Protein AF-0000000078526487 (afdb_homodimer)

Structure (mmCIF, N/CA/C/O backbone):
data_AF-0000000078526487-model_v1
#
loop_
_entity.id
_entity.type
_entity.pdbx_description
1 polymer 'Uncharacterized protein'
#
loop_
_atom_site.group_PDB
_atom_site.id
_atom_site.type_symbol
_atom_site.label_atom_id
_atom_site.label_alt_id
_atom_site.label_comp_id
_atom_site.label_asym_id
_atom_site.label_entity_id
_atom_site.label_seq_id
_atom_site.pdbx_PDB_ins_code
_atom_site.Cartn_x
_atom_site.Cartn_y
_atom_site.Cartn_z
_atom_site.occupancy
_atom_site.B_iso_or_equiv
_atom_site.auth_seq_id
_atom_site.auth_comp_id
_atom_site.auth_asym_id
_atom_site.auth_atom_id
_atom_site.pdbx_PDB_model_num
ATOM 1 N N . MET A 1 1 ? -23.828 5.969 -25.641 1 30.08 1 MET A N 1
ATOM 2 C CA . MET A 1 1 ? -24.188 6.035 -24.219 1 30.08 1 MET A CA 1
ATOM 3 C C . MET A 1 1 ? -24.375 4.641 -23.641 1 30.08 1 MET A C 1
ATOM 5 O O . MET A 1 1 ? -25.203 3.861 -24.125 1 30.08 1 MET A O 1
ATOM 9 N N . ILE A 1 2 ? -23.438 3.973 -23.203 1 44.22 2 ILE A N 1
ATOM 10 C CA . ILE A 1 2 ? -23.672 2.604 -22.766 1 44.22 2 ILE A CA 1
ATOM 11 C C . ILE A 1 2 ? -24.984 2.541 -21.984 1 44.22 2 ILE A C 1
ATOM 13 O O . ILE A 1 2 ? -25.125 3.184 -20.938 1 44.22 2 ILE A O 1
ATOM 17 N N . LYS A 1 3 ? -25.938 2.539 -22.484 1 43.59 3 LYS A N 1
ATOM 18 C CA . LYS A 1 3 ? -27.328 2.484 -22.016 1 43.59 3 LYS A CA 1
ATOM 19 C C . LYS A 1 3 ? -27.469 1.542 -20.828 1 43.59 3 LYS A C 1
ATOM 21 O O . LYS A 1 3 ? -28.531 1.495 -20.188 1 43.59 3 LYS A O 1
ATOM 26 N N . HIS A 1 4 ? -26.797 0.414 -20.578 1 53.69 4 HIS A N 1
ATOM 27 C CA . HIS A 1 4 ? -27.188 -0.684 -19.703 1 53.69 4 HIS A CA 1
ATOM 28 C C . HIS A 1 4 ? -26.484 -0.582 -18.359 1 53.69 4 HIS A C 1
ATOM 30 O O . HIS A 1 4 ? -25.266 -0.506 -18.281 1 53.69 4 HIS A O 1
ATOM 36 N N . SER A 1 5 ? -27.078 -0.078 -17.484 1 63.66 5 SER A N 1
ATOM 37 C CA . SER A 1 5 ? -26.672 -0.247 -16.094 1 63.66 5 SER A CA 1
ATOM 38 C C . SER A 1 5 ? -26.125 -1.646 -15.852 1 63.66 5 SER A C 1
ATOM 40 O O . SER A 1 5 ? -26.672 -2.633 -16.344 1 63.66 5 SER A O 1
ATOM 42 N N . ILE A 1 6 ? -24.844 -1.758 -15.477 1 73.88 6 ILE A N 1
ATOM 43 C CA . ILE A 1 6 ? -24.25 -3.049 -15.133 1 73.88 6 ILE A CA 1
ATOM 44 C C . ILE A 1 6 ? -24.969 -3.623 -13.906 1 73.88 6 ILE A C 1
ATOM 46 O O . ILE A 1 6 ? -24.734 -4.781 -13.539 1 73.88 6 ILE A O 1
ATOM 50 N N . PHE A 1 7 ? -25.922 -2.787 -13.438 1 82.44 7 PHE A N 1
ATOM 51 C CA . PHE A 1 7 ? -26.594 -3.197 -12.211 1 82.44 7 PHE A CA 1
ATOM 52 C C . PHE A 1 7 ? -27.984 -3.771 -12.516 1 82.44 7 PHE A C 1
ATOM 54 O O . PHE A 1 7 ? -28.625 -3.369 -13.484 1 82.44 7 PHE A O 1
ATOM 61 N N . ASN A 1 8 ? -28.375 -4.711 -11.703 1 84.44 8 ASN A N 1
ATOM 62 C CA . ASN A 1 8 ? -29.766 -5.172 -11.789 1 84.44 8 ASN A CA 1
ATOM 63 C C . ASN A 1 8 ? -30.734 -4.098 -11.328 1 84.44 8 ASN A C 1
ATOM 65 O O . ASN A 1 8 ? -30.328 -3.043 -10.844 1 84.44 8 ASN A O 1
ATOM 69 N N . GLU A 1 9 ? -32 -4.328 -11.5 1 85.19 9 GLU A N 1
ATOM 70 C CA . GLU A 1 9 ? -33.031 -3.318 -11.281 1 85.19 9 GLU A CA 1
ATOM 71 C C . GLU A 1 9 ? -33.062 -2.869 -9.82 1 85.19 9 GLU A C 1
ATOM 73 O O . GLU A 1 9 ? -33.188 -1.676 -9.531 1 85.19 9 GLU A O 1
ATOM 78 N N . ASP A 1 10 ? -33 -3.795 -8.914 1 85.62 10 ASP A N 1
ATOM 79 C CA . ASP A 1 10 ? -33.031 -3.479 -7.484 1 85.62 10 ASP A CA 1
ATOM 80 C C . ASP A 1 10 ? -31.828 -2.607 -7.09 1 85.62 10 ASP A C 1
ATOM 82 O O . ASP A 1 10 ? -31.984 -1.64 -6.34 1 85.62 10 ASP A O 1
ATOM 86 N N . THR A 1 11 ? -30.719 -2.943 -7.605 1 88.81 11 THR A N 1
ATOM 87 C CA . THR A 1 11 ? -29.516 -2.168 -7.34 1 88.81 11 THR A CA 1
ATOM 88 C C . THR A 1 11 ? -29.625 -0.771 -7.941 1 88.81 11 THR A C 1
ATOM 90 O O . THR A 1 11 ? -29.234 0.213 -7.316 1 88.81 11 THR A O 1
ATOM 93 N N . GLN A 1 12 ? -30.234 -0.689 -9.062 1 90.12 12 GLN A N 1
ATOM 94 C CA . GLN A 1 12 ? -30.391 0.596 -9.734 1 90.12 12 GLN A CA 1
ATOM 95 C C . GLN A 1 12 ? -31.266 1.544 -8.914 1 90.12 12 GLN A C 1
ATOM 97 O O . GLN A 1 12 ? -30.938 2.727 -8.773 1 90.12 12 GLN A O 1
ATOM 102 N N . LYS A 1 13 ? -32.312 1.028 -8.375 1 90.69 13 LYS A N 1
ATOM 103 C CA . LYS A 1 13 ? -33.219 1.846 -7.574 1 90.69 13 LYS A CA 1
ATOM 104 C C . LYS A 1 13 ? -32.531 2.352 -6.312 1 90.69 13 LYS A C 1
ATOM 106 O O . LYS A 1 13 ? -32.625 3.525 -5.961 1 90.69 13 LYS A O 1
ATOM 111 N N . ALA A 1 14 ? -31.859 1.464 -5.699 1 90.75 14 ALA A N 1
ATOM 112 C CA . ALA A 1 14 ? -31.141 1.829 -4.48 1 90.75 14 ALA A CA 1
ATOM 113 C C . ALA A 1 14 ? -30.078 2.889 -4.766 1 90.75 14 ALA A C 1
ATOM 115 O O . AL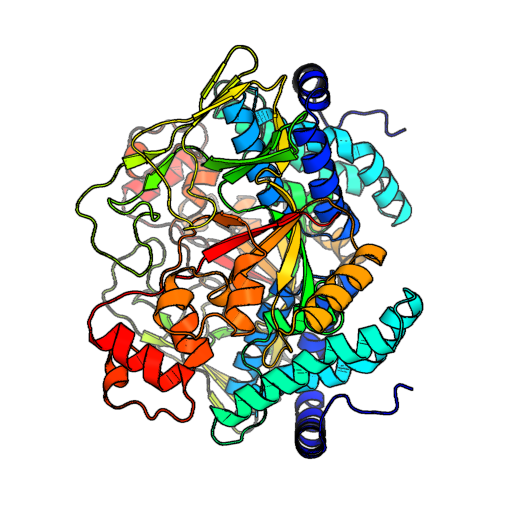A A 1 14 ? -29.922 3.846 -4 1 90.75 14 ALA A O 1
ATOM 116 N N . VAL A 1 15 ? -29.422 2.75 -5.84 1 92.94 15 VAL A N 1
ATOM 117 C CA . VAL A 1 15 ? -28.344 3.658 -6.219 1 92.94 15 VAL A CA 1
ATOM 118 C C . VAL A 1 15 ? -28.906 5.031 -6.559 1 92.94 15 VAL A C 1
ATOM 120 O O . VAL A 1 15 ? -28.359 6.059 -6.168 1 92.94 15 VAL A O 1
ATOM 123 N N . ALA A 1 16 ? -30 5.055 -7.258 1 92.44 16 ALA A N 1
ATOM 124 C CA . ALA A 1 16 ? -30.609 6.32 -7.648 1 92.44 16 ALA A CA 1
ATOM 125 C C . ALA A 1 16 ? -31 7.145 -6.422 1 92.44 16 ALA A C 1
ATOM 127 O O . ALA A 1 16 ? -30.703 8.344 -6.352 1 92.44 16 ALA A O 1
ATOM 128 N N . SER A 1 17 ? -31.609 6.531 -5.492 1 92.75 17 SER A N 1
ATOM 129 C CA . SER A 1 17 ? -32.031 7.215 -4.273 1 92.75 17 SER A CA 1
ATOM 130 C C . SER A 1 17 ? -30.828 7.691 -3.463 1 92.75 17 SER A C 1
ATOM 132 O O . SER A 1 17 ? -30.781 8.836 -3.018 1 92.75 17 SER A O 1
ATOM 134 N N . ALA A 1 18 ? -29.891 6.836 -3.32 1 94.81 18 ALA A N 1
ATOM 135 C CA . ALA A 1 18 ? -28.719 7.172 -2.531 1 94.81 18 ALA A CA 1
ATOM 136 C C . ALA A 1 18 ? -27.875 8.242 -3.225 1 94.81 18 ALA A C 1
ATOM 138 O O . ALA A 1 18 ? -27.281 9.102 -2.562 1 94.81 18 ALA A O 1
ATOM 139 N N . SER A 1 19 ? -27.828 8.164 -4.516 1 96.19 19 SER A N 1
ATOM 140 C CA . SER A 1 19 ? -27.047 9.117 -5.309 1 96.19 19 SER A CA 1
ATOM 141 C C . SER A 1 19 ? -27.516 10.547 -5.047 1 96.19 19 SER A C 1
ATOM 143 O O . SER A 1 19 ? -26.688 11.445 -4.863 1 96.19 19 SER A O 1
ATOM 145 N N . ALA A 1 20 ? -28.781 10.734 -5.039 1 95.69 20 ALA A N 1
ATOM 146 C CA . ALA A 1 20 ? -29.328 12.062 -4.797 1 95.69 20 ALA A CA 1
ATOM 147 C C . ALA A 1 20 ? -28.922 12.586 -3.424 1 95.69 20 ALA A C 1
ATOM 149 O O . ALA A 1 20 ? -28.578 13.758 -3.277 1 95.69 20 ALA A O 1
ATOM 150 N N . VAL A 1 21 ? -28.938 11.734 -2.498 1 96.25 21 VAL A N 1
ATOM 151 C CA . VAL A 1 21 ? -28.562 12.102 -1.136 1 96.25 21 VAL A CA 1
ATOM 152 C C . VAL A 1 21 ? -27.094 12.477 -1.083 1 96.25 21 VAL A C 1
ATOM 154 O O . VAL A 1 21 ? -26.734 13.555 -0.599 1 96.25 21 VAL A O 1
ATOM 157 N N . PHE A 1 22 ? -26.188 11.656 -1.603 1 96.88 22 PHE A N 1
ATOM 158 C CA . PHE A 1 22 ? -24.75 11.898 -1.536 1 96.88 22 PHE A CA 1
ATOM 159 C C . PHE A 1 22 ? -24.375 13.148 -2.318 1 96.88 22 PHE A C 1
ATOM 161 O O . PHE A 1 22 ? -23.484 13.898 -1.916 1 96.88 22 PHE A O 1
ATOM 168 N N . ARG A 1 23 ? -25.078 13.469 -3.383 1 96.38 23 ARG A N 1
ATOM 169 C CA . ARG A 1 23 ? -24.781 14.641 -4.195 1 96.38 23 ARG A CA 1
ATOM 170 C C . ARG A 1 23 ? -25.094 15.93 -3.436 1 96.38 23 ARG A C 1
ATOM 172 O O . ARG A 1 23 ? -24.562 16.984 -3.758 1 96.38 23 ARG A O 1
ATOM 179 N N . SER A 1 24 ? -25.938 15.797 -2.465 1 94.94 24 SER A N 1
ATOM 180 C CA . SER A 1 24 ? -26.344 16.984 -1.724 1 94.94 24 SER A CA 1
ATOM 181 C C . SER A 1 24 ? -25.297 17.391 -0.694 1 94.94 24 SER A C 1
ATOM 183 O O . SER A 1 24 ? -25.375 18.469 -0.113 1 94.94 24 SER A O 1
ATOM 185 N N . TYR A 1 25 ? -24.359 16.531 -0.41 1 93.94 25 TYR A N 1
ATOM 186 C CA . TYR A 1 25 ? -23.281 16.828 0.526 1 93.94 25 TYR A CA 1
ATOM 187 C C . TYR A 1 25 ? -22 17.156 -0.216 1 93.94 25 TYR A C 1
ATOM 189 O O . TYR A 1 25 ? -21.453 16.297 -0.924 1 93.94 25 TYR A O 1
ATOM 197 N N . PRO A 1 26 ? -21.438 18.328 -0.017 1 93.94 26 PRO A N 1
ATOM 198 C CA . PRO A 1 26 ? -20.188 18.703 -0.703 1 93.94 26 PRO A CA 1
ATOM 199 C C . PRO A 1 26 ? -19.047 17.734 -0.418 1 93.94 26 PRO A C 1
ATOM 201 O O . PRO A 1 26 ? -18.234 17.469 -1.301 1 93.94 26 PRO A O 1
ATOM 204 N N . PHE A 1 27 ? -19.016 17.203 0.751 1 95.38 27 PHE A N 1
ATOM 205 C CA . PHE A 1 27 ? -17.953 16.281 1.114 1 95.38 27 PHE A CA 1
ATOM 206 C C . PHE A 1 27 ? -17.891 15.125 0.128 1 95.38 27 PHE A C 1
ATOM 208 O O . PHE A 1 27 ? -16.812 14.781 -0.364 1 95.38 27 PHE A O 1
ATOM 215 N N . PHE A 1 28 ? -18.984 14.469 -0.122 1 97.69 28 PHE A N 1
ATOM 216 C CA . PHE A 1 28 ? -18.984 13.25 -0.922 1 97.69 28 PHE A CA 1
ATOM 217 C C . PHE A 1 28 ? -18.656 13.555 -2.377 1 97.69 28 PHE A C 1
ATOM 219 O O . PHE A 1 28 ? -18.062 12.727 -3.072 1 97.69 28 PHE A O 1
ATOM 226 N N . MET A 1 29 ? -18.953 14.766 -2.842 1 97 29 MET A N 1
ATOM 227 C CA . MET A 1 29 ? -18.531 15.164 -4.18 1 97 29 MET A CA 1
ATOM 228 C C . MET A 1 29 ? -17.016 15.297 -4.25 1 97 29 MET A C 1
ATOM 230 O O . MET A 1 29 ? -16.391 14.82 -5.199 1 97 29 MET A O 1
ATOM 234 N N . ASN A 1 30 ? -16.453 15.891 -3.238 1 96.06 30 ASN A N 1
ATOM 235 C CA . ASN A 1 30 ? -15 16.031 -3.186 1 96.06 30 ASN A CA 1
ATOM 236 C C . ASN A 1 30 ? -14.312 14.672 -3.049 1 96.06 30 ASN A C 1
ATOM 238 O O . ASN A 1 30 ? -13.305 14.414 -3.703 1 96.06 30 ASN A O 1
ATOM 242 N N . ASN A 1 31 ? -14.859 13.859 -2.182 1 97.88 31 ASN A N 1
ATOM 243 C CA . ASN A 1 31 ? -14.336 12.508 -2 1 97.88 31 ASN A CA 1
ATOM 244 C C . ASN A 1 31 ? -14.406 11.703 -3.295 1 97.88 31 ASN A C 1
ATOM 246 O O . ASN A 1 31 ? -13.461 11 -3.646 1 97.88 31 ASN A O 1
ATOM 250 N N . TYR A 1 32 ? -15.523 11.859 -4.016 1 98.06 32 TYR A N 1
ATOM 251 C CA . TYR A 1 32 ? -15.68 11.18 -5.293 1 98.06 32 TYR A CA 1
ATOM 252 C C . TYR A 1 32 ? -14.648 11.656 -6.301 1 98.06 32 TYR A C 1
ATOM 254 O O . TYR A 1 32 ? -14.008 10.844 -6.973 1 98.06 32 TYR A O 1
ATOM 262 N N . ILE A 1 33 ? -14.484 12.922 -6.402 1 97 33 ILE A N 1
ATOM 263 C CA . ILE A 1 33 ? -13.539 13.492 -7.355 1 97 33 ILE A CA 1
ATOM 264 C C . ILE A 1 33 ? -12.141 12.953 -7.086 1 97 33 ILE A C 1
ATOM 266 O O . ILE A 1 33 ? -11.406 12.602 -8.016 1 97 33 ILE A O 1
ATOM 270 N N . TRP A 1 34 ? -11.797 12.844 -5.875 1 96.56 34 TRP A N 1
ATOM 271 C CA . TRP A 1 34 ? -10.484 12.328 -5.496 1 96.56 34 TRP A CA 1
ATOM 272 C C . TRP A 1 34 ? -10.367 10.844 -5.82 1 96.56 34 TRP A C 1
ATOM 274 O O . TRP A 1 34 ? -9.367 10.406 -6.391 1 96.56 34 TRP A O 1
ATOM 284 N N . CYS A 1 35 ? -11.375 10.078 -5.496 1 97.25 35 CYS A N 1
ATOM 285 C CA . CYS A 1 35 ? -11.375 8.648 -5.805 1 97.25 35 CYS A CA 1
ATOM 286 C C . CYS A 1 35 ? -11.25 8.414 -7.305 1 97.25 35 CYS A C 1
ATOM 288 O O . CYS A 1 35 ? -10.516 7.527 -7.738 1 97.25 35 CYS A O 1
ATOM 290 N N . ARG A 1 36 ? -12.016 9.25 -8.016 1 96.69 36 ARG A N 1
ATOM 291 C CA . ARG A 1 36 ? -11.961 9.18 -9.477 1 96.69 36 ARG A CA 1
ATOM 292 C C . ARG A 1 36 ? -10.555 9.453 -9.984 1 96.69 36 ARG A C 1
ATOM 294 O O . ARG A 1 36 ? -10.047 8.742 -10.859 1 96.69 36 ARG A O 1
ATOM 301 N N . GLU A 1 37 ? -9.938 10.461 -9.469 1 94.12 37 GLU A N 1
ATOM 302 C CA . GLU A 1 37 ? -8.555 10.781 -9.828 1 94.12 37 GLU A CA 1
ATOM 303 C C . GLU A 1 37 ? -7.621 9.617 -9.531 1 94.12 37 GLU A C 1
ATOM 305 O O . GLU A 1 37 ? -6.809 9.227 -10.375 1 94.12 37 GLU A O 1
ATOM 310 N N . LEU A 1 38 ? -7.723 9.039 -8.398 1 94.25 38 LEU A N 1
ATOM 311 C CA . LEU A 1 38 ? -6.875 7.934 -7.965 1 94.25 38 LEU A CA 1
ATOM 312 C C . LEU A 1 38 ? -7.082 6.711 -8.852 1 94.25 38 LEU A C 1
ATOM 314 O O . LEU A 1 38 ? -6.113 6.043 -9.227 1 94.25 38 LEU A O 1
ATOM 318 N N . LEU A 1 39 ? -8.305 6.445 -9.211 1 93.75 39 LEU A N 1
ATOM 319 C CA . LEU A 1 39 ? -8.625 5.211 -9.914 1 93.75 39 LEU A CA 1
ATOM 320 C C . LEU A 1 39 ? -8.383 5.359 -11.414 1 93.75 39 LEU A C 1
ATOM 322 O O . LEU A 1 39 ? -7.758 4.496 -12.031 1 93.75 39 LEU A O 1
ATOM 326 N N . LEU A 1 40 ? -8.852 6.441 -12.031 1 92.56 40 LEU A N 1
ATOM 327 C CA . LEU A 1 40 ? -8.898 6.535 -13.484 1 92.56 40 LEU A CA 1
ATOM 328 C C . LEU A 1 40 ? -7.652 7.223 -14.023 1 92.56 40 LEU A C 1
ATOM 330 O O . LEU A 1 40 ? -7.246 6.977 -15.164 1 92.56 40 LEU A O 1
ATOM 334 N N . LYS A 1 41 ? -7.02 8.031 -13.227 1 89.12 41 LYS A N 1
ATOM 335 C CA . LYS A 1 41 ? -5.832 8.742 -13.703 1 89.12 41 LYS A CA 1
ATOM 336 C C . LYS A 1 41 ? -4.562 8.141 -13.109 1 89.12 41 LYS A C 1
ATOM 338 O O . LYS A 1 41 ? -3.623 7.816 -13.836 1 89.12 41 LYS A O 1
ATOM 343 N N . ARG A 1 42 ? -4.594 7.883 -11.875 1 88.5 42 ARG A N 1
ATOM 344 C CA . ARG A 1 42 ? -3.385 7.406 -11.211 1 88.5 42 ARG A CA 1
ATOM 345 C C . ARG A 1 42 ? -3.348 5.883 -11.164 1 88.5 42 ARG A C 1
ATOM 347 O O . ARG A 1 42 ? -2.324 5.289 -10.812 1 88.5 42 ARG A O 1
ATOM 354 N N . LYS A 1 43 ? -4.492 5.242 -11.469 1 90 43 LYS A N 1
ATOM 355 C CA . LYS A 1 43 ? -4.598 3.787 -11.516 1 90 43 LYS A CA 1
ATOM 356 C C . LYS A 1 43 ? -4.129 3.164 -10.203 1 90 43 LYS A C 1
ATOM 358 O O . LYS A 1 43 ? -3.326 2.227 -10.203 1 90 43 LYS A O 1
ATOM 363 N N . ASP A 1 44 ? -4.59 3.727 -9.172 1 92.44 44 ASP A N 1
ATOM 364 C CA . ASP A 1 44 ? -4.242 3.277 -7.824 1 92.44 44 ASP A CA 1
ATOM 365 C C . ASP A 1 44 ? -5.477 2.814 -7.062 1 92.44 44 ASP A C 1
ATOM 367 O O . ASP A 1 44 ? -5.984 3.533 -6.195 1 92.44 44 ASP A O 1
ATOM 371 N N . PRO A 1 45 ? -5.832 1.564 -7.297 1 95.31 45 PRO A N 1
ATOM 372 C CA . PRO A 1 45 ? -7.043 1.07 -6.637 1 95.31 45 PRO A CA 1
ATOM 373 C C . PRO A 1 45 ? -6.898 0.986 -5.121 1 95.31 45 PRO A C 1
ATOM 375 O O . PRO A 1 45 ? -7.883 1.14 -4.391 1 95.31 45 PRO A O 1
ATOM 378 N N . GLU A 1 46 ? -5.73 0.749 -4.652 1 94.06 46 GLU A N 1
ATOM 379 C CA . GLU A 1 46 ? -5.52 0.636 -3.213 1 94.06 46 GLU A CA 1
ATOM 380 C C . GLU A 1 46 ? -5.797 1.961 -2.508 1 94.06 46 GLU A C 1
ATOM 382 O O . GLU A 1 46 ? -6.57 2.01 -1.551 1 94.06 46 GLU A O 1
ATOM 387 N N . GLU A 1 47 ? -5.191 3.021 -2.98 1 94.5 47 GLU A N 1
ATOM 388 C CA . GLU A 1 47 ? -5.406 4.336 -2.379 1 94.5 47 GLU A CA 1
ATOM 389 C C . GLU A 1 47 ? -6.852 4.793 -2.555 1 94.5 47 GLU A C 1
ATOM 391 O O . GLU A 1 47 ? -7.406 5.457 -1.68 1 94.5 47 GLU A O 1
ATOM 396 N N . ALA A 1 48 ? -7.43 4.477 -3.695 1 96.94 48 ALA A N 1
ATOM 397 C CA . ALA A 1 48 ? -8.828 4.828 -3.922 1 96.94 48 ALA A CA 1
ATOM 398 C C . ALA A 1 48 ? -9.742 4.137 -2.91 1 96.94 48 ALA A C 1
ATOM 400 O O . ALA A 1 48 ? -10.672 4.75 -2.383 1 96.94 48 ALA A O 1
ATOM 401 N N . ALA A 1 49 ? -9.438 2.885 -2.701 1 97.69 49 ALA A N 1
ATOM 402 C CA . ALA A 1 49 ? -10.234 2.135 -1.73 1 97.69 49 ALA A CA 1
ATOM 403 C C . ALA A 1 49 ? -10.117 2.746 -0.337 1 97.69 49 ALA A C 1
ATOM 405 O O . ALA A 1 49 ? -11.102 2.801 0.407 1 97.69 49 ALA A O 1
ATOM 406 N N . GLU A 1 50 ? -8.953 3.193 -0.014 1 96.75 50 GLU A N 1
ATOM 407 C CA . GLU A 1 50 ? -8.758 3.848 1.275 1 96.75 50 GLU A CA 1
ATOM 408 C C . GLU A 1 50 ? -9.57 5.137 1.37 1 96.75 50 GLU A C 1
ATOM 410 O O . GLU A 1 50 ? -10.203 5.406 2.395 1 96.75 50 GLU A O 1
ATOM 415 N N . ALA A 1 51 ? -9.523 5.898 0.339 1 97.62 51 ALA A N 1
ATOM 416 C CA . ALA A 1 51 ? -10.289 7.141 0.312 1 97.62 51 ALA A CA 1
ATOM 417 C C . ALA A 1 51 ? -11.781 6.871 0.472 1 97.62 51 ALA A C 1
ATOM 419 O O . ALA A 1 51 ? -12.469 7.562 1.229 1 97.62 51 ALA A O 1
ATOM 420 N N . VAL A 1 52 ? -12.281 5.836 -0.184 1 97.94 52 VAL A N 1
ATOM 421 C CA . VAL A 1 52 ? -13.695 5.488 -0.111 1 97.94 52 VAL A CA 1
ATOM 422 C C . VAL A 1 52 ? -14.031 4.977 1.289 1 97.94 52 VAL A C 1
ATOM 424 O O . VAL A 1 52 ? -15.117 5.25 1.812 1 97.94 52 VAL A O 1
ATOM 427 N N . ALA A 1 53 ? -13.102 4.195 1.852 1 97.75 53 ALA A N 1
ATOM 428 C CA . ALA A 1 53 ? -13.328 3.713 3.213 1 97.75 53 ALA A CA 1
ATOM 429 C C . ALA A 1 53 ? -13.523 4.875 4.18 1 97.75 53 ALA A C 1
ATOM 431 O O . ALA A 1 53 ? -14.383 4.824 5.059 1 97.75 53 ALA A O 1
ATOM 432 N N . LEU A 1 54 ? -12.734 5.875 3.98 1 97.06 54 LEU A N 1
ATOM 433 C CA . LEU A 1 54 ? -12.883 7.07 4.805 1 97.06 54 LEU A CA 1
ATOM 434 C C . LEU A 1 54 ? -14.188 7.793 4.492 1 97.06 54 LEU A C 1
ATOM 436 O O . LEU A 1 54 ? -14.812 8.359 5.387 1 97.06 54 LEU A O 1
ATOM 440 N N . GLY A 1 55 ? -14.578 7.762 3.26 1 97.81 55 GLY A N 1
ATOM 441 C CA . GLY A 1 55 ? -15.883 8.273 2.891 1 97.81 55 GLY A CA 1
ATOM 442 C C . GLY A 1 55 ? -17.031 7.527 3.557 1 97.81 55 GLY A C 1
ATOM 443 O O . GLY A 1 55 ? -18.016 8.133 3.963 1 97.81 55 GLY A O 1
ATOM 444 N N . ILE A 1 56 ? -16.891 6.238 3.613 1 97.69 56 ILE A N 1
ATOM 445 C CA . ILE A 1 56 ? -17.891 5.402 4.266 1 97.69 56 ILE A CA 1
ATOM 446 C C . ILE A 1 56 ? -18.016 5.801 5.738 1 97.69 56 ILE A C 1
ATOM 448 O O . ILE A 1 56 ? -19.125 5.934 6.262 1 97.69 56 ILE A O 1
ATOM 452 N N . GLN A 1 57 ? -16.922 6.023 6.387 1 96 57 GLN A N 1
ATOM 453 C CA . GLN A 1 57 ? -16.938 6.457 7.781 1 96 57 GLN A CA 1
ATOM 454 C C . GLN A 1 57 ? -17.641 7.801 7.934 1 96 57 GLN A C 1
ATOM 456 O O . GLN A 1 57 ? -18.391 8 8.891 1 96 57 GLN A O 1
ATOM 461 N N . HIS A 1 58 ? -17.359 8.695 7.008 1 96.69 58 HIS A N 1
ATOM 462 C CA . HIS A 1 58 ? -18.031 9.992 7.031 1 96.69 58 HIS A CA 1
ATOM 463 C C . HIS A 1 58 ? -19.531 9.844 6.852 1 96.69 58 HIS A C 1
ATOM 465 O O . HIS A 1 58 ? -20.312 10.523 7.523 1 96.69 58 HIS A O 1
ATOM 471 N N . ALA A 1 59 ? -19.938 8.977 5.988 1 97.12 59 ALA A N 1
ATOM 472 C CA . ALA A 1 59 ? -21.359 8.711 5.754 1 97.12 59 ALA A CA 1
ATOM 473 C C . ALA A 1 59 ? -22.016 8.156 7.008 1 97.12 59 ALA A C 1
ATOM 475 O O . ALA A 1 59 ? -23.156 8.508 7.324 1 97.12 59 ALA A O 1
ATOM 476 N N . LYS A 1 60 ? -21.359 7.289 7.684 1 95.31 60 LYS A N 1
ATOM 477 C CA . LYS A 1 60 ? -21.875 6.746 8.938 1 95.31 60 LYS A CA 1
ATOM 478 C C . LYS A 1 60 ? -22.094 7.852 9.961 1 95.31 60 LYS A C 1
ATOM 480 O O . LYS A 1 60 ? -23.094 7.852 10.688 1 95.31 60 LYS A O 1
ATOM 485 N N . LEU A 1 61 ? -21.172 8.75 9.992 1 92.81 61 LEU A N 1
ATOM 486 C CA . LEU A 1 61 ? -21.266 9.883 10.906 1 92.81 61 LEU A CA 1
ATOM 487 C C . LEU A 1 61 ? -22.547 10.68 10.648 1 92.81 61 LEU A C 1
ATOM 489 O O . LEU A 1 61 ? -23.156 11.195 11.578 1 92.81 61 LEU A O 1
ATOM 493 N N . LEU A 1 62 ? -22.938 10.781 9.406 1 93.44 62 LEU A N 1
ATOM 494 C CA . LEU A 1 62 ? -24.109 11.57 9.008 1 93.44 62 LEU A CA 1
ATOM 495 C C . LEU A 1 62 ? -25.359 10.711 9.008 1 93.44 62 LEU A C 1
ATOM 497 O O . LEU A 1 62 ? -26.422 11.156 8.562 1 93.44 62 LEU A O 1
ATOM 501 N N . ASN A 1 63 ? -25.281 9.422 9.445 1 92.75 63 ASN A N 1
ATOM 502 C CA . ASN A 1 63 ? -26.375 8.469 9.5 1 92.75 63 ASN A CA 1
ATOM 503 C C . ASN A 1 63 ? -27 8.25 8.117 1 92.75 63 ASN A C 1
ATOM 505 O O . ASN A 1 63 ? -28.219 8.234 7.977 1 92.75 63 ASN A O 1
ATOM 509 N N . LEU A 1 64 ? -26.109 8.219 7.109 1 95.06 64 LEU A N 1
ATOM 510 C CA . LEU A 1 64 ? -26.531 7.902 5.75 1 95.06 64 LEU A CA 1
ATOM 511 C C . LEU A 1 64 ? -26.344 6.418 5.457 1 95.06 64 LEU A C 1
ATOM 513 O O . LEU A 1 64 ? -25.812 5.68 6.293 1 95.06 64 LEU A O 1
ATOM 517 N N . ASP A 1 65 ? -26.859 5.953 4.297 1 94.12 65 ASP A N 1
ATOM 518 C CA . ASP A 1 65 ? -26.641 4.582 3.859 1 94.12 65 ASP A CA 1
ATOM 519 C C . ASP A 1 65 ? -25.203 4.391 3.367 1 94.12 65 ASP A C 1
ATOM 521 O O . ASP A 1 65 ? -24.969 4.27 2.164 1 94.12 65 ASP A O 1
ATOM 525 N N . ALA A 1 66 ? -24.328 4.25 4.359 1 95.75 66 ALA A N 1
ATOM 526 C CA . ALA A 1 66 ? -22.875 4.316 4.133 1 95.75 66 ALA A CA 1
ATOM 527 C C . ALA A 1 66 ? -22.422 3.186 3.219 1 95.75 66 ALA A C 1
ATOM 529 O O . ALA A 1 66 ? -21.5 3.365 2.42 1 95.75 66 ALA A O 1
ATOM 530 N N . GLU A 1 67 ? -23.047 2.053 3.309 1 93.88 67 GLU A N 1
ATOM 531 C CA . GLU A 1 67 ? -22.594 0.866 2.584 1 93.88 67 GLU A CA 1
ATOM 532 C C . GLU A 1 67 ? -22.891 0.993 1.09 1 93.88 67 GLU A C 1
ATOM 534 O O . GLU A 1 67 ? -22.344 0.229 0.283 1 93.88 67 GLU A O 1
ATOM 539 N N . LEU A 1 68 ? -23.719 1.946 0.692 1 96 68 LEU A N 1
ATOM 540 C CA . LEU A 1 68 ? -24.078 2.162 -0.708 1 96 68 LEU A CA 1
ATOM 541 C C . LEU A 1 68 ? -23.047 3.07 -1.388 1 96 68 LEU A C 1
ATOM 543 O O . LEU A 1 68 ? -23.016 3.16 -2.617 1 96 68 LEU A O 1
ATOM 547 N N . LEU A 1 69 ? -22.234 3.693 -0.618 1 97.69 69 LEU A N 1
ATOM 548 C CA . LEU A 1 69 ? -21.375 4.742 -1.143 1 97.69 69 LEU A CA 1
ATOM 549 C C . LEU A 1 69 ? -20.484 4.203 -2.264 1 97.69 69 LEU A C 1
ATOM 551 O O . LEU A 1 69 ? -20.453 4.77 -3.359 1 97.69 69 LEU A O 1
ATOM 555 N N . PRO A 1 70 ? -19.781 3.068 -2.025 1 97.5 70 PRO A N 1
ATOM 556 C CA . PRO A 1 70 ? -18.922 2.58 -3.105 1 97.5 70 PRO A CA 1
ATOM 557 C C . PRO A 1 70 ? -19.703 2.221 -4.367 1 97.5 70 PRO A C 1
ATOM 559 O O . PRO A 1 70 ? -19.203 2.398 -5.48 1 97.5 70 PRO A O 1
ATOM 562 N N . VAL A 1 71 ? -20.875 1.737 -4.219 1 96.5 71 VAL A N 1
ATOM 563 C CA . VAL A 1 71 ? -21.703 1.363 -5.359 1 96.5 71 VAL A CA 1
ATOM 564 C C . VAL A 1 71 ? -22.125 2.613 -6.133 1 96.5 71 VAL A C 1
ATOM 566 O O . VAL A 1 71 ? -22.109 2.623 -7.367 1 96.5 71 VAL A O 1
ATOM 569 N N . VAL A 1 72 ? -22.5 3.617 -5.426 1 96.88 72 VAL A N 1
ATOM 570 C CA . VAL A 1 72 ? -22.859 4.887 -6.043 1 96.88 72 VAL A CA 1
ATOM 571 C C . VAL A 1 72 ? -21.672 5.445 -6.82 1 96.88 72 VAL A C 1
ATOM 573 O O . VAL A 1 72 ? -21.828 5.891 -7.961 1 96.88 72 VAL A O 1
ATOM 576 N N . TYR A 1 73 ? -20.5 5.414 -6.203 1 97.19 73 TYR A N 1
ATOM 577 C CA . TYR A 1 73 ? -19.297 5.902 -6.883 1 97.19 73 TYR A CA 1
ATOM 578 C C . TYR A 1 73 ? -19.047 5.125 -8.164 1 97.19 73 TYR A C 1
ATOM 580 O O . TYR A 1 73 ? -18.672 5.703 -9.188 1 97.19 73 TYR A O 1
ATOM 588 N N . LEU A 1 74 ? -19.188 3.809 -8.117 1 95.94 74 LEU A N 1
ATOM 589 C CA . LEU A 1 74 ? -19.016 2.979 -9.305 1 95.94 74 LEU A CA 1
ATOM 590 C C . LEU A 1 74 ? -19.984 3.393 -10.406 1 95.94 74 LEU A C 1
ATOM 592 O O . LEU A 1 74 ? -19.609 3.49 -11.57 1 95.94 74 LEU A O 1
ATOM 596 N N . ASP A 1 75 ? -21.203 3.643 -10 1 94.62 75 ASP A N 1
ATOM 597 C CA . ASP A 1 75 ? -22.219 4.082 -10.953 1 94.62 75 ASP A CA 1
ATOM 598 C C . ASP A 1 75 ? -21.828 5.41 -11.594 1 94.62 75 ASP A C 1
ATOM 600 O O . ASP A 1 75 ? -21.953 5.574 -12.812 1 94.62 75 ASP A O 1
ATOM 604 N N . TRP A 1 76 ? -21.375 6.324 -10.758 1 95.38 76 TRP A N 1
ATOM 605 C CA . TRP A 1 76 ? -21 7.648 -11.242 1 95.38 76 TRP A CA 1
ATOM 606 C C . TRP A 1 76 ? -19.844 7.551 -12.227 1 95.38 76 TRP A C 1
ATOM 608 O O . TRP A 1 76 ? -19.766 8.32 -13.188 1 95.38 76 TRP A O 1
ATOM 618 N N . MET A 1 77 ? -18.906 6.613 -12.055 1 95 77 MET A N 1
ATOM 619 C CA . MET A 1 77 ? -17.672 6.52 -12.828 1 95 77 MET A CA 1
ATOM 620 C C . MET A 1 77 ? -17.906 5.727 -14.117 1 95 77 MET A C 1
ATOM 622 O O . MET A 1 77 ? -17.109 5.824 -15.055 1 95 77 MET A O 1
ATOM 626 N N . MET A 1 78 ? -18.922 4.98 -14.234 1 93.19 78 MET A N 1
ATOM 627 C CA . MET A 1 78 ? -19.109 3.939 -15.242 1 93.19 78 MET A CA 1
ATOM 628 C C . MET A 1 78 ? -19.078 4.531 -16.656 1 93.19 78 MET A C 1
ATOM 630 O O . MET A 1 78 ? -18.422 3.992 -17.547 1 93.19 78 MET A O 1
ATOM 634 N N . PRO A 1 79 ? -19.781 5.66 -16.875 1 92.75 79 PRO A N 1
ATOM 635 C CA . PRO A 1 79 ? -19.734 6.215 -18.234 1 92.75 79 PRO A CA 1
ATOM 636 C C . PRO A 1 79 ? -18.312 6.543 -18.688 1 92.75 79 PRO A C 1
ATOM 638 O O . PRO A 1 79 ? -17.938 6.25 -19.828 1 92.75 79 PRO A O 1
ATOM 641 N N . GLU A 1 80 ? -17.562 7.086 -17.844 1 94.12 80 GLU A N 1
ATOM 642 C CA . GLU A 1 80 ? -16.188 7.441 -18.172 1 94.12 80 GLU A CA 1
ATOM 643 C C . GLU A 1 80 ? -15.32 6.195 -18.344 1 94.12 80 GLU A C 1
ATOM 645 O O . GLU A 1 80 ? -14.477 6.141 -19.25 1 94.12 80 GLU A O 1
ATOM 650 N N . VAL A 1 81 ? -15.477 5.242 -17.484 1 93.88 81 VAL A N 1
ATOM 651 C CA . VAL A 1 81 ? -14.727 3.996 -17.562 1 93.88 81 VAL A CA 1
ATOM 652 C C . VAL A 1 81 ? -14.992 3.307 -18.891 1 93.88 81 VAL A C 1
ATOM 654 O O . VAL A 1 81 ? -14.062 2.803 -19.531 1 93.88 81 VAL A O 1
ATOM 657 N N . TYR A 1 82 ? -16.188 3.303 -19.281 1 92.56 82 TYR A N 1
ATOM 658 C CA . TYR A 1 82 ? -16.562 2.691 -20.547 1 92.56 82 TYR A CA 1
ATOM 659 C C . TYR A 1 82 ? -15.914 3.414 -21.719 1 92.56 82 TYR A C 1
ATOM 661 O O . TYR A 1 82 ? -15.328 2.779 -22.594 1 92.56 82 TYR A O 1
ATOM 669 N N . GLU A 1 83 ? -16 4.676 -21.719 1 92.88 83 GLU A N 1
ATOM 670 C CA . GLU A 1 83 ? -15.398 5.477 -22.797 1 92.88 83 GLU A CA 1
ATOM 671 C C . GLU A 1 83 ? -13.898 5.246 -22.875 1 92.88 83 GLU A C 1
ATOM 673 O O . GLU A 1 83 ? -13.344 5.105 -23.969 1 92.88 83 GLU A O 1
ATOM 678 N N . GLU A 1 84 ? -13.281 5.23 -21.75 1 90.31 84 GLU A N 1
ATOM 679 C CA . GLU A 1 84 ? -11.844 4.996 -21.703 1 90.31 84 GLU A CA 1
ATOM 680 C C . GLU A 1 84 ? -11.492 3.621 -22.266 1 90.31 84 GLU A C 1
ATOM 682 O O . GLU A 1 84 ? -10.484 3.463 -22.969 1 90.31 84 GLU A O 1
ATOM 687 N N . SER A 1 85 ? -12.242 2.674 -21.875 1 89.06 85 SER A N 1
ATOM 688 C CA . SER A 1 85 ? -12.016 1.324 -22.391 1 89.06 85 SER A CA 1
ATOM 689 C C . SER A 1 85 ? -12.125 1.273 -23.906 1 89.06 85 SER A C 1
ATOM 691 O O . SER A 1 85 ? -11.32 0.617 -24.562 1 89.06 85 SER A O 1
ATOM 693 N N . GLN A 1 86 ? -13.07 1.994 -24.438 1 90.38 86 GLN A N 1
ATOM 694 C CA . GLN A 1 86 ? -13.242 2.055 -25.891 1 90.38 86 GLN A CA 1
ATOM 695 C C . GLN A 1 86 ? -12.047 2.723 -26.562 1 90.38 86 GLN A C 1
ATOM 697 O O . GLN A 1 86 ? -11.555 2.242 -27.594 1 90.38 86 GLN A O 1
ATOM 702 N N . ASN A 1 87 ? -11.602 3.734 -25.938 1 91.06 87 ASN A N 1
ATOM 703 C CA . ASN A 1 87 ? -10.469 4.469 -26.484 1 91.06 87 ASN A CA 1
ATOM 704 C C . ASN A 1 87 ? -9.195 3.617 -26.484 1 91.06 87 ASN A C 1
ATOM 706 O O . ASN A 1 87 ? -8.32 3.812 -27.312 1 91.06 87 ASN A O 1
ATOM 710 N N . GLN A 1 88 ? -9.125 2.723 -25.609 1 87.56 88 GLN A N 1
ATOM 711 C CA . GLN A 1 88 ? -7.961 1.846 -25.5 1 87.56 88 GLN A CA 1
ATOM 712 C C . GLN A 1 88 ? -8.078 0.661 -26.453 1 87.56 88 GLN A C 1
ATOM 714 O O . GLN A 1 88 ? -7.172 -0.166 -26.547 1 87.56 88 GLN A O 1
ATOM 719 N N . GLY A 1 89 ? -9.188 0.523 -27.062 1 87.75 89 GLY A N 1
ATOM 720 C CA . GLY A 1 89 ? -9.391 -0.55 -28.016 1 87.75 89 GLY A CA 1
ATOM 721 C C . GLY A 1 89 ? -9.805 -1.857 -27.375 1 87.75 89 GLY A C 1
ATOM 722 O O . GLY A 1 89 ? -9.664 -2.926 -27.984 1 87.75 89 GLY A O 1
ATOM 723 N N . ILE A 1 90 ? -10.25 -1.828 -26.234 1 87.19 90 ILE A N 1
ATOM 724 C CA . ILE A 1 90 ? -10.727 -3.027 -25.562 1 87.19 90 ILE A CA 1
ATOM 725 C C . ILE A 1 90 ? -12.109 -3.404 -26.094 1 87.19 90 ILE A C 1
ATOM 727 O O . ILE A 1 90 ? -13.039 -2.596 -26.047 1 87.19 90 ILE A O 1
ATOM 731 N N . PRO A 1 91 ? -12.242 -4.609 -26.531 1 89.75 91 PRO A N 1
ATOM 732 C CA . PRO A 1 91 ? -13.555 -5.031 -27.031 1 89.75 91 PRO A CA 1
ATOM 733 C C . PRO A 1 91 ? -14.648 -4.93 -25.953 1 89.75 91 PRO A C 1
ATOM 735 O O . PRO A 1 91 ? -14.383 -5.191 -24.781 1 89.75 91 PRO A O 1
ATOM 738 N N . GLU A 1 92 ? -15.836 -4.602 -26.375 1 89.38 92 GLU A N 1
ATOM 739 C CA . GLU A 1 92 ? -16.969 -4.414 -25.469 1 89.38 92 GLU A CA 1
ATOM 740 C C . GLU A 1 92 ? -17.219 -5.672 -24.641 1 89.38 92 GLU A C 1
ATOM 742 O O . GLU A 1 92 ? -17.547 -5.582 -23.453 1 89.38 92 GLU A O 1
ATOM 747 N N . ARG A 1 93 ? -17.109 -6.789 -25.266 1 87.06 93 ARG A N 1
ATOM 748 C CA . ARG A 1 93 ? -17.359 -8.055 -24.578 1 87.06 93 ARG A CA 1
ATOM 749 C C . ARG A 1 93 ? -16.422 -8.219 -23.391 1 87.06 93 ARG A C 1
ATOM 751 O O . ARG A 1 93 ? -16.828 -8.656 -22.312 1 87.06 93 ARG A O 1
ATOM 758 N N . VAL A 1 94 ? -15.172 -7.902 -23.594 1 87.38 94 VAL A N 1
ATOM 759 C CA . VAL A 1 94 ? -14.18 -8.016 -22.531 1 87.38 94 VAL A CA 1
ATOM 760 C C . VAL A 1 94 ? -14.508 -7.039 -21.406 1 87.38 94 VAL A C 1
ATOM 762 O O . VAL A 1 94 ? -14.406 -7.387 -20.234 1 87.38 94 VAL A O 1
ATOM 765 N N . PHE A 1 95 ? -14.914 -5.871 -21.828 1 90.69 95 PHE A N 1
ATOM 766 C CA . PHE A 1 95 ? -15.297 -4.863 -20.844 1 90.69 95 PHE A CA 1
ATOM 767 C C . PHE A 1 95 ? -16.453 -5.352 -20 1 90.69 95 PHE A C 1
ATOM 769 O O . PHE A 1 95 ? -16.391 -5.328 -18.766 1 90.69 95 PHE A O 1
ATOM 776 N N . LEU A 1 96 ? -17.469 -5.801 -20.578 1 88.19 96 LEU A N 1
ATOM 777 C CA . LEU A 1 96 ? -18.672 -6.234 -19.891 1 88.19 96 LEU A CA 1
ATOM 778 C C . LEU A 1 96 ? -18.375 -7.422 -18.969 1 88.19 96 LEU A C 1
ATOM 780 O O . LEU A 1 96 ? -18.859 -7.484 -17.844 1 88.19 96 LEU A O 1
ATOM 784 N N . GLU A 1 97 ? -17.578 -8.328 -19.438 1 87.12 97 GLU A N 1
ATOM 785 C CA . GLU A 1 97 ? -17.188 -9.477 -18.609 1 87.12 97 GLU A CA 1
ATOM 786 C C . GLU A 1 97 ? -16.438 -9.039 -17.375 1 87.12 97 GLU A C 1
ATOM 788 O O . GLU A 1 97 ? -16.625 -9.586 -16.281 1 87.12 97 GLU A O 1
ATOM 793 N N . SER A 1 98 ? -15.594 -8.078 -17.562 1 89.81 98 SER A N 1
ATOM 794 C CA . SER A 1 98 ? -14.781 -7.59 -16.453 1 89.81 98 SER A CA 1
ATOM 795 C C . SER A 1 98 ? -15.633 -6.879 -15.406 1 89.81 98 SER A C 1
ATOM 797 O O . SER A 1 98 ? -15.32 -6.922 -14.211 1 89.81 98 SER A O 1
ATOM 799 N N . MET A 1 99 ? -16.703 -6.258 -15.844 1 90.75 99 MET A N 1
ATOM 800 C CA . MET A 1 99 ? -17.547 -5.492 -14.93 1 90.75 99 MET A CA 1
ATOM 801 C C . MET A 1 99 ? -18.547 -6.402 -14.219 1 90.75 99 MET A C 1
ATOM 803 O O . MET A 1 99 ? -19.156 -6.004 -13.219 1 90.75 99 MET A O 1
ATOM 807 N N . LYS A 1 100 ? -18.703 -7.645 -14.68 1 87.06 100 LYS A N 1
ATOM 808 C CA . LYS A 1 100 ? -19.625 -8.594 -14.062 1 87.06 100 LYS A CA 1
ATOM 809 C C . LYS A 1 100 ? -19.25 -8.852 -12.602 1 87.06 100 LYS A C 1
ATOM 811 O O . LYS A 1 100 ? -20.125 -9.133 -11.773 1 87.06 100 LYS A O 1
ATOM 816 N N . ASP A 1 101 ? -18 -8.688 -12.336 1 88.88 101 ASP A N 1
ATOM 817 C CA . ASP A 1 101 ? -17.5 -8.938 -10.984 1 88.88 101 ASP A CA 1
ATOM 818 C C . ASP A 1 101 ? -18.141 -7.98 -9.977 1 88.88 101 ASP A C 1
ATOM 820 O O . ASP A 1 101 ? -18.344 -8.336 -8.82 1 88.88 101 ASP A O 1
ATOM 824 N N . ILE A 1 102 ? -18.484 -6.848 -10.461 1 91.25 102 ILE A N 1
ATOM 825 C CA . ILE A 1 102 ? -19.078 -5.844 -9.586 1 91.25 102 ILE A CA 1
ATOM 826 C C . ILE A 1 102 ? -20.422 -6.348 -9.062 1 91.25 102 ILE A C 1
ATOM 828 O O . ILE A 1 102 ? -20.656 -6.348 -7.852 1 91.25 102 ILE A O 1
ATOM 832 N N . GLU A 1 103 ? -21.219 -6.832 -9.906 1 88 103 GLU A N 1
ATOM 833 C CA . GLU A 1 103 ? -22.531 -7.316 -9.516 1 88 103 GLU A CA 1
ATOM 834 C C . GLU A 1 103 ? -22.422 -8.57 -8.648 1 88 103 GLU A C 1
ATOM 836 O O . GLU A 1 103 ? -23.234 -8.781 -7.75 1 88 103 GLU A O 1
ATOM 841 N N . ILE A 1 104 ? -21.516 -9.352 -8.992 1 88.56 104 ILE A N 1
ATOM 842 C CA . ILE A 1 104 ? -21.312 -10.562 -8.211 1 88.56 104 ILE A CA 1
ATOM 843 C C . ILE A 1 104 ? -21.047 -10.195 -6.75 1 88.56 104 ILE A C 1
ATOM 845 O O . ILE A 1 104 ? -21.672 -10.75 -5.84 1 88.56 104 ILE A O 1
ATOM 849 N N . TRP A 1 105 ? -20.219 -9.242 -6.523 1 91.44 105 TRP A N 1
ATOM 850 C CA . TRP A 1 105 ? -19.828 -8.898 -5.16 1 91.44 105 TRP A CA 1
ATOM 851 C C . TRP A 1 105 ? -20.922 -8.117 -4.461 1 91.44 105 TRP A C 1
ATOM 853 O O . TRP A 1 105 ? -21.062 -8.172 -3.238 1 91.44 105 TRP A O 1
ATOM 863 N N . ILE A 1 106 ? -21.734 -7.379 -5.238 1 92.44 106 ILE A N 1
ATOM 864 C CA . ILE A 1 106 ? -22.906 -6.738 -4.66 1 92.44 106 ILE A CA 1
ATOM 865 C C . ILE A 1 106 ? -23.906 -7.805 -4.195 1 92.44 106 ILE A C 1
ATOM 867 O O . ILE A 1 106 ? -24.484 -7.691 -3.111 1 92.44 106 ILE A O 1
ATOM 871 N N . LYS A 1 107 ? -24.062 -8.836 -4.973 1 90.44 107 LYS A N 1
ATOM 872 C CA . LYS A 1 107 ? -24.953 -9.938 -4.621 1 90.44 107 LYS A CA 1
ATOM 873 C C . LYS A 1 107 ? -24.453 -10.672 -3.379 1 90.44 107 LYS A C 1
ATOM 875 O O . LYS A 1 107 ? -25.234 -11.016 -2.494 1 90.44 107 LYS A O 1
ATOM 880 N N . VAL A 1 108 ? -23.188 -10.898 -3.344 1 88.81 108 VAL A N 1
ATOM 881 C CA . VAL A 1 108 ? -22.594 -11.547 -2.18 1 88.81 108 VAL A CA 1
ATOM 882 C C . VAL A 1 108 ? -22.828 -10.695 -0.934 1 88.81 108 VAL A C 1
ATOM 884 O O . VAL A 1 108 ? -23.203 -11.219 0.118 1 88.81 108 VAL A O 1
ATOM 887 N N . TYR A 1 109 ? -22.594 -9.406 -1.039 1 92.75 109 TYR A N 1
ATOM 888 C CA . TYR A 1 109 ? -22.844 -8.508 0.077 1 92.75 109 TYR A CA 1
ATOM 889 C C . TYR A 1 109 ? -24.297 -8.617 0.55 1 92.75 109 TYR A C 1
ATOM 891 O O . TYR A 1 109 ? -24.547 -8.727 1.751 1 92.75 109 TYR A O 1
ATOM 899 N N . ARG A 1 110 ? -25.219 -8.625 -0.351 1 91.56 110 ARG A N 1
ATOM 900 C CA . ARG A 1 110 ? -26.641 -8.703 -0.048 1 91.56 110 ARG A CA 1
ATOM 901 C C . ARG A 1 110 ? -26.969 -9.984 0.72 1 91.56 110 ARG A C 1
ATOM 903 O O . ARG A 1 110 ? -27.75 -9.961 1.671 1 91.56 110 ARG A O 1
ATOM 910 N N . LYS A 1 111 ? -26.359 -11.023 0.354 1 87.88 111 LYS A N 1
ATOM 911 C CA . LYS A 1 111 ? -26.578 -12.328 0.969 1 87.88 111 LYS A CA 1
ATOM 912 C C . LYS A 1 111 ? -26.203 -12.312 2.445 1 87.88 111 LYS A C 1
ATOM 914 O O . LYS A 1 111 ? -26.891 -12.891 3.281 1 87.88 111 LYS A O 1
ATOM 919 N N . TYR A 1 112 ? -25.219 -11.594 2.777 1 89.25 112 TYR A N 1
ATOM 920 C CA . TYR A 1 112 ? -24.672 -11.688 4.129 1 89.25 112 TYR A CA 1
ATOM 921 C C . TYR A 1 112 ? -25.078 -10.477 4.965 1 89.25 112 TYR A C 1
ATOM 923 O O . TYR A 1 112 ? -24.75 -10.398 6.148 1 89.25 112 TYR A O 1
ATOM 931 N N . HIS A 1 113 ? -25.766 -9.523 4.344 1 91.81 113 HIS A N 1
ATOM 932 C CA . HIS A 1 113 ? -26.156 -8.32 5.066 1 91.81 113 HIS A CA 1
ATOM 933 C C . HIS A 1 113 ? -27.656 -8.094 4.988 1 91.81 113 HIS A C 1
ATOM 935 O O . HIS A 1 113 ? -28.109 -6.969 4.742 1 91.81 113 HIS A O 1
ATOM 941 N N . GLU A 1 114 ? -28.406 -9.156 5.121 1 90.31 114 GLU A N 1
ATOM 942 C CA . GLU A 1 114 ? -29.859 -9.117 5.262 1 90.31 114 GLU A CA 1
ATOM 943 C C . GLU A 1 114 ? -30.516 -8.391 4.09 1 90.31 114 GLU A C 1
ATOM 945 O O . GLU A 1 114 ? -31.406 -7.566 4.289 1 90.31 114 GLU A O 1
ATOM 950 N N . GLY A 1 115 ? -29.922 -8.539 2.928 1 88.75 115 GLY A N 1
ATOM 951 C CA . GLY A 1 115 ? -30.562 -8.055 1.717 1 88.75 115 GLY A CA 1
ATOM 952 C C . GLY A 1 115 ? -30.188 -6.629 1.368 1 88.75 115 GLY A C 1
ATOM 953 O O . GLY A 1 115 ? -30.594 -6.113 0.323 1 88.75 115 GLY A O 1
ATOM 954 N N . LYS A 1 116 ? -29.375 -6 2.133 1 90.62 116 LYS A N 1
ATOM 955 C CA . LYS A 1 116 ? -28.953 -4.625 1.874 1 90.62 116 LYS A CA 1
ATOM 956 C C . LYS A 1 116 ? -27.984 -4.562 0.696 1 90.62 116 LYS A C 1
ATOM 958 O O . LYS A 1 116 ? -27.234 -5.504 0.459 1 90.62 116 LYS A O 1
ATOM 963 N N . VAL A 1 117 ? -28.109 -3.482 -0.067 1 92.62 117 VAL A N 1
ATOM 964 C CA . VAL A 1 117 ? -27.172 -3.271 -1.173 1 92.62 117 VAL A CA 1
ATOM 965 C C . VAL A 1 117 ? -25.891 -2.621 -0.655 1 92.62 117 VAL A C 1
ATOM 967 O O . VAL A 1 117 ? -25.953 -1.676 0.135 1 92.62 117 VAL A O 1
ATOM 970 N N . GLY A 1 118 ? -24.781 -3.145 -1.035 1 94.38 118 GLY A N 1
ATOM 971 C CA . GLY A 1 118 ? -23.484 -2.654 -0.621 1 94.38 118 GLY A CA 1
ATOM 972 C C . GLY A 1 118 ? -22.328 -3.428 -1.236 1 94.38 118 GLY A C 1
ATOM 973 O O . GLY A 1 118 ? -22.516 -4.18 -2.195 1 94.38 118 GLY A O 1
ATOM 974 N N . LEU A 1 119 ? -21.172 -3.156 -0.804 1 94.81 119 LEU A N 1
ATOM 975 C CA . LEU A 1 119 ? -19.969 -3.771 -1.349 1 94.81 119 LEU A CA 1
ATOM 976 C C . LEU A 1 119 ? -18.875 -3.889 -0.28 1 94.81 119 LEU A C 1
ATOM 978 O O . LEU A 1 119 ? -18.484 -2.887 0.319 1 94.81 119 LEU A O 1
ATOM 982 N N . ASP A 1 120 ? -18.375 -5.051 -0.071 1 92.06 120 ASP A N 1
ATOM 983 C CA . ASP A 1 120 ? -17.297 -5.27 0.893 1 92.06 120 ASP A CA 1
ATOM 984 C C . ASP A 1 120 ? -15.93 -5.258 0.207 1 92.06 120 ASP A C 1
ATOM 986 O O . ASP A 1 120 ? -15.008 -4.582 0.664 1 92.06 120 ASP A O 1
ATOM 990 N N . GLN A 1 121 ? -15.773 -5.93 -0.9 1 93 121 GLN A N 1
ATOM 991 C CA . GLN A 1 121 ? -14.492 -6.098 -1.588 1 93 121 GLN A CA 1
ATOM 992 C C . GLN A 1 121 ? -14.188 -4.895 -2.475 1 93 121 GLN A C 1
ATOM 994 O O . GLN A 1 121 ? -13.938 -5.047 -3.672 1 93 121 GLN A O 1
ATOM 999 N N . ILE A 1 122 ? -14.094 -3.748 -1.899 1 96.62 122 ILE A N 1
ATOM 1000 C CA . ILE A 1 122 ? -14.008 -2.482 -2.621 1 96.62 122 ILE A CA 1
ATOM 1001 C C . ILE A 1 122 ? -12.703 -2.43 -3.41 1 96.62 122 ILE A C 1
ATOM 1003 O O . ILE A 1 122 ? -12.711 -2.176 -4.617 1 96.62 122 ILE A O 1
ATOM 1007 N N . GLU A 1 123 ? -11.602 -2.693 -2.77 1 96.38 123 GLU A N 1
ATOM 1008 C CA . GLU A 1 123 ? -10.305 -2.627 -3.439 1 96.38 123 GLU A CA 1
ATOM 1009 C C . GLU A 1 123 ? -10.258 -3.574 -4.637 1 96.38 123 GLU A C 1
ATOM 1011 O O . GLU A 1 123 ? -9.766 -3.207 -5.703 1 96.38 123 GLU A O 1
ATOM 1016 N N . TRP A 1 124 ? -10.688 -4.789 -4.41 1 95.5 124 TRP A N 1
ATOM 1017 C CA . TRP A 1 124 ? -10.695 -5.777 -5.484 1 95.5 124 TRP A CA 1
ATOM 1018 C C . TRP A 1 124 ? -11.508 -5.281 -6.676 1 95.5 124 TRP A C 1
ATOM 1020 O O . TRP A 1 124 ? -11.047 -5.344 -7.816 1 95.5 124 TRP A O 1
ATOM 1030 N N . VAL A 1 125 ? -12.727 -4.805 -6.414 1 95.44 125 VAL A N 1
ATOM 1031 C CA . VAL A 1 125 ? -13.609 -4.328 -7.477 1 95.44 125 VAL A CA 1
ATOM 1032 C C . VAL A 1 125 ? -12.961 -3.143 -8.195 1 95.44 125 VAL A C 1
ATOM 1034 O O . VAL A 1 125 ? -13.062 -3.02 -9.414 1 95.44 125 VAL A O 1
ATOM 1037 N N . PHE A 1 126 ? -12.258 -2.314 -7.441 1 96.31 126 PHE A N 1
ATOM 1038 C CA . PHE A 1 126 ? -11.602 -1.143 -8.016 1 96.31 126 PHE A CA 1
ATOM 1039 C C . PHE A 1 126 ? -10.492 -1.554 -8.977 1 96.31 126 PHE A C 1
ATOM 1041 O O . PHE A 1 126 ? -10.18 -0.821 -9.914 1 96.31 126 PHE A O 1
ATOM 1048 N N . ARG A 1 127 ? -9.945 -2.719 -8.844 1 95.31 127 ARG A N 1
ATOM 1049 C CA . ARG A 1 127 ? -8.914 -3.197 -9.766 1 95.31 127 ARG A CA 1
ATOM 1050 C C . ARG A 1 127 ? -9.492 -3.428 -11.156 1 95.31 127 ARG A C 1
ATOM 1052 O O . ARG A 1 127 ? -8.797 -3.25 -12.156 1 95.31 127 ARG A O 1
ATOM 1059 N N . SER A 1 128 ? -10.742 -3.82 -11.219 1 93.31 128 SER A N 1
ATOM 1060 C CA . SER A 1 128 ? -11.406 -3.963 -12.508 1 93.31 128 SER A CA 1
ATOM 1061 C C . SER A 1 128 ? -11.68 -2.604 -13.141 1 93.31 128 SER A C 1
ATOM 1063 O O . SER A 1 128 ? -11.531 -2.438 -14.359 1 93.31 128 SER A O 1
ATOM 1065 N N . ILE A 1 129 ? -12 -1.639 -12.305 1 93.38 129 ILE A N 1
ATOM 1066 C CA . ILE A 1 129 ? -12.344 -0.3 -12.773 1 93.38 129 ILE A CA 1
ATOM 1067 C C . ILE A 1 129 ? -11.094 0.393 -13.32 1 93.38 129 ILE A C 1
ATOM 1069 O O . ILE A 1 129 ? -11.156 1.077 -14.344 1 93.38 129 ILE A O 1
ATOM 1073 N N . SER A 1 130 ? -9.992 0.201 -12.648 1 92.06 130 SER A N 1
ATOM 1074 C CA . SER A 1 130 ? -8.742 0.833 -13.078 1 92.06 130 SER A CA 1
ATOM 1075 C C . SER A 1 130 ? -8.141 0.112 -14.281 1 92.06 130 SER A C 1
ATOM 1077 O O . SER A 1 130 ? -7.211 0.616 -14.906 1 92.06 130 SER A O 1
ATOM 1079 N N . GLY A 1 131 ? -8.625 -1.075 -14.578 1 90.19 131 GLY A N 1
ATOM 1080 C CA . GLY A 1 131 ? -8.117 -1.847 -15.703 1 90.19 131 GLY A CA 1
ATOM 1081 C C . GLY A 1 131 ? -6.969 -2.764 -15.328 1 90.19 131 GLY A C 1
ATOM 1082 O O . GLY A 1 131 ? -6.352 -3.381 -16.203 1 90.19 131 GLY A O 1
ATOM 1083 N N . ASP A 1 132 ? -6.684 -2.861 -14.07 1 91.88 132 ASP A N 1
ATOM 1084 C CA . ASP A 1 132 ? -5.609 -3.73 -13.609 1 91.88 132 ASP A CA 1
ATOM 1085 C C . ASP A 1 132 ? -5.977 -5.203 -13.781 1 91.88 132 ASP A C 1
ATOM 1087 O O . ASP A 1 132 ? -5.117 -6.031 -14.086 1 91.88 132 ASP A O 1
ATOM 1091 N N . VAL A 1 133 ? -7.215 -5.465 -13.516 1 95.06 133 VAL A N 1
ATOM 1092 C CA . VAL A 1 133 ? -7.719 -6.828 -13.664 1 95.06 133 VAL A CA 1
ATOM 1093 C C . VAL A 1 133 ? -8.688 -6.898 -14.844 1 95.06 133 VAL A C 1
ATOM 1095 O O . VAL A 1 133 ? -9.594 -6.07 -14.961 1 95.06 133 VAL A O 1
ATOM 1098 N N . ARG A 1 134 ? -8.5 -7.809 -15.688 1 93.62 134 ARG A N 1
ATOM 1099 C CA . ARG A 1 134 ? -9.375 -8.055 -16.828 1 93.62 134 ARG A CA 1
ATOM 1100 C C . ARG A 1 134 ? -9.859 -9.5 -16.844 1 93.62 134 ARG A C 1
ATOM 1102 O O . ARG A 1 134 ? -9.086 -10.422 -16.547 1 93.62 134 ARG A O 1
ATOM 1109 N N . ARG A 1 135 ? -11.023 -9.586 -17.234 1 94.81 135 ARG A N 1
ATOM 1110 C CA . ARG A 1 135 ? -11.609 -10.922 -17.297 1 94.81 135 ARG A CA 1
ATOM 1111 C C . ARG A 1 135 ? -11.742 -11.406 -18.734 1 94.81 135 ARG A C 1
ATOM 1113 O O . ARG A 1 135 ? -12.219 -10.664 -19.594 1 94.81 135 ARG A O 1
ATOM 1120 N N . PHE A 1 136 ? -11.266 -12.594 -18.953 1 94.12 136 PHE A N 1
ATOM 1121 C CA . PHE A 1 136 ? -11.438 -13.297 -20.219 1 94.12 136 PHE A CA 1
ATOM 1122 C C . PHE A 1 136 ? -12.109 -14.648 -20 1 94.12 136 PHE A C 1
ATOM 1124 O O . PHE A 1 136 ? -11.469 -15.609 -19.578 1 94.12 136 PHE A O 1
ATOM 1131 N N . GLY A 1 137 ? -13.391 -14.633 -20.297 1 91.88 137 GLY A N 1
ATOM 1132 C CA . GLY A 1 137 ? -14.125 -15.867 -20.062 1 91.88 137 GLY A CA 1
ATOM 1133 C C . GLY A 1 137 ? -14.195 -16.25 -18.594 1 91.88 137 GLY A C 1
ATOM 1134 O O . GLY A 1 137 ? -14.711 -15.5 -17.766 1 91.88 137 GLY A O 1
ATOM 1135 N N . SER A 1 138 ? -13.508 -17.375 -18.25 1 94.94 138 SER A N 1
ATOM 1136 C CA . SER A 1 138 ? -13.648 -17.969 -16.922 1 94.94 138 SER A CA 1
ATOM 1137 C C . SER A 1 138 ? -12.602 -17.438 -15.953 1 94.94 138 SER A C 1
ATOM 1139 O O . SER A 1 138 ? -12.703 -17.625 -14.742 1 94.94 138 SER A O 1
ATOM 1141 N N . LEU A 1 139 ? -11.594 -16.703 -16.516 1 97.06 139 LEU A N 1
ATOM 1142 C CA . LEU A 1 139 ? -10.477 -16.312 -15.656 1 97.06 139 LEU A CA 1
ATOM 1143 C C . LEU A 1 139 ? -10.25 -14.805 -15.719 1 97.06 139 LEU A C 1
ATOM 1145 O O . LEU A 1 139 ? -10.711 -14.141 -16.656 1 97.06 139 LEU A O 1
ATOM 1149 N N . GLN A 1 140 ? -9.633 -14.32 -14.727 1 96.94 140 GLN A N 1
ATOM 1150 C CA . GLN A 1 140 ? -9.18 -12.938 -14.68 1 96.94 140 GLN A CA 1
ATOM 1151 C C . GLN A 1 140 ? -7.656 -12.859 -14.609 1 96.94 140 GLN A C 1
ATOM 1153 O O . GLN A 1 140 ? -7.012 -13.742 -14.039 1 96.94 140 GLN A O 1
ATOM 1158 N N . PHE A 1 141 ? -7.129 -11.812 -15.195 1 96.81 141 PHE A N 1
ATOM 1159 C CA . PHE A 1 141 ? -5.684 -11.672 -15.305 1 96.81 141 PHE A CA 1
ATOM 1160 C C . PHE A 1 141 ? -5.238 -10.289 -14.844 1 96.81 141 PHE A C 1
ATOM 1162 O O . PHE A 1 141 ? -5.945 -9.297 -15.062 1 96.81 141 PHE A O 1
ATOM 1169 N N . GLU A 1 142 ? -4.062 -10.281 -14.242 1 96.31 142 GLU A N 1
ATOM 1170 C CA . GLU A 1 142 ? -3.492 -9.047 -13.711 1 96.31 142 GLU A CA 1
ATOM 1171 C C . GLU A 1 142 ? -1.97 -9.055 -13.797 1 96.31 142 GLU A C 1
ATOM 1173 O O . GLU A 1 142 ? -1.33 -10.047 -13.445 1 96.31 142 GLU A O 1
ATOM 1178 N N . GLU A 1 143 ? -1.389 -7.984 -14.312 1 95.38 143 GLU A N 1
ATOM 1179 C CA . GLU A 1 143 ? 0.06 -7.828 -14.211 1 95.38 143 GLU A CA 1
ATOM 1180 C C . GLU A 1 143 ? 0.477 -7.441 -12.797 1 95.38 143 GLU A C 1
ATOM 1182 O O . GLU A 1 143 ? -0.041 -6.473 -12.234 1 95.38 143 GLU A O 1
ATOM 1187 N N . VAL A 1 144 ? 1.399 -8.164 -12.234 1 95.56 144 VAL A N 1
ATOM 1188 C CA . VAL A 1 144 ? 1.787 -7.941 -10.852 1 95.56 144 VAL A CA 1
ATOM 1189 C C . VAL A 1 144 ? 3.303 -8.078 -10.703 1 95.56 144 VAL A C 1
ATOM 1191 O O . VAL A 1 144 ? 3.98 -8.523 -11.633 1 95.56 144 VAL A O 1
ATOM 1194 N N . THR A 1 145 ? 3.809 -7.555 -9.594 1 96.62 145 THR A N 1
ATOM 1195 C CA . THR A 1 145 ? 5.148 -7.93 -9.156 1 96.62 145 THR A CA 1
ATOM 1196 C C . THR A 1 145 ? 5.164 -9.352 -8.602 1 96.62 145 THR A C 1
ATOM 1198 O O . THR A 1 145 ? 4.371 -9.68 -7.715 1 96.62 145 THR A O 1
ATOM 1201 N N . TYR A 1 146 ? 5.98 -10.164 -9.25 1 97.81 146 TYR A N 1
ATOM 1202 C CA . TYR A 1 146 ? 6.109 -11.516 -8.727 1 97.81 146 TYR A CA 1
ATOM 1203 C C . TYR A 1 146 ? 6.73 -11.508 -7.34 1 97.81 146 TYR A C 1
ATOM 1205 O O . TYR A 1 146 ? 7.848 -11.023 -7.152 1 97.81 146 TYR A O 1
ATOM 1213 N N . GLU A 1 147 ? 5.984 -12.164 -6.355 1 97.56 147 GLU A N 1
ATOM 1214 C CA . GLU A 1 147 ? 6.449 -12.031 -4.977 1 97.56 147 GLU A CA 1
ATOM 1215 C C . GLU A 1 147 ? 6.566 -13.391 -4.301 1 97.56 147 GLU A C 1
ATOM 1217 O O . GLU A 1 147 ? 6.977 -13.477 -3.139 1 97.56 147 GLU A O 1
ATOM 1222 N N . PHE A 1 148 ? 6.105 -14.453 -4.949 1 98.25 148 PHE A N 1
ATOM 1223 C CA . PHE A 1 148 ? 6.312 -15.75 -4.312 1 98.25 148 PHE A CA 1
ATOM 1224 C C . PHE A 1 148 ? 7.789 -15.992 -4.035 1 98.25 148 PHE A C 1
ATOM 1226 O O . PHE A 1 148 ? 8.641 -15.68 -4.867 1 98.25 148 PHE A O 1
ATOM 1233 N N . PRO A 1 149 ? 8.133 -16.531 -2.855 1 98.19 149 PRO A N 1
ATOM 1234 C CA . PRO A 1 149 ? 9.547 -16.656 -2.48 1 98.19 149 PRO A CA 1
ATOM 1235 C C . PRO A 1 149 ? 10.234 -17.859 -3.123 1 98.19 149 PRO A C 1
ATOM 1237 O O . PRO A 1 149 ? 10.891 -18.641 -2.434 1 98.19 149 PRO A O 1
ATOM 1240 N N . PHE A 1 150 ? 10.125 -17.938 -4.449 1 98.62 150 PHE A N 1
ATOM 1241 C CA . PHE A 1 150 ? 10.734 -19.016 -5.223 1 98.62 150 PHE A CA 1
ATOM 1242 C C . PHE A 1 150 ? 11.32 -18.484 -6.523 1 98.62 150 PHE A C 1
ATOM 1244 O O . PHE A 1 150 ? 10.742 -17.609 -7.164 1 98.62 150 PHE A O 1
ATOM 1251 N N . LEU A 1 151 ? 12.469 -18.984 -6.871 1 98.25 151 LEU A N 1
ATOM 1252 C CA . LEU A 1 151 ? 13.023 -18.812 -8.211 1 98.25 151 LEU A CA 1
ATOM 1253 C C . LEU A 1 151 ? 12.594 -19.969 -9.117 1 98.25 151 LEU A C 1
ATOM 1255 O O . LEU A 1 151 ? 12.773 -21.141 -8.781 1 98.25 151 LEU A O 1
ATOM 1259 N N . ILE A 1 152 ? 12.047 -19.672 -10.227 1 98.56 152 ILE A N 1
ATOM 1260 C CA . ILE A 1 152 ? 11.562 -20.703 -11.133 1 98.56 152 ILE A CA 1
ATOM 1261 C C . ILE A 1 152 ? 12.539 -20.859 -12.297 1 98.56 152 ILE A C 1
ATOM 1263 O O . ILE A 1 152 ? 12.898 -19.875 -12.953 1 98.56 152 ILE A O 1
ATOM 1267 N N . PHE A 1 153 ? 12.977 -22.109 -12.539 1 98.31 153 PHE A N 1
ATOM 1268 C CA . PHE A 1 153 ? 13.93 -22.438 -13.594 1 98.31 153 PHE A CA 1
ATOM 1269 C C . PHE A 1 153 ? 13.312 -23.391 -14.602 1 98.31 153 PHE A C 1
ATOM 1271 O O . PHE A 1 153 ? 12.422 -24.172 -14.258 1 98.31 153 PHE A O 1
ATOM 1278 N N . LYS A 1 154 ? 13.781 -23.359 -15.797 1 98.06 154 LYS A N 1
ATOM 1279 C CA . LYS A 1 154 ? 13.406 -24.297 -16.859 1 98.06 154 LYS A CA 1
ATOM 1280 C C . LYS A 1 154 ? 14.648 -24.922 -17.5 1 98.06 154 LYS A C 1
ATOM 1282 O O . LYS A 1 154 ? 15.602 -24.219 -17.828 1 98.06 154 LYS A O 1
ATOM 1287 N N . ASN A 1 155 ? 14.656 -26.234 -17.562 1 98.25 155 ASN A N 1
ATOM 1288 C CA . ASN A 1 155 ? 15.766 -26.922 -18.219 1 98.25 155 ASN A CA 1
ATOM 1289 C C . ASN A 1 155 ? 15.758 -26.672 -19.734 1 98.25 155 ASN A C 1
ATOM 1291 O O . ASN A 1 155 ? 14.742 -26.875 -20.391 1 98.25 155 ASN A O 1
ATOM 1295 N N . ARG A 1 156 ? 16.891 -26.344 -20.25 1 96.81 156 ARG A N 1
ATOM 1296 C CA . ARG A 1 156 ? 17.016 -25.953 -21.641 1 96.81 156 ARG A CA 1
ATOM 1297 C C . ARG A 1 156 ? 16.781 -27.141 -22.562 1 96.81 156 ARG A C 1
ATOM 1299 O O . ARG A 1 156 ? 16.234 -27 -23.656 1 96.81 156 ARG A O 1
ATOM 1306 N N . GLN A 1 157 ? 17.188 -28.25 -22.156 1 96.88 157 GLN A N 1
ATOM 1307 C CA . GLN A 1 157 ? 17.125 -29.453 -23 1 96.88 157 GLN A CA 1
ATOM 1308 C C . GLN A 1 157 ? 15.789 -30.172 -22.859 1 96.88 157 GLN A C 1
ATOM 1310 O O . GLN A 1 157 ? 15.125 -30.453 -23.859 1 96.88 157 GLN A O 1
ATOM 1315 N N . THR A 1 158 ? 15.352 -30.359 -21.656 1 96.94 158 THR A N 1
ATOM 1316 C CA . THR A 1 158 ? 14.188 -31.203 -21.422 1 96.94 158 THR A CA 1
ATOM 1317 C C . THR A 1 158 ? 12.922 -30.359 -21.312 1 96.94 158 THR A C 1
ATOM 1319 O O . THR A 1 158 ? 11.812 -30.875 -21.453 1 96.94 158 THR A O 1
ATOM 1322 N N . GLY A 1 159 ? 12.984 -29.109 -20.938 1 96.44 159 GLY A N 1
ATOM 1323 C CA . GLY A 1 159 ? 11.82 -28.266 -20.719 1 96.44 159 GLY A CA 1
ATOM 1324 C C . GLY A 1 159 ? 11.211 -28.438 -19.344 1 96.44 159 GLY A C 1
ATOM 1325 O O . GLY A 1 159 ? 10.18 -27.828 -19.031 1 96.44 159 GLY A O 1
ATOM 1326 N N . GLU A 1 160 ? 11.875 -29.203 -18.562 1 97.44 160 GLU A N 1
ATOM 1327 C CA . GLU A 1 160 ? 11.406 -29.438 -17.188 1 97.44 160 GLU A CA 1
ATOM 1328 C C . GLU A 1 160 ? 11.562 -28.188 -16.328 1 97.44 160 GLU A C 1
ATOM 1330 O O . GLU A 1 160 ? 12.516 -27.438 -16.5 1 97.44 160 GLU A O 1
ATOM 1335 N N . TYR A 1 161 ? 10.609 -28.062 -15.383 1 98.19 161 TYR A N 1
ATOM 1336 C CA . TYR A 1 161 ? 10.68 -26.922 -14.484 1 98.19 161 TYR A CA 1
ATOM 1337 C C . TYR A 1 161 ? 11.141 -27.344 -13.094 1 98.19 161 TYR A C 1
ATOM 1339 O O . TYR A 1 161 ? 10.891 -28.469 -12.664 1 98.19 161 TYR A O 1
ATOM 1347 N N . ARG A 1 162 ? 11.805 -26.438 -12.469 1 98.12 162 ARG A N 1
ATOM 1348 C CA . ARG A 1 162 ? 12.195 -26.531 -11.062 1 98.12 162 ARG A CA 1
ATOM 1349 C C . ARG A 1 162 ? 12.078 -25.172 -10.367 1 98.12 162 ARG A C 1
ATOM 1351 O O . ARG A 1 162 ? 12.242 -24.125 -11.008 1 98.12 162 ARG A O 1
ATOM 1358 N N . ALA A 1 163 ? 11.727 -25.219 -9.141 1 98.62 163 ALA A N 1
ATOM 1359 C CA . ALA A 1 163 ? 11.711 -24.016 -8.32 1 98.62 163 ALA A CA 1
ATOM 1360 C C . ALA A 1 163 ? 12.648 -24.156 -7.117 1 98.62 163 ALA A C 1
ATOM 1362 O O . ALA A 1 163 ? 12.75 -25.219 -6.523 1 98.62 163 ALA A O 1
ATOM 1363 N N . LEU A 1 164 ? 13.336 -23.094 -6.812 1 98.62 164 LEU A N 1
ATOM 1364 C CA . LEU A 1 164 ? 14.172 -23.062 -5.617 1 98.62 164 LEU A CA 1
ATOM 1365 C C . LEU A 1 164 ? 13.703 -21.984 -4.652 1 98.62 164 LEU A C 1
ATOM 1367 O O . LEU A 1 164 ? 13.445 -20.844 -5.062 1 98.62 164 LEU A O 1
ATOM 1371 N N . ALA A 1 165 ? 13.609 -22.312 -3.371 1 98.62 165 ALA A N 1
ATOM 1372 C CA . ALA A 1 165 ? 13.156 -21.391 -2.34 1 98.62 165 ALA A CA 1
ATOM 1373 C C . ALA A 1 165 ? 14.203 -20.297 -2.094 1 98.62 165 ALA A C 1
ATOM 1375 O O . ALA A 1 165 ? 15.406 -20.578 -2.082 1 98.62 165 ALA A O 1
ATOM 1376 N N . CYS A 1 166 ? 13.742 -19.078 -1.938 1 98 166 CYS A N 1
ATOM 1377 C CA . CYS A 1 166 ? 14.609 -18 -1.502 1 98 166 CYS A CA 1
ATOM 1378 C C . CYS A 1 166 ? 15.188 -18.281 -0.122 1 98 166 CYS A C 1
ATOM 1380 O O . CYS A 1 166 ? 14.672 -19.125 0.611 1 98 166 CYS A O 1
ATOM 1382 N N . PRO A 1 167 ? 16.266 -17.641 0.212 1 97.38 167 PRO A N 1
ATOM 1383 C CA . PRO A 1 167 ? 16.906 -17.938 1.5 1 97.38 167 PRO A CA 1
ATOM 1384 C C . PRO A 1 167 ? 16.156 -17.312 2.68 1 97.38 167 PRO A C 1
ATOM 1386 O O . PRO A 1 167 ? 15.406 -16.344 2.508 1 97.38 167 PRO A O 1
ATOM 1389 N N . GLY A 1 168 ? 16.328 -17.953 3.861 1 96.81 168 GLY A N 1
ATOM 1390 C CA . GLY A 1 168 ? 15.883 -17.359 5.113 1 96.81 168 GLY A CA 1
ATOM 1391 C C . GLY A 1 168 ? 14.43 -17.656 5.43 1 96.81 168 GLY A C 1
ATOM 1392 O O . GLY A 1 168 ? 13.82 -16.984 6.258 1 96.81 168 GLY A O 1
ATOM 1393 N N . LEU A 1 169 ? 13.852 -18.594 4.711 1 97.69 169 LEU A N 1
ATOM 1394 C CA . LEU A 1 169 ? 12.469 -18.969 4.969 1 97.69 169 LEU A CA 1
ATOM 1395 C C . LEU A 1 169 ? 12.391 -20.062 6.02 1 97.69 169 LEU A C 1
ATOM 1397 O O . LEU A 1 169 ? 13.094 -21.078 5.922 1 97.69 169 LEU A O 1
ATOM 1401 N N . LYS A 1 170 ? 11.602 -19.875 7.027 1 98.06 170 LYS A N 1
ATOM 1402 C CA . LYS A 1 170 ? 11.383 -20.906 8.047 1 98.06 170 LYS A CA 1
ATOM 1403 C C . LYS A 1 170 ? 10.352 -21.922 7.574 1 98.06 170 LYS A C 1
ATOM 1405 O O . LYS A 1 170 ? 9.266 -21.562 7.129 1 98.06 170 LYS A O 1
ATOM 1410 N N . VAL A 1 171 ? 10.711 -23.203 7.633 1 98.12 171 VAL A N 1
ATOM 1411 C CA . VAL A 1 171 ? 9.891 -24.297 7.105 1 98.12 171 VAL A CA 1
ATOM 1412 C C . VAL A 1 171 ? 9.617 -25.312 8.203 1 98.12 171 VAL A C 1
ATOM 1414 O O . VAL A 1 171 ? 10.531 -25.703 8.938 1 98.12 171 VAL A O 1
ATOM 1417 N N . ASP A 1 172 ? 8.406 -25.734 8.328 1 96.75 172 ASP A N 1
ATOM 1418 C CA . ASP A 1 172 ? 8.039 -26.672 9.391 1 96.75 172 ASP A CA 1
ATOM 1419 C C . ASP A 1 172 ? 8.328 -28.109 8.977 1 96.75 172 ASP A C 1
ATOM 1421 O O . ASP A 1 172 ? 8.898 -28.359 7.91 1 96.75 172 ASP A O 1
ATOM 1425 N N . GLN A 1 173 ? 7.984 -29.094 9.82 1 94.12 173 GLN A N 1
ATOM 1426 C CA . GLN A 1 173 ? 8.359 -30.5 9.688 1 94.12 173 GLN A CA 1
ATOM 1427 C C . GLN A 1 173 ? 7.691 -31.125 8.461 1 94.12 173 GLN A C 1
ATOM 1429 O O . GLN A 1 173 ? 8.156 -32.156 7.957 1 94.12 173 GLN A O 1
ATOM 1434 N N . GLU A 1 174 ? 6.609 -30.453 7.988 1 95.31 174 GLU A N 1
ATOM 1435 C CA . GLU A 1 174 ? 5.859 -31.047 6.887 1 95.31 174 GLU A CA 1
ATOM 1436 C C . GLU A 1 174 ? 6.145 -30.344 5.57 1 95.31 174 GLU A C 1
ATOM 1438 O O . GLU A 1 174 ? 5.523 -30.641 4.547 1 95.31 174 GLU A O 1
ATOM 1443 N N . GLY A 1 175 ? 7.004 -29.312 5.625 1 97.31 175 GLY A N 1
ATOM 1444 C CA . GLY A 1 175 ? 7.441 -28.656 4.398 1 97.31 175 GLY A CA 1
ATOM 1445 C C . GLY A 1 175 ? 6.641 -27.406 4.066 1 97.31 175 GLY A C 1
ATOM 1446 O O . GLY A 1 175 ? 6.719 -26.891 2.949 1 97.31 175 GLY A O 1
ATOM 1447 N N . TYR A 1 176 ? 5.805 -26.969 5.008 1 97.56 176 TYR A N 1
ATOM 1448 C CA . TYR A 1 176 ? 5.109 -25.688 4.879 1 97.56 176 TYR A CA 1
ATOM 1449 C C . TYR A 1 176 ? 5.875 -24.578 5.582 1 97.56 176 TYR A C 1
ATOM 1451 O O . TYR A 1 176 ? 6.727 -24.844 6.434 1 97.56 176 TYR A O 1
ATOM 1459 N N . PHE A 1 177 ? 5.652 -23.391 5.145 1 97.88 177 PHE A N 1
ATOM 1460 C CA . PHE A 1 177 ? 6.258 -22.281 5.883 1 97.88 177 PHE A CA 1
ATOM 1461 C C . PHE A 1 177 ? 5.719 -22.234 7.305 1 97.88 177 PHE A C 1
ATOM 1463 O O . PHE A 1 177 ? 4.516 -22.406 7.527 1 97.88 177 PHE A O 1
ATOM 1470 N N . SER A 1 178 ? 6.586 -21.969 8.203 1 96.81 178 SER A N 1
ATOM 1471 C CA . SER A 1 178 ? 6.199 -21.906 9.602 1 96.81 178 SER A CA 1
ATOM 1472 C C . SER A 1 178 ? 5.125 -20.844 9.828 1 96.81 178 SER A C 1
ATOM 1474 O O . SER A 1 178 ? 5.238 -19.719 9.336 1 96.81 178 SER A O 1
ATOM 1476 N N . GLY A 1 179 ? 4.062 -21.266 10.555 1 94.81 179 GLY A N 1
ATOM 1477 C CA . GLY A 1 179 ? 2.965 -20.375 10.852 1 94.81 179 GLY A CA 1
ATOM 1478 C C . GLY A 1 179 ? 1.778 -20.547 9.922 1 94.81 179 GLY A C 1
ATOM 1479 O O . GLY A 1 179 ? 0.714 -19.969 10.148 1 94.81 179 GLY A O 1
ATOM 1480 N N . THR A 1 180 ? 1.952 -21.344 8.883 1 96.38 180 THR A N 1
ATOM 1481 C CA . THR A 1 180 ? 0.846 -21.609 7.973 1 96.38 180 THR A CA 1
ATOM 1482 C C . THR A 1 180 ? -0.341 -22.203 8.719 1 96.38 180 THR A C 1
ATOM 1484 O O . THR A 1 180 ? -0.177 -23.141 9.508 1 96.38 180 THR A O 1
ATOM 1487 N N . ASN A 1 181 ? -1.536 -21.625 8.531 1 94.25 181 ASN A N 1
ATOM 1488 C CA . ASN A 1 181 ? -2.775 -22.094 9.148 1 94.25 181 ASN A CA 1
ATOM 1489 C C . ASN A 1 181 ? -2.721 -21.984 10.672 1 94.25 181 ASN A C 1
ATOM 1491 O O . ASN A 1 181 ? -3.529 -22.594 11.367 1 94.25 181 ASN A O 1
ATOM 1495 N N . GLY A 1 182 ? -1.731 -21.25 11.211 1 90.75 182 GLY A N 1
ATOM 1496 C CA . GLY A 1 182 ? -1.577 -21.156 12.648 1 90.75 182 GLY A CA 1
ATOM 1497 C C . GLY A 1 182 ? -1.138 -22.453 13.289 1 90.75 182 GLY A C 1
ATOM 1498 O O . GLY A 1 182 ? -1.376 -22.688 14.477 1 90.75 182 GLY A O 1
ATOM 1499 N N . ARG A 1 183 ? -0.529 -23.312 12.547 1 89.44 183 ARG A N 1
ATOM 1500 C CA . ARG A 1 183 ? -0.113 -24.641 13 1 89.44 183 ARG A CA 1
ATOM 1501 C C . ARG A 1 183 ? 1.037 -24.547 13.992 1 89.44 183 ARG A C 1
ATOM 1503 O O . ARG A 1 183 ? 1.851 -23.625 13.922 1 89.44 183 ARG A O 1
ATOM 1510 N N . GLY A 1 184 ? 1.09 -25.547 14.883 1 87.44 184 GLY A N 1
ATOM 1511 C CA . GLY A 1 184 ? 2.209 -25.641 15.805 1 87.44 184 GLY A CA 1
ATOM 1512 C C . GLY A 1 184 ? 3.486 -26.141 15.148 1 87.44 184 GLY A C 1
ATOM 1513 O O . GLY A 1 184 ? 3.441 -26.812 14.117 1 87.44 184 GLY A O 1
ATOM 1514 N N . ILE A 1 185 ? 4.582 -25.797 15.711 1 89 185 ILE A N 1
ATOM 1515 C CA . ILE A 1 185 ? 5.895 -26.125 15.172 1 89 185 ILE A CA 1
ATOM 1516 C C . ILE A 1 185 ? 6.555 -27.203 16.047 1 89 185 ILE A C 1
ATOM 1518 O O . ILE A 1 185 ? 6.727 -27 17.25 1 89 185 ILE A O 1
ATOM 1522 N N . ILE A 1 186 ? 6.805 -28.359 15.484 1 90.19 186 ILE A N 1
ATOM 1523 C CA . ILE A 1 186 ? 7.559 -29.422 16.156 1 90.19 186 ILE A CA 1
ATOM 1524 C C . ILE A 1 186 ? 9.039 -29.281 15.812 1 90.19 186 ILE A C 1
ATOM 1526 O O . ILE A 1 186 ? 9.898 -29.359 16.703 1 90.19 186 ILE A O 1
ATOM 1530 N N . ARG A 1 187 ? 9.297 -29.141 14.531 1 94.38 187 ARG A N 1
ATOM 1531 C CA . ARG A 1 187 ? 10.633 -28.922 13.984 1 94.38 187 ARG A CA 1
ATOM 1532 C C . ARG A 1 187 ? 10.602 -27.844 12.914 1 94.38 187 ARG A C 1
ATOM 1534 O O . ARG A 1 187 ? 9.656 -27.75 12.133 1 94.38 187 ARG A O 1
ATOM 1541 N N . GLU A 1 188 ? 11.617 -27.062 12.938 1 96.25 188 GLU A N 1
ATOM 1542 C CA . GLU A 1 188 ? 11.719 -25.953 11.992 1 96.25 188 GLU A CA 1
ATOM 1543 C C . GLU A 1 188 ? 13.102 -25.906 11.344 1 96.25 188 GLU A C 1
ATOM 1545 O O . GLU A 1 188 ? 14.117 -26.141 12.008 1 96.25 188 GLU A O 1
ATOM 1550 N N . SER A 1 189 ? 13.172 -25.781 10.102 1 97.19 189 SER A N 1
ATOM 1551 C CA . SER A 1 189 ? 14.398 -25.594 9.336 1 97.19 189 SER A CA 1
ATOM 1552 C C . SER A 1 189 ? 14.359 -24.281 8.547 1 97.19 189 SER A C 1
ATOM 1554 O O . SER A 1 189 ? 13.297 -23.672 8.406 1 97.19 189 SER A O 1
ATOM 1556 N N . GLU A 1 190 ? 15.516 -23.844 8.133 1 98.12 190 GLU A N 1
ATOM 1557 C CA . GLU A 1 190 ? 15.617 -22.594 7.383 1 98.12 190 GLU A CA 1
ATOM 1558 C C . GLU A 1 190 ? 16.234 -22.828 6.008 1 98.12 190 GLU A C 1
ATOM 1560 O O . GLU A 1 190 ? 17.219 -23.562 5.883 1 98.12 190 GLU A O 1
ATOM 1565 N N . THR A 1 191 ? 15.625 -22.234 4.992 1 98.25 191 THR A N 1
ATOM 1566 C CA . THR A 1 191 ? 16.125 -22.406 3.637 1 98.25 191 THR A CA 1
ATOM 1567 C C . THR A 1 191 ? 17.406 -21.578 3.434 1 98.25 191 THR A C 1
ATOM 1569 O O . THR A 1 191 ? 17.641 -20.609 4.152 1 98.25 191 THR A O 1
ATOM 1572 N N . TYR A 1 192 ? 18.25 -21.984 2.527 1 97.31 192 TYR A N 1
ATOM 1573 C CA . TYR A 1 192 ? 19.391 -21.234 2.021 1 97.31 192 TYR A CA 1
ATOM 1574 C C . TYR A 1 192 ? 19.5 -21.359 0.507 1 97.31 192 TYR A C 1
ATOM 1576 O O . TYR A 1 192 ? 18.828 -22.203 -0.103 1 97.31 192 TYR A O 1
ATOM 1584 N N . LEU A 1 193 ? 20.156 -20.5 -0.132 1 96.5 193 LEU A N 1
ATOM 1585 C CA . LEU A 1 193 ? 20.438 -20.516 -1.562 1 96.5 193 LEU A CA 1
ATOM 1586 C C . LEU A 1 193 ? 21.875 -20.062 -1.83 1 96.5 193 LEU A C 1
ATOM 1588 O O . LEU A 1 193 ? 22.25 -18.953 -1.475 1 96.5 193 LEU A O 1
ATOM 1592 N N . ASN A 1 194 ? 22.656 -20.938 -2.412 1 95.19 194 ASN A N 1
ATOM 1593 C CA . ASN A 1 194 ? 24.047 -20.656 -2.709 1 95.19 194 ASN A CA 1
ATOM 1594 C C . ASN A 1 194 ? 24.312 -20.625 -4.215 1 95.19 194 ASN A C 1
ATOM 1596 O O . ASN A 1 194 ? 23.922 -21.531 -4.934 1 95.19 194 ASN A O 1
ATOM 1600 N N . VAL A 1 195 ? 24.859 -19.578 -4.617 1 92.56 195 VAL A N 1
ATOM 1601 C CA . VAL A 1 195 ? 25.266 -19.453 -6.016 1 92.56 195 VAL A CA 1
ATOM 1602 C C . VAL A 1 195 ? 26.781 -19.5 -6.125 1 92.56 195 VAL A C 1
ATOM 1604 O O . VAL A 1 195 ? 27.484 -18.641 -5.586 1 92.56 195 VAL A O 1
ATOM 1607 N N . LEU A 1 196 ? 27.312 -20.484 -6.777 1 88.19 196 LEU A N 1
ATOM 1608 C CA . LEU A 1 196 ? 28.75 -20.672 -6.949 1 88.19 196 LEU A CA 1
ATOM 1609 C C . LEU A 1 196 ? 29.062 -21.266 -8.32 1 88.19 196 LEU A C 1
ATOM 1611 O O . LEU A 1 196 ? 28.453 -22.266 -8.719 1 88.19 196 LEU A O 1
ATOM 1615 N N . ASP A 1 197 ? 30.094 -20.734 -9.07 1 85.69 197 ASP A N 1
ATOM 1616 C CA . ASP A 1 197 ? 30.641 -21.281 -10.312 1 85.69 197 ASP A CA 1
ATOM 1617 C C . ASP A 1 197 ? 29.531 -21.594 -11.305 1 85.69 197 ASP A C 1
ATOM 1619 O O . ASP A 1 197 ? 29.469 -22.719 -11.836 1 85.69 197 ASP A O 1
ATOM 1623 N N . ARG A 1 198 ? 28.531 -20.859 -11.469 1 88.25 198 ARG A N 1
ATOM 1624 C CA . ARG A 1 198 ? 27.453 -20.984 -12.445 1 88.25 198 ARG A CA 1
ATOM 1625 C C . ARG A 1 198 ? 26.484 -22.094 -12.047 1 88.25 198 ARG A C 1
ATOM 1627 O O . ARG A 1 198 ? 25.953 -22.797 -12.906 1 88.25 198 ARG A O 1
ATOM 1634 N N . SER A 1 199 ? 26.469 -22.312 -10.805 1 95.88 199 SER A N 1
ATOM 1635 C CA . SER A 1 199 ? 25.484 -23.234 -10.25 1 95.88 199 SER A CA 1
ATOM 1636 C C . SER A 1 199 ? 24.734 -22.578 -9.086 1 95.88 199 SER A C 1
ATOM 1638 O O . SER A 1 199 ? 25.266 -21.703 -8.414 1 95.88 199 SER A O 1
ATOM 1640 N N . VAL A 1 200 ? 23.547 -23.062 -8.922 1 97.06 200 VAL A N 1
ATOM 1641 C CA . VAL A 1 200 ? 22.734 -22.609 -7.805 1 97.06 200 VAL A CA 1
ATOM 1642 C C . VAL A 1 200 ? 22.234 -23.812 -7.012 1 97.06 200 VAL A C 1
ATOM 1644 O O . VAL A 1 200 ? 21.75 -24.797 -7.594 1 97.06 200 VAL A O 1
ATOM 1647 N N . THR A 1 201 ? 22.453 -23.781 -5.672 1 97.88 201 THR A N 1
ATOM 1648 C CA . THR A 1 201 ? 22.031 -24.859 -4.793 1 97.88 201 THR A CA 1
ATOM 1649 C C . THR A 1 201 ? 21.031 -24.375 -3.756 1 97.88 201 THR A C 1
ATOM 1651 O O . THR A 1 201 ? 21.25 -23.359 -3.104 1 97.88 201 THR A O 1
ATOM 1654 N N . GLY A 1 202 ? 19.922 -25.031 -3.635 1 98.19 202 GLY A N 1
ATOM 1655 C CA . GLY A 1 202 ? 18.875 -24.703 -2.672 1 98.19 202 GLY A CA 1
ATOM 1656 C C . GLY A 1 202 ? 17.828 -25.781 -2.535 1 98.19 202 GLY A C 1
ATOM 1657 O O . GLY A 1 202 ? 18.031 -26.922 -2.965 1 98.19 202 GLY A O 1
ATOM 1658 N N . PHE A 1 203 ? 16.734 -25.453 -1.885 1 98.56 203 PHE A N 1
ATOM 1659 C CA . PHE A 1 203 ? 15.672 -26.422 -1.624 1 98.56 203 PHE A CA 1
ATOM 1660 C C . PHE A 1 203 ? 14.523 -26.25 -2.615 1 98.56 203 PHE A C 1
ATOM 1662 O O . PHE A 1 203 ? 14.141 -25.125 -2.939 1 98.56 203 PHE A O 1
ATOM 1669 N N . SER A 1 204 ? 14.047 -27.328 -3.135 1 98.38 204 SER A N 1
ATOM 1670 C CA . SER A 1 204 ? 12.984 -27.328 -4.129 1 98.38 204 SER A CA 1
ATOM 1671 C C . SER A 1 204 ? 11.695 -27.938 -3.564 1 98.38 204 SER A C 1
ATOM 1673 O O . SER A 1 204 ? 11.742 -28.922 -2.832 1 98.38 204 SER A O 1
ATOM 1675 N N . PRO A 1 205 ? 10.625 -27.328 -3.855 1 98.44 205 PRO A N 1
ATOM 1676 C CA . PRO A 1 205 ? 9.367 -27.969 -3.494 1 98.44 205 PRO A CA 1
ATOM 1677 C C . PRO A 1 205 ? 9.023 -29.141 -4.41 1 98.44 205 PRO A C 1
ATOM 1679 O O . PRO A 1 205 ? 9.547 -29.234 -5.523 1 98.44 205 PRO A O 1
ATOM 1682 N N . ASP A 1 206 ? 8.273 -30.094 -3.816 1 98.06 206 ASP A N 1
ATOM 1683 C CA . ASP A 1 206 ? 7.535 -31.016 -4.684 1 98.06 206 ASP A CA 1
ATOM 1684 C C . ASP A 1 206 ? 6.469 -30.266 -5.488 1 98.06 206 ASP A C 1
ATOM 1686 O O . ASP A 1 206 ? 5.449 -29.844 -4.938 1 98.06 206 ASP A O 1
ATOM 1690 N N . LEU A 1 207 ? 6.656 -30.109 -6.766 1 98.31 207 LEU A N 1
ATOM 1691 C CA . LEU A 1 207 ? 5.836 -29.234 -7.598 1 98.31 207 LEU A CA 1
ATOM 1692 C C . LEU A 1 207 ? 4.449 -29.828 -7.812 1 98.31 207 LEU A C 1
ATOM 1694 O O . LEU A 1 207 ? 3.562 -29.172 -8.359 1 98.31 207 LEU A O 1
ATOM 1698 N N . LYS A 1 208 ? 4.219 -31.016 -7.363 1 97.81 208 LYS A N 1
ATOM 1699 C CA . LYS A 1 208 ? 2.895 -31.625 -7.418 1 97.81 208 LYS A CA 1
ATOM 1700 C C . LYS A 1 208 ? 2.16 -31.469 -6.09 1 97.81 208 LYS A C 1
ATOM 1702 O O . LYS A 1 208 ? 0.961 -31.188 -6.066 1 97.81 208 LYS A O 1
ATOM 1707 N N . GLN A 1 209 ? 2.934 -31.547 -4.996 1 97.5 209 GLN A N 1
ATOM 1708 C CA . GLN A 1 209 ? 2.314 -31.547 -3.676 1 97.5 209 GLN A CA 1
ATOM 1709 C C . GLN A 1 209 ? 2.359 -30.172 -3.031 1 97.5 209 GLN A C 1
ATOM 1711 O O . GLN A 1 209 ? 1.615 -29.891 -2.088 1 97.5 209 GLN A O 1
ATOM 1716 N N . GLY A 1 210 ? 3.268 -29.328 -3.447 1 98.06 210 GLY A N 1
ATOM 1717 C CA . GLY A 1 210 ? 3.318 -27.953 -2.949 1 98.06 210 GLY A CA 1
ATOM 1718 C C . GLY A 1 210 ? 3.943 -27.844 -1.57 1 98.06 210 GLY A C 1
ATOM 1719 O O . GLY A 1 210 ? 3.531 -27.016 -0.76 1 98.06 210 GLY A O 1
ATOM 1720 N N . VAL A 1 211 ? 4.871 -28.766 -1.297 1 98.06 211 VAL A N 1
ATOM 1721 C CA . VAL A 1 211 ? 5.574 -28.719 -0.018 1 98.06 211 VAL A CA 1
ATOM 1722 C C . VAL A 1 211 ? 7.082 -28.766 -0.256 1 98.06 211 VAL A C 1
ATOM 1724 O O . VAL A 1 211 ? 7.555 -29.391 -1.203 1 98.06 211 VAL A O 1
ATOM 1727 N N . LEU A 1 212 ? 7.805 -28.125 0.584 1 98.06 212 LEU A N 1
ATOM 1728 C CA . LEU A 1 212 ? 9.258 -28.047 0.449 1 98.06 212 LEU A CA 1
ATOM 1729 C C . LEU A 1 212 ? 9.914 -29.312 0.989 1 98.06 212 LEU A C 1
ATOM 1731 O O . LEU A 1 212 ? 9.508 -29.844 2.031 1 98.06 212 LEU A O 1
ATOM 1735 N N . ASN A 1 213 ? 10.844 -29.812 0.242 1 95.88 213 ASN A N 1
ATOM 1736 C CA . ASN A 1 213 ? 11.719 -30.875 0.736 1 95.88 213 ASN A CA 1
ATOM 1737 C C . ASN A 1 213 ? 13.016 -30.312 1.318 1 95.88 213 ASN A C 1
ATOM 1739 O O . ASN A 1 213 ? 13.906 -29.891 0.576 1 95.88 213 ASN A O 1
ATOM 1743 N N . MET A 1 214 ? 13.156 -30.391 2.648 1 96.5 214 MET A N 1
ATOM 1744 C CA . MET A 1 214 ? 14.273 -29.734 3.314 1 96.5 214 MET A CA 1
ATOM 1745 C C . MET A 1 214 ? 15.414 -30.719 3.557 1 96.5 214 MET A C 1
ATOM 1747 O O . MET A 1 214 ? 16.469 -30.344 4.094 1 96.5 214 MET A O 1
ATOM 1751 N N . GLU A 1 215 ? 15.258 -31.906 3.197 1 94.38 215 GLU A N 1
ATOM 1752 C CA . GLU A 1 215 ? 16.266 -32.938 3.465 1 94.38 215 GLU A CA 1
ATOM 1753 C C . GLU A 1 215 ? 17.312 -32.969 2.359 1 94.38 215 GLU A C 1
ATOM 1755 O O . GLU A 1 215 ? 18.5 -33.219 2.627 1 94.38 215 GLU A O 1
ATOM 1760 N N . ASN A 1 216 ? 16.938 -32.75 1.175 1 93.88 216 ASN A N 1
ATOM 1761 C CA . ASN A 1 216 ? 17.828 -32.906 0.04 1 93.88 216 ASN A CA 1
ATOM 1762 C C . ASN A 1 216 ? 17.891 -31.656 -0.819 1 93.88 216 ASN A C 1
ATOM 1764 O O . ASN A 1 216 ? 17.062 -31.469 -1.721 1 93.88 216 ASN A O 1
ATOM 1768 N N . PRO A 1 217 ? 18.922 -30.844 -0.591 1 97.06 217 PRO A N 1
ATOM 1769 C CA . PRO A 1 217 ? 19.047 -29.688 -1.482 1 97.06 217 PRO A CA 1
ATOM 1770 C C . PRO A 1 217 ? 19.328 -30.078 -2.932 1 97.06 217 PRO A C 1
ATOM 1772 O O . PRO A 1 217 ? 19.859 -31.156 -3.186 1 97.06 217 PRO A O 1
ATOM 1775 N N . VAL A 1 218 ? 18.906 -29.234 -3.842 1 97.38 218 VAL A N 1
ATOM 1776 C CA . VAL A 1 218 ? 19.078 -29.469 -5.273 1 97.38 218 VAL A CA 1
ATOM 1777 C C . VAL A 1 218 ? 20.094 -28.484 -5.844 1 97.38 218 VAL A C 1
ATOM 1779 O O . VAL A 1 218 ? 20.094 -27.312 -5.461 1 97.38 218 VAL A O 1
ATOM 1782 N N . THR A 1 219 ? 20.938 -28.969 -6.719 1 97.81 219 THR A N 1
ATOM 1783 C CA . THR A 1 219 ? 21.891 -28.125 -7.418 1 97.81 219 THR A CA 1
ATOM 1784 C C . THR A 1 219 ? 21.578 -28.062 -8.906 1 97.81 219 THR A C 1
ATOM 1786 O O . THR A 1 219 ? 21.438 -29.094 -9.562 1 97.81 219 THR A O 1
ATOM 1789 N N . LEU A 1 220 ? 21.359 -26.859 -9.422 1 98 220 LEU A N 1
ATOM 1790 C CA . LEU A 1 220 ? 21.094 -26.625 -10.836 1 98 220 LEU A CA 1
ATOM 1791 C C . LEU A 1 220 ? 22.266 -25.938 -11.508 1 98 220 LEU A C 1
ATOM 1793 O O . LEU A 1 220 ? 22.75 -24.906 -11.023 1 98 220 LEU A O 1
ATOM 1797 N N . SER A 1 221 ? 22.734 -26.5 -12.625 1 97.38 221 SER A N 1
ATOM 1798 C CA . SER A 1 221 ? 23.734 -25.828 -13.438 1 97.38 221 SER A CA 1
ATOM 1799 C C . SER A 1 221 ? 23.109 -24.734 -14.305 1 97.38 221 SER A C 1
ATOM 1801 O O . SER A 1 221 ? 22.188 -25.016 -15.086 1 97.38 221 SER A O 1
ATOM 1803 N N . LEU A 1 222 ? 23.641 -23.641 -14.195 1 94.5 222 LEU A N 1
ATOM 1804 C CA . LEU A 1 222 ? 23.062 -22.5 -14.898 1 94.5 222 LEU A CA 1
ATOM 1805 C C . LEU A 1 222 ? 23.344 -22.578 -16.391 1 94.5 222 LEU A C 1
ATOM 1807 O O . LEU A 1 222 ? 22.766 -21.844 -17.188 1 94.5 222 LEU A O 1
ATOM 1811 N N . SER A 1 223 ? 24.188 -23.438 -16.828 1 95.19 223 SER A N 1
ATOM 1812 C CA . SER A 1 223 ? 24.359 -23.734 -18.234 1 95.19 223 SER A CA 1
ATOM 1813 C C . SER A 1 223 ? 23.188 -24.531 -18.797 1 95.19 223 SER A C 1
ATOM 1815 O O . SER A 1 223 ? 22.812 -24.375 -19.969 1 95.19 223 SER A O 1
ATOM 1817 N N . ASP A 1 224 ? 22.625 -25.359 -17.906 1 97.06 224 ASP A N 1
ATOM 1818 C CA . ASP A 1 224 ? 21.547 -26.25 -18.344 1 97.06 224 ASP A CA 1
ATOM 1819 C C . ASP A 1 224 ? 20.188 -25.672 -17.984 1 97.06 224 ASP A C 1
ATOM 1821 O O . ASP A 1 224 ? 19.188 -26.016 -18.625 1 97.06 224 ASP A O 1
ATOM 1825 N N . TRP A 1 225 ? 20.172 -24.938 -16.953 1 97.56 225 TRP A N 1
ATOM 1826 C CA . TRP A 1 225 ? 18.922 -24.391 -16.438 1 97.56 225 TRP A CA 1
ATOM 1827 C C . TRP A 1 225 ? 18.875 -22.875 -16.625 1 97.56 225 TRP A C 1
ATOM 1829 O O . TRP A 1 225 ? 19.875 -22.188 -16.375 1 97.56 225 TRP A O 1
ATOM 1839 N N . GLU A 1 226 ? 17.734 -22.422 -17.031 1 96.12 226 GLU A N 1
ATOM 1840 C CA . GLU A 1 226 ? 17.516 -20.984 -17.234 1 96.12 226 GLU A CA 1
ATOM 1841 C C . GLU A 1 226 ? 16.516 -20.422 -16.25 1 96.12 226 GLU A C 1
ATOM 1843 O O . GLU A 1 226 ? 15.438 -21 -16.062 1 96.12 226 GLU A O 1
ATOM 1848 N N . LEU A 1 227 ? 16.859 -19.328 -15.586 1 96.31 227 LEU A N 1
ATOM 1849 C CA . LEU A 1 227 ? 15.93 -18.641 -14.703 1 96.31 227 LEU A CA 1
ATOM 1850 C C . LEU A 1 227 ? 14.781 -18.031 -15.5 1 96.31 227 LEU A C 1
ATOM 1852 O O . LEU A 1 227 ? 15.016 -17.266 -16.438 1 96.31 227 LEU A O 1
ATOM 1856 N N . GLN A 1 228 ? 13.547 -18.391 -15.125 1 96.38 228 GLN A N 1
ATOM 1857 C CA . GLN A 1 228 ? 12.367 -17.938 -15.859 1 96.38 228 GLN A CA 1
ATOM 1858 C C . GLN A 1 228 ? 11.664 -16.797 -15.125 1 96.38 228 GLN A C 1
ATOM 1860 O O . GLN A 1 228 ? 11.078 -15.906 -15.75 1 96.38 228 GLN A O 1
ATOM 1865 N N . LEU A 1 229 ? 11.703 -16.875 -13.828 1 97.12 229 LEU A N 1
ATOM 1866 C CA . LEU A 1 229 ? 10.984 -15.906 -13.008 1 97.12 229 LEU A CA 1
ATOM 1867 C C . LEU A 1 229 ? 11.586 -15.828 -11.609 1 97.12 229 LEU A C 1
ATOM 1869 O O . LEU A 1 229 ? 11.906 -16.859 -11.008 1 97.12 229 LEU A O 1
ATOM 1873 N N . ALA A 1 230 ? 11.734 -14.68 -11.125 1 97.62 230 ALA A N 1
ATOM 1874 C CA . ALA A 1 230 ? 12.242 -14.43 -9.773 1 97.62 230 ALA A CA 1
ATOM 1875 C C . ALA A 1 230 ? 11.484 -13.289 -9.109 1 97.62 230 ALA A C 1
ATOM 1877 O O . ALA A 1 230 ? 10.93 -12.422 -9.789 1 97.62 230 ALA A O 1
ATOM 1878 N N . PRO A 1 231 ? 11.43 -13.32 -7.762 1 97.94 231 PRO A N 1
ATOM 1879 C CA . PRO A 1 231 ? 10.734 -12.234 -7.066 1 97.94 231 PRO A CA 1
ATOM 1880 C C . PRO A 1 231 ? 11.227 -10.852 -7.492 1 97.94 231 PRO A C 1
ATOM 1882 O O . PRO A 1 231 ? 12.438 -10.625 -7.586 1 97.94 231 PRO A O 1
ATOM 1885 N N . GLY A 1 232 ? 10.234 -9.945 -7.723 1 96.94 232 GLY A N 1
ATOM 1886 C CA . GLY A 1 232 ? 10.578 -8.594 -8.133 1 96.94 232 GLY A CA 1
ATOM 1887 C C . GLY A 1 232 ? 10.344 -8.336 -9.609 1 96.94 232 GLY A C 1
ATOM 1888 O O . GLY A 1 232 ? 10.266 -7.188 -10.047 1 96.94 232 GLY A O 1
ATOM 1889 N N . GLU A 1 233 ? 10.227 -9.406 -10.398 1 96.75 233 GLU A N 1
ATOM 1890 C CA . GLU A 1 233 ? 9.945 -9.273 -11.828 1 96.75 233 GLU A CA 1
ATOM 1891 C C . GLU A 1 233 ? 8.445 -9.133 -12.078 1 96.75 233 GLU A C 1
ATOM 1893 O O . GLU A 1 233 ? 7.633 -9.414 -11.195 1 96.75 233 GLU A O 1
ATOM 1898 N N . GLN A 1 234 ? 8.164 -8.672 -13.227 1 96.19 234 GLN A N 1
ATOM 1899 C CA . GLN A 1 234 ? 6.766 -8.625 -13.648 1 96.19 234 GLN A CA 1
ATOM 1900 C C . GLN A 1 234 ? 6.234 -10.023 -13.938 1 96.19 234 GLN A C 1
ATOM 1902 O O . GLN A 1 234 ? 6.93 -10.844 -14.539 1 96.19 234 GLN A O 1
ATOM 1907 N N . ALA A 1 235 ? 5.086 -10.266 -13.469 1 96.44 235 ALA A N 1
ATOM 1908 C CA . ALA A 1 235 ? 4.383 -11.516 -13.766 1 96.44 235 ALA A CA 1
ATOM 1909 C C . ALA A 1 235 ? 2.912 -11.258 -14.07 1 96.44 235 ALA A C 1
ATOM 1911 O O . ALA A 1 235 ? 2.428 -10.133 -13.922 1 96.44 235 ALA A O 1
ATOM 1912 N N . VAL A 1 236 ? 2.248 -12.242 -14.578 1 97.44 236 VAL A N 1
ATOM 1913 C CA . VAL A 1 236 ? 0.806 -12.195 -14.797 1 97.44 236 VAL A CA 1
ATOM 1914 C C . VAL A 1 236 ? 0.103 -13.1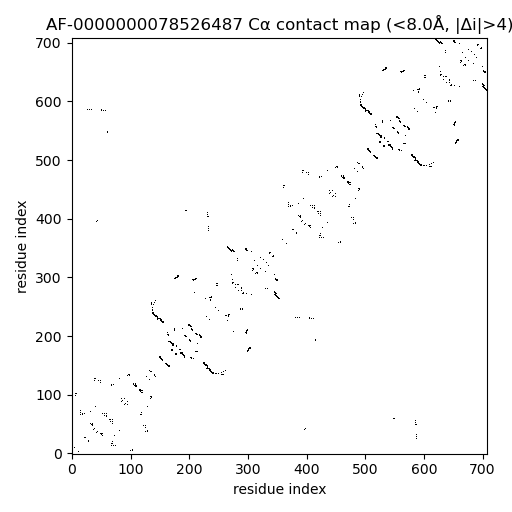25 -13.82 1 97.44 236 VAL A C 1
ATOM 1916 O O . VAL A 1 236 ? 0.344 -14.336 -13.82 1 97.44 236 VAL A O 1
ATOM 1919 N N . ALA A 1 237 ? -0.698 -12.547 -13 1 98.12 237 ALA A N 1
ATOM 1920 C CA . ALA A 1 237 ? -1.475 -13.32 -12.031 1 98.12 237 ALA A CA 1
ATOM 1921 C C . ALA A 1 237 ? -2.812 -13.75 -12.625 1 98.12 237 ALA A C 1
ATOM 1923 O O . ALA A 1 237 ? -3.453 -12.984 -13.352 1 98.12 237 ALA A O 1
ATOM 1924 N N . VAL A 1 238 ? -3.203 -14.938 -12.258 1 98.06 238 VAL A N 1
ATOM 1925 C CA . VAL A 1 238 ? -4.512 -15.469 -12.617 1 98.06 238 VAL A CA 1
ATOM 1926 C C . VAL A 1 238 ? -5.422 -15.484 -11.391 1 98.06 238 VAL A C 1
ATOM 1928 O O . VAL A 1 238 ? -5.02 -15.945 -10.32 1 98.06 238 VAL A O 1
ATOM 1931 N N . HIS A 1 239 ? -6.566 -14.914 -11.602 1 97.38 239 HIS A N 1
ATOM 1932 C CA . HIS A 1 239 ? -7.59 -14.938 -10.562 1 97.38 239 HIS A CA 1
ATOM 1933 C C . HIS A 1 239 ? -8.828 -15.703 -11.023 1 97.38 239 HIS A C 1
ATOM 1935 O O . HIS A 1 239 ? -9.172 -15.68 -12.203 1 97.38 239 HIS A O 1
ATOM 1941 N N . ILE A 1 240 ? -9.445 -16.391 -10.062 1 96.69 240 ILE A N 1
ATOM 1942 C CA . ILE A 1 240 ? -10.648 -17.172 -10.359 1 96.69 240 ILE A CA 1
ATOM 1943 C C . ILE A 1 240 ? -11.875 -16.484 -9.766 1 96.69 240 ILE A C 1
ATOM 1945 O O . ILE A 1 240 ? -12.07 -16.5 -8.547 1 96.69 240 ILE A O 1
ATOM 1949 N N . PRO A 1 241 ? -12.664 -15.953 -10.641 1 92.75 241 PRO A N 1
ATOM 1950 C CA . PRO A 1 241 ? -13.836 -15.273 -10.094 1 92.75 241 PRO A CA 1
ATOM 1951 C C . PRO A 1 241 ? -14.859 -16.234 -9.492 1 92.75 241 PRO A C 1
ATOM 1953 O O . PRO A 1 241 ? -14.859 -17.422 -9.828 1 92.75 241 PRO A O 1
ATOM 1956 N N . GLU A 1 242 ? -15.672 -15.68 -8.617 1 85.25 242 GLU A N 1
ATOM 1957 C CA . GLU A 1 242 ? -16.781 -16.453 -8.07 1 85.25 242 GLU A CA 1
ATOM 1958 C C . GLU A 1 242 ? -17.703 -16.953 -9.188 1 85.25 242 GLU A C 1
ATOM 1960 O O . GLU A 1 242 ? -18.062 -16.188 -10.078 1 85.25 242 GLU A O 1
ATOM 1965 N N . GLY A 1 243 ? -17.953 -18.281 -9.172 1 83.5 243 GLY A N 1
ATOM 1966 C CA . GLY A 1 243 ? -18.875 -18.844 -10.133 1 83.5 243 GLY A CA 1
ATOM 1967 C C . GLY A 1 243 ? -18.234 -19.172 -11.469 1 83.5 243 GLY A C 1
ATOM 1968 O O . GLY A 1 243 ? -18.922 -19.453 -12.445 1 83.5 243 GLY A O 1
ATOM 1969 N N . ALA A 1 244 ? -17 -19.125 -11.531 1 91.31 244 ALA A N 1
ATOM 1970 C CA . ALA A 1 244 ? -16.266 -19.391 -12.773 1 91.31 244 ALA A CA 1
ATOM 1971 C C . ALA A 1 244 ? -16.531 -20.812 -13.273 1 91.31 244 ALA A C 1
ATOM 1973 O O . ALA A 1 244 ? -16.609 -21.75 -12.477 1 91.31 244 ALA A O 1
ATOM 1974 N N . ASP A 1 245 ? -16.672 -20.953 -14.578 1 95.38 245 ASP A N 1
ATOM 1975 C CA . ASP A 1 245 ? -16.703 -22.266 -15.227 1 95.38 245 ASP A CA 1
ATOM 1976 C C . ASP A 1 245 ? -15.289 -22.844 -15.328 1 95.38 245 ASP A C 1
ATOM 1978 O O . ASP A 1 245 ? -14.469 -22.375 -16.109 1 95.38 245 ASP A O 1
ATOM 1982 N N . LEU A 1 246 ? -15.047 -23.938 -14.609 1 97.12 246 LEU A N 1
ATOM 1983 C CA . LEU A 1 246 ? -13.695 -24.5 -14.539 1 97.12 246 LEU A CA 1
ATOM 1984 C C . LEU A 1 246 ? -13.531 -25.672 -15.5 1 97.12 246 LEU A C 1
ATOM 1986 O O . LEU A 1 246 ? -12.602 -26.469 -15.367 1 97.12 246 LEU A O 1
ATOM 1990 N N . SER A 1 247 ? -14.453 -25.781 -16.406 1 97.19 247 SER A N 1
ATOM 1991 C CA . SER A 1 247 ? -14.273 -26.812 -17.422 1 97.19 247 SER A CA 1
ATOM 1992 C C . SER A 1 247 ? -12.984 -26.594 -18.219 1 97.19 247 SER A C 1
ATOM 1994 O O . SER A 1 247 ? -12.602 -25.453 -18.484 1 97.19 247 SER A O 1
ATOM 1996 N N . PRO A 1 248 ? -12.367 -27.688 -18.609 1 96.81 248 PRO A N 1
ATOM 1997 C CA . PRO A 1 248 ? -11.102 -27.562 -19.328 1 96.81 248 PRO A CA 1
ATOM 1998 C C . PRO A 1 248 ? -11.211 -26.672 -20.562 1 96.81 248 PRO A C 1
ATOM 2000 O O . PRO A 1 248 ? -10.336 -25.828 -20.812 1 96.81 248 PRO A O 1
ATOM 2003 N N . ASP A 1 249 ? -12.297 -26.812 -21.281 1 97.06 249 ASP A N 1
ATOM 2004 C CA . ASP A 1 249 ? -12.477 -26.031 -22.5 1 97.06 249 ASP A CA 1
ATOM 2005 C C . ASP A 1 249 ? -12.586 -24.547 -22.172 1 97.06 249 ASP A C 1
ATOM 2007 O O . ASP A 1 249 ? -12.023 -23.703 -22.891 1 97.06 249 ASP A O 1
ATOM 2011 N N . SER A 1 250 ? -13.336 -24.25 -21.156 1 97 250 SER A N 1
ATOM 2012 C CA . SER A 1 250 ? -13.516 -22.859 -20.766 1 97 250 SER A CA 1
ATOM 2013 C C . SER A 1 250 ? -12.203 -22.234 -20.297 1 97 250 SER A C 1
ATOM 2015 O O . SER A 1 250 ? -11.891 -21.094 -20.625 1 97 250 SER A O 1
ATOM 2017 N N . ILE A 1 251 ? -11.43 -23 -19.578 1 97.44 251 ILE A N 1
ATOM 2018 C CA . ILE A 1 251 ? -10.148 -22.531 -19.078 1 97.44 251 ILE A CA 1
ATOM 2019 C C . ILE A 1 251 ? -9.18 -22.328 -20.25 1 97.44 251 ILE A C 1
ATOM 2021 O O . ILE A 1 251 ? -8.516 -21.297 -20.344 1 97.44 251 ILE A O 1
ATOM 2025 N N . ASP A 1 252 ? -9.148 -23.297 -21.188 1 97.06 252 ASP A N 1
ATOM 2026 C CA . ASP A 1 252 ? -8.289 -23.188 -22.359 1 97.06 252 ASP A CA 1
ATOM 2027 C C . ASP A 1 252 ? -8.617 -21.938 -23.172 1 97.06 252 ASP A C 1
ATOM 2029 O O . ASP A 1 252 ? -7.711 -21.219 -23.609 1 97.06 252 ASP A O 1
ATOM 2033 N N . SER A 1 253 ? -9.883 -21.766 -23.297 1 96.25 253 SER A N 1
ATOM 2034 C CA . SER A 1 253 ? -10.32 -20.594 -24.062 1 96.25 253 SER A CA 1
ATOM 2035 C C . SER A 1 253 ? -9.891 -19.297 -23.375 1 96.25 253 SER A C 1
ATOM 2037 O O . SER A 1 253 ? -9.438 -18.359 -24.047 1 96.25 253 SER A O 1
ATOM 2039 N N . ALA A 1 254 ? -10.039 -19.203 -22.062 1 95.81 254 ALA A N 1
ATOM 2040 C CA . ALA A 1 254 ? -9.633 -18.016 -21.297 1 95.81 254 ALA A CA 1
ATOM 2041 C C . ALA A 1 254 ? -8.141 -17.766 -21.438 1 95.81 254 ALA A C 1
ATOM 2043 O O . ALA A 1 254 ? -7.715 -16.641 -21.688 1 95.81 254 ALA A O 1
ATOM 2044 N N . LEU A 1 255 ? -7.34 -18.812 -21.375 1 96.44 255 LEU A N 1
ATOM 2045 C CA . LEU A 1 255 ? -5.887 -18.703 -21.469 1 96.44 255 LEU A CA 1
ATOM 2046 C C . LEU A 1 255 ? -5.465 -18.266 -22.875 1 96.44 255 LEU A C 1
ATOM 2048 O O . LEU A 1 255 ? -4.582 -17.406 -23.016 1 96.44 255 LEU A O 1
ATOM 2052 N N . GLU A 1 256 ? -6.082 -18.781 -23.844 1 95.25 256 GLU A N 1
ATOM 2053 C CA . GLU A 1 256 ? -5.754 -18.438 -25.219 1 95.25 256 GLU A CA 1
ATOM 2054 C C . GLU A 1 256 ? -6.07 -16.984 -25.516 1 95.25 256 GLU A C 1
ATOM 2056 O O . GLU A 1 256 ? -5.258 -16.266 -26.109 1 95.25 256 GLU A O 1
ATOM 2061 N N . THR A 1 257 ? -7.219 -16.531 -25.078 1 93.12 257 THR A N 1
ATOM 2062 C CA . THR A 1 257 ? -7.629 -15.156 -25.312 1 93.12 257 THR A CA 1
ATOM 2063 C C . THR A 1 257 ? -6.695 -14.188 -24.594 1 93.12 257 THR A C 1
ATOM 2065 O O . THR A 1 257 ? -6.352 -13.133 -25.141 1 93.12 257 THR A O 1
ATOM 2068 N N . ALA A 1 258 ? -6.266 -14.531 -23.438 1 93.62 258 ALA A N 1
ATOM 2069 C CA . ALA A 1 258 ? -5.43 -13.656 -22.625 1 93.62 258 ALA A CA 1
ATOM 2070 C C . ALA A 1 258 ? -4.066 -13.438 -23.281 1 93.62 258 ALA A C 1
ATOM 2072 O O . ALA A 1 258 ? -3.422 -12.406 -23.047 1 93.62 258 ALA A O 1
ATOM 2073 N N . LYS A 1 259 ? -3.611 -14.289 -24.141 1 93.12 259 LYS A N 1
ATOM 2074 C CA . LYS A 1 259 ? -2.307 -14.203 -24.797 1 93.12 259 LYS A CA 1
ATOM 2075 C C . LYS A 1 259 ? -2.219 -12.977 -25.688 1 93.12 259 LYS A C 1
ATOM 2077 O O . LYS A 1 259 ? -1.123 -12.5 -26 1 93.12 259 LYS A O 1
ATOM 2082 N N . ASP A 1 260 ? -3.314 -12.5 -26.078 1 89.88 260 ASP A N 1
ATOM 2083 C CA . ASP A 1 260 ? -3.346 -11.32 -26.938 1 89.88 260 ASP A CA 1
ATOM 2084 C C . ASP A 1 260 ? -3.086 -10.047 -26.141 1 89.88 260 ASP A C 1
ATOM 2086 O O . ASP A 1 260 ? -2.799 -8.992 -26.719 1 89.88 260 ASP A O 1
ATOM 2090 N N . TYR A 1 261 ? -3.143 -10.148 -24.875 1 89.94 261 TYR A N 1
ATOM 2091 C CA . TYR A 1 261 ? -3.141 -8.922 -24.078 1 89.94 261 TYR A CA 1
ATOM 2092 C C . TYR A 1 261 ? -1.965 -8.898 -23.109 1 89.94 261 TYR A C 1
ATOM 2094 O O . TYR A 1 261 ? -1.599 -7.844 -22.594 1 89.94 261 TYR A O 1
ATOM 2102 N N . TYR A 1 262 ? -1.438 -10.023 -22.828 1 92.81 262 TYR A N 1
ATOM 2103 C CA . TYR A 1 262 ? -0.352 -10.125 -21.859 1 92.81 262 TYR A CA 1
ATOM 2104 C C . TYR A 1 262 ? 0.865 -10.805 -22.469 1 92.81 262 TYR A C 1
ATOM 2106 O O . TYR A 1 262 ? 0.73 -11.633 -23.375 1 92.81 262 TYR A O 1
ATOM 2114 N N . THR A 1 263 ? 1.955 -10.352 -21.891 1 86.25 263 THR A N 1
ATOM 2115 C CA . THR A 1 263 ? 3.211 -10.969 -22.297 1 86.25 263 THR A CA 1
ATOM 2116 C C . THR A 1 263 ? 3.846 -11.742 -21.156 1 86.25 263 THR A C 1
ATOM 2118 O O . THR A 1 263 ? 3.518 -11.508 -19.984 1 86.25 263 THR A O 1
ATOM 2121 N N . GLY A 1 264 ? 4.605 -12.695 -21.484 1 83.62 264 GLY A N 1
ATOM 2122 C CA . GLY A 1 264 ? 5.297 -13.5 -20.484 1 83.62 264 GLY A CA 1
ATOM 2123 C C . GLY A 1 264 ? 5.18 -14.992 -20.734 1 83.62 264 GLY A C 1
ATOM 2124 O O . GLY A 1 264 ? 4.406 -15.43 -21.594 1 83.62 264 GLY A O 1
ATOM 2125 N N . SER A 1 265 ? 5.941 -15.75 -19.922 1 86.31 265 SER A N 1
ATOM 2126 C CA . SER A 1 265 ? 6 -17.188 -20.172 1 86.31 265 SER A CA 1
ATOM 2127 C C . SER A 1 265 ? 5.309 -17.969 -19.047 1 86.31 265 SER A C 1
ATOM 2129 O O . SER A 1 265 ? 4.984 -19.141 -19.219 1 86.31 265 SER A O 1
ATOM 2131 N N . LEU A 1 266 ? 5.102 -17.297 -17.938 1 96.25 266 LEU A N 1
ATOM 2132 C CA . LEU A 1 266 ? 4.527 -17.984 -16.797 1 96.25 266 LEU A CA 1
ATOM 2133 C C . LEU A 1 266 ? 3.363 -17.203 -16.203 1 96.25 266 LEU A C 1
ATOM 2135 O O . LEU A 1 266 ? 3.434 -15.969 -16.094 1 96.25 266 LEU A O 1
ATOM 2139 N N . LEU A 1 267 ? 2.338 -17.859 -15.898 1 98.06 267 LEU A N 1
ATOM 2140 C CA . LEU A 1 267 ? 1.245 -17.344 -15.086 1 98.06 267 LEU A CA 1
ATOM 2141 C C . LEU A 1 267 ? 1.406 -17.766 -13.625 1 98.06 267 LEU A C 1
ATOM 2143 O O . LEU A 1 267 ? 1.897 -18.875 -13.352 1 98.06 267 LEU A O 1
ATOM 2147 N N . VAL A 1 268 ? 1.028 -16.875 -12.742 1 98.5 268 VAL A N 1
ATOM 2148 C CA . VAL A 1 268 ? 1.114 -17.219 -11.328 1 98.5 268 VAL A CA 1
ATOM 2149 C C . VAL A 1 268 ? -0.262 -17.094 -10.68 1 98.5 268 VAL A C 1
ATOM 2151 O O . VAL A 1 268 ? -1.094 -16.297 -11.125 1 98.5 268 VAL A O 1
ATOM 2154 N N . CYS A 1 269 ? -0.465 -17.875 -9.602 1 98.56 269 CYS A N 1
ATOM 2155 C CA . CYS A 1 269 ? -1.743 -17.906 -8.906 1 98.56 269 CYS A CA 1
ATOM 2156 C C . CYS A 1 269 ? -1.572 -18.438 -7.484 1 98.56 269 CYS A C 1
ATOM 2158 O O . CYS A 1 269 ? -0.709 -19.281 -7.23 1 98.56 269 CYS A O 1
ATOM 2160 N N . ASP A 1 270 ? -2.252 -17.922 -6.555 1 98.31 270 ASP A N 1
ATOM 2161 C CA . ASP A 1 270 ? -2.443 -18.578 -5.262 1 98.31 270 ASP A CA 1
ATOM 2162 C C . ASP A 1 270 ? -3.928 -18.734 -4.941 1 98.31 270 ASP A C 1
ATOM 2164 O O . ASP A 1 270 ? -4.699 -17.781 -5.082 1 98.31 270 ASP A O 1
ATOM 2168 N N . SER A 1 271 ? -4.32 -19.906 -4.586 1 98.12 271 SER A N 1
ATOM 2169 C CA . SER A 1 271 ? -5.73 -20.203 -4.379 1 98.12 271 SER A CA 1
ATOM 2170 C C . SER A 1 271 ? -5.91 -21.516 -3.609 1 98.12 271 SER A C 1
ATOM 2172 O O . SER A 1 271 ? -5.043 -22.391 -3.646 1 98.12 271 SER A O 1
ATOM 2174 N N . TRP A 1 272 ? -7.066 -21.594 -2.982 1 97.81 272 TRP A N 1
ATOM 2175 C CA . TRP A 1 272 ? -7.461 -22.859 -2.4 1 97.81 272 TRP A CA 1
ATOM 2176 C C . TRP A 1 272 ? -7.703 -23.906 -3.486 1 97.81 272 TRP A C 1
ATOM 2178 O O . TRP A 1 272 ? -7.59 -25.109 -3.238 1 97.81 272 TRP A O 1
ATOM 2188 N N . LEU A 1 273 ? -7.914 -23.5 -4.699 1 98.12 273 LEU A N 1
ATOM 2189 C CA . LEU A 1 273 ? -8.211 -24.375 -5.828 1 98.12 273 LEU A CA 1
ATOM 2190 C C . LEU A 1 273 ? -6.953 -25.078 -6.312 1 98.12 273 LEU A C 1
ATOM 2192 O O . LEU A 1 273 ? -7.031 -26.016 -7.121 1 98.12 273 LEU A O 1
ATOM 2196 N N . LEU A 1 274 ? -5.797 -24.672 -5.781 1 98.44 274 LEU A N 1
ATOM 2197 C CA . LEU A 1 274 ? -4.547 -25.297 -6.184 1 98.44 274 LEU A CA 1
ATOM 2198 C C . LEU A 1 274 ? -4.082 -26.312 -5.141 1 98.44 274 LEU A C 1
ATOM 2200 O O . LEU A 1 274 ? -3.049 -26.969 -5.316 1 98.44 274 LEU A O 1
ATOM 2204 N N . ASP A 1 275 ? -4.855 -26.516 -4.086 1 98.44 275 ASP A N 1
ATOM 2205 C CA . ASP A 1 275 ? -4.504 -27.422 -3 1 98.44 275 ASP A CA 1
ATOM 2206 C C . ASP A 1 275 ? -4.586 -28.891 -3.457 1 98.44 275 ASP A C 1
ATOM 2208 O O . ASP A 1 275 ? -5.672 -29.375 -3.779 1 98.44 275 ASP A O 1
ATOM 2212 N N . PRO A 1 276 ? -3.473 -29.594 -3.379 1 98 276 PRO A N 1
ATOM 2213 C CA . PRO A 1 276 ? -3.52 -30.984 -3.824 1 98 276 PRO A CA 1
ATOM 2214 C C . PRO A 1 276 ? -4.375 -31.859 -2.916 1 98 276 PRO A C 1
ATOM 2216 O O . PRO A 1 276 ? -4.824 -32.938 -3.334 1 98 276 PRO A O 1
ATOM 2219 N N . HIS A 1 277 ? -4.672 -31.469 -1.702 1 97.94 277 HIS A N 1
ATOM 2220 C CA . HIS A 1 277 ? -5.504 -32.219 -0.775 1 97.94 277 HIS A CA 1
ATOM 2221 C C . HIS A 1 277 ? -6.938 -32.312 -1.285 1 97.94 277 HIS A C 1
ATOM 2223 O O . HIS A 1 277 ? -7.723 -33.125 -0.781 1 97.94 277 HIS A O 1
ATOM 2229 N N . LEU A 1 278 ? -7.246 -31.531 -2.279 1 98.12 278 LEU A N 1
ATOM 2230 C CA . LEU A 1 278 ? -8.57 -31.594 -2.891 1 98.12 278 LEU A CA 1
ATOM 2231 C C . LEU A 1 278 ? -8.844 -33 -3.451 1 98.12 278 LEU A C 1
ATOM 2233 O O . LEU A 1 278 ? -10 -33.406 -3.553 1 98.12 278 LEU A O 1
ATOM 2237 N N . GLU A 1 279 ? -7.801 -33.688 -3.797 1 97.56 279 GLU A N 1
ATOM 2238 C CA . GLU A 1 279 ? -7.938 -35.062 -4.32 1 97.56 279 GLU A CA 1
ATOM 2239 C C . GLU A 1 279 ? -8.594 -35.969 -3.301 1 97.56 279 GLU A C 1
ATOM 2241 O O . GLU A 1 279 ? -9.203 -36.969 -3.668 1 97.56 279 GLU A O 1
ATOM 2246 N N . ALA A 1 280 ? -8.477 -35.594 -2.043 1 96.88 280 ALA A N 1
ATOM 2247 C CA . ALA A 1 280 ? -9.023 -36.438 -0.978 1 96.88 280 ALA A CA 1
ATOM 2248 C C . ALA A 1 280 ? -10.523 -36.188 -0.81 1 96.88 280 ALA A C 1
ATOM 2250 O O . ALA A 1 280 ? -11.234 -37.031 -0.228 1 96.88 280 ALA A O 1
ATOM 2251 N N . ILE A 1 281 ? -11.008 -35.094 -1.316 1 96.94 281 ILE A N 1
ATOM 2252 C CA . ILE A 1 281 ? -12.383 -34.781 -0.953 1 96.94 281 ILE A CA 1
ATOM 2253 C C . ILE A 1 281 ? -13.227 -34.594 -2.217 1 96.94 281 ILE A C 1
ATOM 2255 O O . ILE A 1 281 ? -14.438 -34.406 -2.139 1 96.94 281 ILE A O 1
ATOM 2259 N N . LEU A 1 282 ? -12.609 -34.656 -3.404 1 97.19 282 LEU A N 1
ATOM 2260 C CA . LEU A 1 282 ? -13.328 -34.531 -4.664 1 97.19 282 LEU A CA 1
ATOM 2261 C C . LEU A 1 282 ? -13.117 -35.719 -5.559 1 97.19 282 LEU A C 1
ATOM 2263 O O . LEU A 1 282 ? -12.086 -36.406 -5.477 1 97.19 282 LEU A O 1
ATOM 2267 N N . PRO A 1 283 ? -14.156 -35.969 -6.469 1 95.25 283 PRO A N 1
ATOM 2268 C CA . PRO A 1 283 ? -13.938 -37.031 -7.453 1 95.25 283 PRO A CA 1
ATOM 2269 C C . PRO A 1 283 ? -12.805 -36.719 -8.422 1 95.25 283 PRO A C 1
ATOM 2271 O O . PRO A 1 283 ? -12.57 -35.531 -8.75 1 95.25 283 PRO A O 1
ATOM 2274 N N . GLU A 1 284 ? -12.203 -37.688 -8.93 1 93.06 284 GLU A N 1
ATOM 2275 C CA . GLU A 1 284 ? -11.055 -37.562 -9.82 1 93.06 284 GLU A CA 1
ATOM 2276 C C . GLU A 1 284 ? -11.406 -36.75 -11.078 1 93.06 284 GLU A C 1
ATOM 2278 O O . GLU A 1 284 ? -10.586 -36 -11.586 1 93.06 284 GLU A O 1
ATOM 2283 N N . LYS A 1 285 ? -12.57 -36.875 -11.508 1 93.12 285 LYS A N 1
ATOM 2284 C CA . LYS A 1 285 ? -12.953 -36.281 -12.773 1 93.12 285 LYS A CA 1
ATOM 2285 C C . LYS A 1 285 ? -13.57 -34.906 -12.547 1 93.12 285 LYS A C 1
ATOM 2287 O O . LYS A 1 285 ? -14.125 -34.281 -13.469 1 93.12 285 LYS A O 1
ATOM 2292 N N . SER A 1 286 ? -13.469 -34.469 -11.359 1 95.44 286 SER A N 1
ATOM 2293 C CA . SER A 1 286 ? -14.023 -33.156 -11.07 1 95.44 286 SER A CA 1
ATOM 2294 C C . SER A 1 286 ? -13.297 -32.062 -11.852 1 95.44 286 SER A C 1
ATOM 2296 O O . SER A 1 286 ? -12.094 -32.188 -12.094 1 95.44 286 SER A O 1
ATOM 2298 N N . ARG A 1 287 ? -14.008 -30.953 -12.266 1 96.31 287 ARG A N 1
ATOM 2299 C CA . ARG A 1 287 ? -13.438 -29.812 -12.969 1 96.31 287 ARG A CA 1
ATOM 2300 C C . ARG A 1 287 ? -12.43 -29.078 -12.102 1 96.31 287 ARG A C 1
ATOM 2302 O O . ARG A 1 287 ? -11.461 -28.5 -12.609 1 96.31 287 ARG A O 1
ATOM 2309 N N . ILE A 1 288 ? -12.625 -29.125 -10.82 1 97.12 288 ILE A N 1
ATOM 2310 C CA . ILE A 1 288 ? -11.719 -28.469 -9.875 1 97.12 288 ILE A CA 1
ATOM 2311 C C . ILE A 1 288 ? -10.367 -29.172 -9.883 1 97.12 288 ILE A C 1
ATOM 2313 O O . ILE A 1 288 ? -9.32 -28.516 -9.93 1 97.12 288 ILE A O 1
ATOM 2317 N N . ILE A 1 289 ? -10.391 -30.5 -9.883 1 97.81 289 ILE A N 1
ATOM 2318 C CA . ILE A 1 289 ? -9.156 -31.281 -9.906 1 97.81 289 ILE A CA 1
ATOM 2319 C C . ILE A 1 289 ? -8.414 -31.031 -11.211 1 97.81 289 ILE A C 1
ATOM 2321 O O . ILE A 1 289 ? -7.191 -30.844 -11.211 1 97.81 289 ILE A O 1
ATOM 2325 N N . SER A 1 290 ? -9.164 -31.031 -12.281 1 97.5 290 SER A N 1
ATOM 2326 C CA . SER A 1 290 ? -8.555 -30.75 -13.57 1 97.5 290 SER A CA 1
ATOM 2327 C C . SER A 1 290 ? -7.852 -29.391 -13.57 1 97.5 290 SER A C 1
ATOM 2329 O O . SER A 1 290 ? -6.75 -29.266 -14.109 1 97.5 290 SER A O 1
ATOM 2331 N N . PHE A 1 291 ? -8.5 -28.453 -13.023 1 98 291 PHE A N 1
ATOM 2332 C CA . PHE A 1 291 ? -7.906 -27.125 -12.93 1 98 291 PHE A CA 1
ATOM 2333 C C . PHE A 1 291 ? -6.672 -27.141 -12.039 1 98 291 PHE A C 1
ATOM 2335 O O . PHE A 1 291 ? -5.621 -26.609 -12.414 1 98 291 PHE A O 1
ATOM 2342 N N . MET A 1 292 ? -6.793 -27.719 -10.867 1 98.19 292 MET A N 1
ATOM 2343 C CA . MET A 1 292 ? -5.723 -27.828 -9.875 1 98.19 292 MET A CA 1
ATOM 2344 C C . MET A 1 292 ? -4.473 -28.438 -10.5 1 98.19 292 MET A C 1
ATOM 2346 O O . MET A 1 292 ? -3.361 -27.938 -10.289 1 98.19 292 MET A O 1
ATOM 2350 N N . GLU A 1 293 ? -4.598 -29.391 -11.359 1 97.5 293 GLU A N 1
ATOM 2351 C CA . GLU A 1 293 ? -3.5 -30.188 -11.898 1 97.5 293 GLU A CA 1
ATOM 2352 C C . GLU A 1 293 ? -2.734 -29.406 -12.969 1 97.5 293 GLU A C 1
ATOM 2354 O O . GLU A 1 293 ? -1.629 -29.797 -13.352 1 97.5 293 GLU A O 1
ATOM 2359 N N . ARG A 1 294 ? -3.273 -28.328 -13.422 1 96.94 294 ARG A N 1
ATOM 2360 C CA . ARG A 1 294 ? -2.625 -27.531 -14.461 1 96.94 294 ARG A CA 1
ATOM 2361 C C . ARG A 1 294 ? -1.417 -26.781 -13.906 1 96.94 294 ARG A C 1
ATOM 2363 O O . ARG A 1 294 ? -0.538 -26.375 -14.664 1 96.94 294 ARG A O 1
ATOM 2370 N N . PHE A 1 295 ? -1.376 -26.578 -12.633 1 98.44 295 PHE A N 1
ATOM 2371 C CA . PHE A 1 295 ? -0.371 -25.719 -12.031 1 98.44 295 PHE A CA 1
ATOM 2372 C C . PHE A 1 295 ? 0.711 -26.531 -11.336 1 98.44 295 PHE A C 1
ATOM 2374 O O . PHE A 1 295 ? 0.417 -27.547 -10.695 1 98.44 295 PHE A O 1
ATOM 2381 N N . TYR A 1 296 ? 1.964 -26.078 -11.578 1 98.75 296 TYR A N 1
ATOM 2382 C CA . TYR A 1 296 ? 3.008 -26.469 -10.633 1 98.75 296 TYR A CA 1
ATOM 2383 C C . TYR A 1 296 ? 2.805 -25.797 -9.281 1 98.75 296 TYR A C 1
ATOM 2385 O O . TYR A 1 296 ? 2.387 -24.641 -9.211 1 98.75 296 TYR A O 1
ATOM 2393 N N . LYS A 1 297 ? 3.158 -26.5 -8.172 1 98.75 297 LYS A N 1
ATOM 2394 C CA . LYS A 1 297 ? 2.715 -26.031 -6.867 1 98.75 297 LYS A CA 1
ATOM 2395 C C . LYS A 1 297 ? 3.904 -25.672 -5.98 1 98.75 297 LYS A C 1
ATOM 2397 O O . LYS A 1 297 ? 4.957 -26.312 -6.062 1 98.75 297 LYS A O 1
ATOM 2402 N N . MET A 1 298 ? 3.689 -24.625 -5.184 1 98.69 298 MET A N 1
ATOM 2403 C CA . MET A 1 298 ? 4.621 -24.156 -4.164 1 98.69 298 MET A CA 1
ATOM 2404 C C . MET A 1 298 ? 3.883 -23.75 -2.893 1 98.69 298 MET A C 1
ATOM 2406 O O . MET A 1 298 ? 2.752 -23.266 -2.955 1 98.69 298 MET A O 1
ATOM 2410 N N . PRO A 1 299 ? 4.496 -24.016 -1.747 1 98.38 299 PRO A N 1
ATOM 2411 C CA . PRO A 1 299 ? 3.814 -23.562 -0.527 1 98.38 299 PRO A CA 1
ATOM 2412 C C . PRO A 1 299 ? 3.816 -22.047 -0.369 1 98.38 299 PRO A C 1
ATOM 2414 O O . PRO A 1 299 ? 4.707 -21.375 -0.89 1 98.38 299 PRO A O 1
ATOM 2417 N N . ILE A 1 300 ? 2.848 -21.531 0.247 1 98.06 300 ILE A N 1
ATOM 2418 C CA . ILE A 1 300 ? 2.771 -20.125 0.63 1 98.06 300 ILE A CA 1
ATOM 2419 C C . ILE A 1 300 ? 2.217 -20 2.047 1 98.06 300 ILE A C 1
ATOM 2421 O O . ILE A 1 300 ? 1.495 -20.891 2.514 1 98.06 300 ILE A O 1
ATOM 2425 N N . LYS A 1 301 ? 2.586 -18.984 2.701 1 96.81 301 LYS A N 1
ATOM 2426 C CA . LYS A 1 301 ? 2.111 -18.781 4.066 1 96.81 301 LYS A CA 1
ATOM 2427 C C . LYS A 1 301 ? 0.812 -17.984 4.09 1 96.81 301 LYS A C 1
ATOM 2429 O O . LYS A 1 301 ? 0.777 -16.828 3.645 1 96.81 301 LYS A O 1
ATOM 2434 N N . VAL A 1 302 ? -0.175 -18.578 4.547 1 95.62 302 VAL A N 1
ATOM 2435 C CA . VAL A 1 302 ? -1.455 -17.938 4.824 1 95.62 302 VAL A CA 1
ATOM 2436 C C . VAL A 1 302 ? -1.932 -18.312 6.227 1 95.62 302 VAL A C 1
ATOM 2438 O O . VAL A 1 302 ? -1.752 -19.438 6.668 1 95.62 302 VAL A O 1
ATOM 2441 N N . GLU A 1 303 ? -2.547 -17.375 6.906 1 92.25 303 GLU A N 1
ATOM 2442 C CA . GLU A 1 303 ? -2.957 -17.609 8.289 1 92.25 303 GLU A CA 1
ATOM 2443 C C . GLU A 1 303 ? -4.141 -18.578 8.352 1 92.25 303 GLU A C 1
ATOM 2445 O O . GLU A 1 303 ? -4.211 -19.422 9.25 1 92.25 303 GLU A O 1
ATOM 2450 N N . ARG A 1 304 ? -5.113 -18.359 7.48 1 90.5 304 ARG A N 1
ATOM 2451 C CA . ARG A 1 304 ? -6.301 -19.188 7.383 1 90.5 304 ARG A CA 1
ATOM 2452 C C . ARG A 1 304 ? -6.539 -19.641 5.945 1 90.5 304 ARG A C 1
ATOM 2454 O O . ARG A 1 304 ? -6.496 -18.828 5.02 1 90.5 304 ARG A O 1
ATOM 2461 N N . PRO A 1 305 ? -6.734 -20.922 5.863 1 92.25 305 PRO A N 1
ATOM 2462 C CA . PRO A 1 305 ? -6.992 -21.375 4.492 1 92.25 305 PRO A CA 1
ATOM 2463 C C . PRO A 1 305 ? -8.25 -20.75 3.893 1 92.25 305 PRO A C 1
ATOM 2465 O O . PRO A 1 305 ? -9.281 -20.672 4.559 1 92.25 305 PRO A O 1
ATOM 2468 N N . GLN A 1 306 ? -8.164 -20.438 2.619 1 93.5 306 GLN A N 1
ATOM 2469 C CA . GLN A 1 306 ? -9.227 -19.703 1.926 1 93.5 306 GLN A CA 1
ATOM 2470 C C . GLN A 1 306 ? -10.453 -20.594 1.735 1 93.5 306 GLN A C 1
ATOM 2472 O O . GLN A 1 306 ? -11.57 -20.078 1.588 1 93.5 306 GLN A O 1
ATOM 2477 N N . ILE A 1 307 ? -10.273 -21.859 1.683 1 95.56 307 ILE A N 1
ATOM 2478 C CA . ILE A 1 307 ? -11.328 -22.781 1.269 1 95.56 307 ILE A CA 1
ATOM 2479 C C . ILE A 1 307 ? -12.5 -22.688 2.236 1 95.56 307 ILE A C 1
ATOM 2481 O O . ILE A 1 307 ? -13.656 -22.859 1.839 1 95.56 307 ILE A O 1
ATOM 2485 N N . LEU A 1 308 ? -12.289 -22.469 3.525 1 93.81 308 LEU A N 1
ATOM 2486 C CA . LEU A 1 308 ? -13.383 -22.406 4.488 1 93.81 308 LEU A CA 1
ATOM 2487 C C . LEU A 1 308 ? -14.359 -21.297 4.129 1 93.81 308 LEU A C 1
ATOM 2489 O O . LEU A 1 308 ? -15.562 -21.547 3.994 1 93.81 308 LEU A O 1
ATOM 2493 N N . GLU A 1 309 ? -13.828 -20.172 3.855 1 91.69 309 GLU A N 1
ATOM 2494 C CA . GLU A 1 309 ? -14.688 -19.031 3.533 1 91.69 309 GLU A CA 1
ATOM 2495 C C . GLU A 1 309 ? -15.273 -19.172 2.131 1 91.69 309 GLU A C 1
ATOM 2497 O O . GLU A 1 309 ? -16.422 -18.766 1.89 1 91.69 309 GLU A O 1
ATOM 2502 N N . ARG A 1 310 ? -14.562 -19.734 1.2 1 92.94 310 ARG A N 1
ATOM 2503 C CA . ARG A 1 310 ? -14.969 -19.766 -0.2 1 92.94 310 ARG A CA 1
ATOM 2504 C C . ARG A 1 310 ? -15.984 -20.875 -0.453 1 92.94 310 ARG A C 1
ATOM 2506 O O . ARG A 1 310 ? -16.859 -20.734 -1.31 1 92.94 310 ARG A O 1
ATOM 2513 N N . VAL A 1 311 ? -15.898 -21.906 0.261 1 94.5 311 VAL A N 1
ATOM 2514 C CA . VAL A 1 311 ? -16.766 -23.062 0.035 1 94.5 311 VAL A CA 1
ATOM 2515 C C . VAL A 1 311 ? -17.906 -23.047 1.049 1 94.5 311 VAL A C 1
ATOM 2517 O O . VAL A 1 311 ? -19.062 -23.266 0.689 1 94.5 311 VAL A O 1
ATOM 2520 N N . MET A 1 312 ? -17.609 -22.828 2.338 1 93.62 312 MET A N 1
ATOM 2521 C CA . MET A 1 312 ? -18.641 -22.891 3.371 1 93.62 312 MET A CA 1
ATOM 2522 C C . MET A 1 312 ? -19.375 -21.562 3.48 1 93.62 312 MET A C 1
ATOM 2524 O O . MET A 1 312 ? -20.609 -21.531 3.594 1 93.62 312 MET A O 1
ATOM 2528 N N . GLY A 1 313 ? -18.625 -20.516 3.404 1 89.06 313 GLY A N 1
ATOM 2529 C CA . GLY A 1 313 ? -19.219 -19.188 3.568 1 89.06 313 GLY A CA 1
ATOM 2530 C C . GLY A 1 313 ? -18.406 -18.297 4.484 1 89.06 313 GLY A C 1
ATOM 2531 O O . GLY A 1 313 ? -17.688 -18.781 5.363 1 89.06 313 GLY A O 1
ATOM 2532 N N . PHE A 1 314 ? -18.578 -17.031 4.289 1 86.5 314 PHE A N 1
ATOM 2533 C CA . PHE A 1 314 ? -17.797 -16.047 5.008 1 86.5 314 PHE A CA 1
ATOM 2534 C C . PHE A 1 314 ? -18.172 -16.016 6.484 1 86.5 314 PHE A C 1
ATOM 2536 O O . PHE A 1 314 ? -17.422 -15.5 7.312 1 86.5 314 PHE A O 1
ATOM 2543 N N . ASP A 1 315 ? -19.266 -16.547 6.777 1 85.81 315 ASP A N 1
ATOM 2544 C CA . ASP A 1 315 ? -19.719 -16.562 8.164 1 85.81 315 ASP A CA 1
ATOM 2545 C C . ASP A 1 315 ? -19.359 -17.875 8.852 1 85.81 315 ASP A C 1
ATOM 2547 O O . ASP A 1 315 ? -19.703 -18.094 10.016 1 85.81 315 ASP A O 1
ATOM 2551 N N . CYS A 1 316 ? -18.656 -18.703 8.172 1 89.19 316 CYS A N 1
ATOM 2552 C CA . CYS A 1 316 ? -18.281 -19.984 8.75 1 89.19 316 CYS A CA 1
ATOM 2553 C C . CYS A 1 316 ? -16.938 -19.891 9.438 1 89.19 316 CYS A C 1
ATOM 2555 O O . CYS A 1 316 ? -16.031 -19.219 8.953 1 89.19 316 CYS A O 1
ATOM 2557 N N . SER A 1 317 ? -16.766 -20.484 10.562 1 90.56 317 SER A N 1
ATOM 2558 C CA . SER A 1 317 ? -15.531 -20.672 11.305 1 90.56 317 SER A CA 1
ATOM 2559 C C . SER A 1 317 ? -15.359 -22.125 11.742 1 90.56 317 SER A C 1
ATOM 2561 O O . SER A 1 317 ? -16.297 -22.906 11.68 1 90.56 317 SER A O 1
ATOM 2563 N N . MET A 1 318 ? -14.188 -22.438 12.125 1 89.62 318 MET A N 1
ATOM 2564 C CA . MET A 1 318 ? -13.93 -23.812 12.57 1 89.62 318 MET A CA 1
ATOM 2565 C C . MET A 1 318 ? -14.781 -24.156 13.789 1 89.62 318 MET A C 1
ATOM 2567 O O . MET A 1 318 ? -15.234 -25.281 13.93 1 89.62 318 MET A O 1
ATOM 2571 N N . GLU A 1 319 ? -15.008 -23.125 14.578 1 90.62 319 GLU A N 1
ATOM 2572 C CA . GLU A 1 319 ? -15.812 -23.328 15.781 1 90.62 319 GLU A CA 1
ATOM 2573 C C . GLU A 1 319 ? -17.266 -23.641 15.422 1 90.62 319 GLU A C 1
ATOM 2575 O O . GLU A 1 319 ? -17.938 -24.375 16.141 1 90.62 319 GLU A O 1
ATOM 2580 N N . LYS A 1 320 ? -17.797 -23.156 14.305 1 91.88 320 LYS A N 1
ATOM 2581 C CA . LYS A 1 320 ? -19.188 -23.312 13.898 1 91.88 320 LYS A CA 1
ATOM 2582 C C . LYS A 1 320 ? -19.344 -24.469 12.914 1 91.88 320 LYS A C 1
ATOM 2584 O O . LYS A 1 320 ? -20.469 -24.797 12.523 1 91.88 320 LYS A O 1
ATOM 2589 N N . LEU A 1 321 ? -18.281 -25.094 12.562 1 94.44 321 LEU A N 1
ATOM 2590 C CA . LEU A 1 321 ? -18.266 -26 11.422 1 94.44 321 LEU A CA 1
ATOM 2591 C C . LEU A 1 321 ? -19.188 -27.188 11.641 1 94.44 321 LEU A C 1
ATOM 2593 O O . LEU A 1 321 ? -19.922 -27.578 10.742 1 94.44 321 LEU A O 1
ATOM 2597 N N . GLU A 1 322 ? -19.172 -27.734 12.805 1 94.31 322 GLU A N 1
ATOM 2598 C CA . GLU A 1 322 ? -19.922 -28.953 13.094 1 94.31 322 GLU A CA 1
ATOM 2599 C C . GLU A 1 322 ? -21.406 -28.75 12.812 1 94.31 322 GLU A C 1
ATOM 2601 O O . GLU A 1 322 ? -22.062 -29.625 12.242 1 94.31 322 GLU A O 1
ATOM 2606 N N . LYS A 1 323 ? -21.891 -27.594 13.156 1 94.38 323 LYS A N 1
ATOM 2607 C CA . LYS A 1 323 ? -23.312 -27.344 13.047 1 94.38 323 LYS A CA 1
ATOM 2608 C C . LYS A 1 323 ? -23.641 -26.547 11.789 1 94.38 323 LYS A C 1
ATOM 2610 O O . LYS A 1 323 ? -24.797 -26.219 11.531 1 94.38 323 LYS A O 1
ATOM 2615 N N . TYR A 1 324 ? -22.625 -26.297 11.055 1 94.25 324 TYR A N 1
ATOM 2616 C CA . TYR A 1 324 ? -22.844 -25.453 9.883 1 94.25 324 TYR A CA 1
ATOM 2617 C C . TYR A 1 324 ? -23.609 -26.219 8.797 1 94.25 324 TYR A C 1
ATOM 2619 O O . TYR A 1 324 ? -23.234 -27.328 8.445 1 94.25 324 TYR A O 1
ATOM 2627 N N . PRO A 1 325 ? -24.672 -25.609 8.297 1 93.44 325 PRO A N 1
ATOM 2628 C CA . PRO A 1 325 ? -25.453 -26.297 7.27 1 93.44 325 PRO A CA 1
ATOM 2629 C C . PRO A 1 325 ? -24.703 -26.422 5.945 1 93.44 325 PRO A C 1
ATOM 2631 O O . PRO A 1 325 ? -23.969 -25.516 5.551 1 93.44 325 PRO A O 1
ATOM 2634 N N . CYS A 1 326 ? -24.828 -27.625 5.375 1 95.25 326 CYS A N 1
ATOM 2635 C CA . CYS A 1 326 ? -24.219 -27.891 4.082 1 95.25 326 CYS A CA 1
ATOM 2636 C C . CYS A 1 326 ? -25.266 -28.156 3.014 1 95.25 326 CYS A C 1
ATOM 2638 O O . CYS A 1 326 ? -26.25 -28.859 3.26 1 95.25 326 CYS A O 1
ATOM 2640 N N . SER A 1 327 ? -25.094 -27.547 1.839 1 93.31 327 SER A N 1
ATOM 2641 C CA . SER A 1 327 ? -26.078 -27.688 0.772 1 93.31 327 SER A CA 1
ATOM 2642 C C . SER A 1 327 ? -25.453 -28.297 -0.477 1 93.31 327 SER A C 1
ATOM 2644 O O . SER A 1 327 ? -26.172 -28.656 -1.416 1 93.31 327 SER A O 1
ATOM 2646 N N . THR A 1 328 ? -24.156 -28.422 -0.579 1 93.38 328 THR A N 1
ATOM 2647 C CA . THR A 1 328 ? -23.469 -29 -1.737 1 93.38 328 THR A CA 1
ATOM 2648 C C . THR A 1 328 ? -22.625 -30.203 -1.329 1 93.38 328 THR A C 1
ATOM 2650 O O . THR A 1 328 ? -22.266 -30.344 -0.159 1 93.38 328 THR A O 1
ATOM 2653 N N . SER A 1 329 ? -22.359 -31 -2.252 1 93.94 329 SER A N 1
ATOM 2654 C CA . SER A 1 329 ? -21.516 -32.188 -1.997 1 93.94 329 SER A CA 1
ATOM 2655 C C . SER A 1 329 ? -20.141 -31.766 -1.506 1 93.94 329 SER A C 1
ATOM 2657 O O . SER A 1 329 ? -19.578 -32.406 -0.609 1 93.94 329 SER A O 1
ATOM 2659 N N . LEU A 1 330 ? -19.609 -30.734 -2.039 1 95.25 330 LEU A N 1
ATOM 2660 C CA . LEU A 1 330 ? -18.297 -30.266 -1.636 1 95.25 330 LEU A CA 1
ATOM 2661 C C . LEU A 1 330 ? -18.297 -29.812 -0.183 1 95.25 330 LEU A C 1
ATOM 2663 O O . LEU A 1 330 ? -17.359 -30.094 0.57 1 95.25 330 LEU A O 1
ATOM 2667 N N . GLN A 1 331 ? -19.297 -29.125 0.247 1 96.62 331 GLN A N 1
ATOM 2668 C CA . GLN A 1 331 ? -19.422 -28.672 1.629 1 96.62 331 GLN A CA 1
ATOM 2669 C C . GLN A 1 331 ? -19.469 -29.859 2.592 1 96.62 331 GLN A C 1
ATOM 2671 O O . GLN A 1 331 ? -18.797 -29.844 3.631 1 96.62 331 GLN A O 1
ATOM 2676 N N . ILE A 1 332 ? -20.188 -30.875 2.184 1 96.75 332 ILE A N 1
ATOM 2677 C CA . ILE A 1 332 ? -20.375 -32.031 3.027 1 96.75 332 ILE A CA 1
ATOM 2678 C C . ILE A 1 332 ? -19.047 -32.781 3.191 1 96.75 332 ILE A C 1
ATOM 2680 O O . ILE A 1 332 ? -18.641 -33.094 4.312 1 96.75 332 ILE A O 1
ATOM 2684 N N . THR A 1 333 ? -18.406 -32.969 2.088 1 96.94 333 THR A N 1
ATOM 2685 C CA . THR A 1 333 ? -17.156 -33.719 2.129 1 96.94 333 THR A CA 1
ATOM 2686 C C . THR A 1 333 ? -16.078 -32.906 2.838 1 96.94 333 THR A C 1
ATOM 2688 O O . THR A 1 333 ? -15.273 -33.469 3.594 1 96.94 333 THR A O 1
ATOM 2691 N N . LEU A 1 334 ? -16.047 -31.641 2.617 1 97.62 334 LEU A N 1
ATOM 2692 C CA . LEU A 1 334 ? -15.078 -30.766 3.281 1 97.62 334 LEU A CA 1
ATOM 2693 C C . LEU A 1 334 ? -15.289 -30.766 4.793 1 97.62 334 LEU A C 1
ATOM 2695 O O . LEU A 1 334 ? -14.328 -30.906 5.559 1 97.62 334 LEU A O 1
ATOM 2699 N N . LYS A 1 335 ? -16.547 -30.625 5.168 1 97.19 335 LYS A N 1
ATOM 2700 C CA . LYS A 1 335 ? -16.891 -30.641 6.586 1 97.19 335 LYS A CA 1
ATOM 2701 C C . LYS A 1 335 ? -16.406 -31.922 7.258 1 97.19 335 LYS A C 1
ATOM 2703 O O . LYS A 1 335 ? -15.742 -31.859 8.297 1 97.19 335 LYS A O 1
ATOM 2708 N N . LYS A 1 336 ? -16.719 -33.031 6.68 1 97.12 336 LYS A N 1
ATOM 2709 C CA . LYS A 1 336 ? -16.281 -34.312 7.215 1 97.12 336 LYS A CA 1
ATOM 2710 C C . LYS A 1 336 ? -14.766 -34.375 7.32 1 97.12 336 LYS A C 1
ATOM 2712 O O . LYS A 1 336 ? -14.227 -34.781 8.352 1 97.12 336 LYS A O 1
ATOM 2717 N N . TYR A 1 337 ? -14.094 -34.031 6.281 1 97.81 337 TYR A N 1
ATOM 2718 C CA . TYR A 1 337 ? -12.633 -34.062 6.199 1 97.81 337 TYR A CA 1
ATOM 2719 C C . TYR A 1 337 ? -12 -33.219 7.301 1 97.81 337 TYR A C 1
ATOM 2721 O O . TYR A 1 337 ? -11.078 -33.688 7.984 1 97.81 337 TYR A O 1
ATOM 2729 N N . LEU A 1 338 ? -12.484 -32 7.559 1 96.5 338 LEU A N 1
ATOM 2730 C CA . LEU A 1 338 ? -11.938 -31.078 8.547 1 96.5 338 LEU A CA 1
ATOM 2731 C C . LEU A 1 338 ? -12.25 -31.562 9.961 1 96.5 338 LEU A C 1
ATOM 2733 O O . LEU A 1 338 ? -11.422 -31.422 10.867 1 96.5 338 LEU A O 1
ATOM 2737 N N . LEU A 1 339 ? -13.422 -32.156 10.133 1 96.12 339 LEU A N 1
ATOM 2738 C CA . LEU A 1 339 ? -13.82 -32.625 11.445 1 96.12 339 LEU A CA 1
ATOM 2739 C C . LEU A 1 339 ? -12.992 -33.844 11.859 1 96.12 339 LEU A C 1
ATOM 2741 O O . LEU A 1 339 ? -12.891 -34.156 13.047 1 96.12 339 LEU A O 1
ATOM 2745 N N . GLU A 1 340 ? -12.445 -34.531 10.961 1 96.62 340 GLU A N 1
ATOM 2746 C CA . GLU A 1 340 ? -11.547 -35.656 11.242 1 96.62 340 GLU A CA 1
ATOM 2747 C C . GLU A 1 340 ? -10.156 -35.156 11.633 1 96.62 340 GLU A C 1
ATOM 2749 O O . GLU A 1 340 ? -9.25 -35.969 11.867 1 96.62 340 GLU A O 1
ATOM 2754 N N . GLY A 1 341 ? -9.922 -33.906 11.57 1 93.5 341 GLY A N 1
ATOM 2755 C CA . GLY A 1 341 ? -8.672 -33.312 12.023 1 93.5 341 GLY A CA 1
ATOM 2756 C C . GLY A 1 341 ? -7.684 -33.062 10.891 1 93.5 341 GLY A C 1
ATOM 2757 O O . GLY A 1 341 ? -6.527 -32.719 11.133 1 93.5 341 GLY A O 1
ATOM 2758 N N . LYS A 1 342 ? -8.141 -33.281 9.703 1 95.69 342 LYS A N 1
ATOM 2759 C CA . LYS A 1 342 ? -7.273 -33.062 8.547 1 95.69 342 LYS A CA 1
ATOM 2760 C C . LYS A 1 342 ? -7.309 -31.609 8.094 1 95.69 342 LYS A C 1
ATOM 2762 O O . LYS A 1 342 ? -8.195 -30.844 8.5 1 95.69 342 LYS A O 1
ATOM 2767 N N . GLU A 1 343 ? -6.277 -31.188 7.309 1 95.44 343 GLU A N 1
ATOM 2768 C CA . GLU A 1 343 ? -6.125 -29.781 6.992 1 95.44 343 GLU A CA 1
ATOM 2769 C C . GLU A 1 343 ? -6.18 -29.547 5.488 1 95.44 343 GLU A C 1
ATOM 2771 O O . GLU A 1 343 ? -5.824 -30.422 4.703 1 95.44 343 GLU A O 1
ATOM 2776 N N . MET A 1 344 ? -6.672 -28.438 5.133 1 97.44 344 MET A N 1
ATOM 2777 C CA . MET A 1 344 ? -6.598 -27.891 3.781 1 97.44 344 MET A CA 1
ATOM 2778 C C . MET A 1 344 ? -5.664 -26.672 3.732 1 97.44 344 MET A C 1
ATOM 2780 O O . MET A 1 344 ? -5.398 -26.047 4.758 1 97.44 344 MET A O 1
ATOM 2784 N N . PHE A 1 345 ? -5.191 -26.375 2.502 1 97.88 345 PHE A N 1
ATOM 2785 C CA . PHE A 1 345 ? -4.199 -25.297 2.391 1 97.88 345 PHE A CA 1
ATOM 2786 C C . PHE A 1 345 ? -4.516 -24.391 1.211 1 97.88 345 PHE A C 1
ATOM 2788 O O . PHE A 1 345 ? -5.191 -24.797 0.266 1 97.88 345 PHE A O 1
ATOM 2795 N N . THR A 1 346 ? -4.176 -23.125 1.332 1 98.19 346 THR A N 1
ATOM 2796 C CA . THR A 1 346 ? -3.971 -22.281 0.161 1 98.19 346 THR A CA 1
ATOM 2797 C C . THR A 1 346 ? -2.607 -22.547 -0.469 1 98.19 346 THR A C 1
ATOM 2799 O O . THR A 1 346 ? -1.609 -22.703 0.24 1 98.19 346 THR A O 1
ATOM 2802 N N . THR A 1 347 ? -2.584 -22.641 -1.752 1 98.56 347 THR A N 1
ATOM 2803 C CA . THR A 1 347 ? -1.365 -23.062 -2.438 1 98.56 347 THR A CA 1
ATOM 2804 C C . THR A 1 347 ? -1.025 -22.094 -3.57 1 98.56 347 THR A C 1
ATOM 2806 O O . THR A 1 347 ? -1.914 -21.641 -4.289 1 98.56 347 THR A O 1
ATOM 2809 N N . ALA A 1 348 ? 0.258 -21.766 -3.643 1 98.69 348 ALA A N 1
ATOM 2810 C CA . ALA A 1 348 ? 0.739 -21 -4.789 1 98.69 348 ALA A CA 1
ATOM 2811 C C . ALA A 1 348 ? 1.089 -21.906 -5.957 1 98.69 348 ALA A C 1
ATOM 2813 O O . ALA A 1 348 ? 1.404 -23.078 -5.758 1 98.69 348 ALA A O 1
ATOM 2814 N N . GLY A 1 349 ? 0.978 -21.359 -7.145 1 98.69 349 GLY A N 1
ATOM 2815 C CA . GLY A 1 349 ? 1.331 -22.156 -8.312 1 98.69 349 GLY A CA 1
ATOM 2816 C C . GLY A 1 349 ? 1.721 -21.297 -9.508 1 98.69 349 GLY A C 1
ATOM 2817 O O . GLY A 1 349 ? 1.521 -20.078 -9.508 1 98.69 349 GLY A O 1
ATOM 2818 N N . PHE A 1 350 ? 2.434 -21.906 -10.438 1 98.69 350 PHE A N 1
ATOM 2819 C CA . PHE A 1 350 ? 2.723 -21.281 -11.719 1 98.69 350 PHE A CA 1
ATOM 2820 C C . PHE A 1 350 ? 2.365 -22.203 -12.875 1 98.69 350 PHE A C 1
ATOM 2822 O O . PHE A 1 350 ? 2.342 -23.438 -12.711 1 98.69 350 PHE A O 1
ATOM 2829 N N . LEU A 1 351 ? 1.999 -21.688 -13.977 1 98.12 351 LEU A N 1
ATOM 2830 C CA . LEU A 1 351 ? 1.561 -22.375 -15.188 1 98.12 351 LEU A CA 1
ATOM 2831 C C . LEU A 1 351 ? 2.256 -21.812 -16.422 1 98.12 351 LEU A C 1
ATOM 2833 O O . LEU A 1 351 ? 2.127 -20.609 -16.719 1 98.12 351 LEU A O 1
ATOM 2837 N N . PRO A 1 352 ? 3.094 -22.641 -17.094 1 95.38 352 PRO A N 1
ATOM 2838 C CA . PRO A 1 352 ? 3.654 -22.172 -18.359 1 95.38 352 PRO A CA 1
ATOM 2839 C C . PRO A 1 352 ? 2.58 -21.844 -19.391 1 95.38 352 PRO A C 1
ATOM 2841 O O . PRO A 1 352 ? 1.594 -22.578 -19.516 1 95.38 352 PRO A O 1
ATOM 2844 N N . TRP A 1 353 ? 2.723 -20.656 -19.969 1 84.75 353 TRP A N 1
ATOM 2845 C CA . TRP A 1 353 ? 1.731 -20.078 -20.859 1 84.75 353 TRP A CA 1
ATOM 2846 C C . TRP A 1 353 ? 2.158 -20.234 -22.312 1 84.75 353 TRP A C 1
ATOM 2848 O O . TRP A 1 353 ? 3.123 -19.609 -22.766 1 84.75 353 TRP A O 1
ATOM 2858 N N . LYS A 1 354 ? 2.605 -21.406 -22.922 1 63.31 354 LYS A N 1
ATOM 2859 C CA . LYS A 1 354 ? 2.961 -21.516 -24.328 1 63.31 354 LYS A CA 1
ATOM 2860 C C . LYS A 1 354 ? 1.717 -21.688 -25.203 1 63.31 354 LYS A C 1
ATOM 2862 O O . LYS A 1 354 ? 0.706 -22.219 -24.75 1 63.31 354 LYS A O 1
ATOM 2867 N N . MET B 1 1 ? 19.984 16.953 -23.812 1 30.34 1 MET B N 1
ATOM 2868 C CA . MET B 1 1 ? 20.531 15.875 -23 1 30.34 1 MET B CA 1
ATOM 2869 C C . MET B 1 1 ? 20.844 16.359 -21.578 1 30.34 1 MET B C 1
ATOM 2871 O O . MET B 1 1 ? 21.594 17.312 -21.406 1 30.34 1 MET B O 1
ATOM 2875 N N . ILE B 1 2 ? 20.031 16.281 -20.656 1 45.16 2 ILE B N 1
ATOM 2876 C CA . ILE B 1 2 ? 20.422 16.828 -19.359 1 45.16 2 ILE B CA 1
ATOM 2877 C C . ILE B 1 2 ? 21.875 16.5 -19.062 1 45.16 2 ILE B C 1
ATOM 2879 O O . ILE B 1 2 ? 22.25 15.328 -18.969 1 45.16 2 ILE B O 1
ATOM 2883 N N . LYS B 1 3 ? 22.672 17.125 -19.547 1 44 3 LYS B N 1
ATOM 2884 C CA . LYS B 1 3 ? 24.125 17.016 -19.484 1 44 3 LYS B CA 1
ATOM 2885 C C . LYS B 1 3 ? 24.578 16.656 -18.062 1 44 3 LYS B C 1
ATOM 2887 O O . LYS B 1 3 ? 25.734 16.281 -17.859 1 44 3 LYS B O 1
ATOM 2892 N N . HIS B 1 4 ? 24.031 17.016 -16.906 1 53.41 4 HIS B N 1
ATOM 2893 C CA . HIS B 1 4 ? 24.656 16.984 -15.594 1 53.41 4 HIS B CA 1
ATOM 2894 C C . HIS B 1 4 ? 24.094 15.859 -14.742 1 53.41 4 HIS B C 1
ATOM 2896 O O . HIS B 1 4 ? 22.875 15.742 -14.586 1 53.41 4 HIS B O 1
ATOM 2902 N N . SER B 1 5 ? 24.703 14.852 -14.648 1 62.91 5 SER B N 1
ATOM 2903 C CA . SER B 1 5 ? 24.453 13.859 -13.609 1 62.91 5 SER B CA 1
ATOM 2904 C C . SER B 1 5 ? 24.031 14.531 -12.305 1 62.91 5 SER B C 1
ATOM 2906 O O . SER B 1 5 ? 24.578 15.555 -11.914 1 62.91 5 SER B O 1
ATOM 2908 N N . ILE B 1 6 ? 22.812 14.227 -11.82 1 73.81 6 ILE B N 1
ATOM 2909 C CA . ILE B 1 6 ? 22.359 14.742 -10.539 1 73.81 6 ILE B CA 1
ATOM 2910 C C . ILE B 1 6 ? 23.25 14.211 -9.422 1 73.81 6 ILE B C 1
ATOM 2912 O O . ILE B 1 6 ? 23.156 14.648 -8.273 1 73.81 6 ILE B O 1
ATOM 2916 N N . PHE B 1 7 ? 24.219 13.383 -9.906 1 82 7 PHE B N 1
ATOM 2917 C CA . PHE B 1 7 ? 25.062 12.742 -8.914 1 82 7 PHE B CA 1
ATOM 2918 C C . PHE B 1 7 ? 26.422 13.43 -8.844 1 82 7 PHE B C 1
ATOM 2920 O O . PHE B 1 7 ? 26.906 13.961 -9.852 1 82 7 PHE B O 1
ATOM 2927 N N . ASN B 1 8 ? 27 13.43 -7.668 1 84.19 8 ASN B N 1
ATOM 2928 C CA . ASN B 1 8 ? 28.375 13.875 -7.547 1 84.19 8 ASN B CA 1
ATOM 2929 C C . ASN B 1 8 ? 29.344 12.898 -8.211 1 84.19 8 ASN B C 1
ATOM 2931 O O . ASN B 1 8 ? 28.938 11.82 -8.656 1 84.19 8 ASN B O 1
ATOM 2935 N N . GLU B 1 9 ? 30.594 13.25 -8.312 1 84.75 9 GLU B N 1
ATOM 2936 C CA . GLU B 1 9 ? 31.578 12.492 -9.078 1 84.75 9 GLU B CA 1
ATOM 2937 C C . GLU B 1 9 ? 31.766 11.094 -8.5 1 84.75 9 GLU B C 1
ATOM 2939 O O . GLU B 1 9 ? 31.828 10.117 -9.25 1 84.75 9 GLU B O 1
ATOM 2944 N N . ASP B 1 10 ? 31.875 10.984 -7.207 1 85.44 10 ASP B N 1
ATOM 2945 C CA . ASP B 1 10 ? 32.062 9.695 -6.551 1 85.44 10 ASP B CA 1
ATOM 2946 C C . ASP B 1 10 ? 30.891 8.766 -6.809 1 85.44 10 ASP B C 1
ATOM 2948 O O . ASP B 1 10 ? 31.078 7.578 -7.09 1 85.44 10 ASP B O 1
ATOM 2952 N N . THR B 1 11 ? 29.75 9.305 -6.742 1 88.56 11 THR B N 1
ATOM 2953 C CA . THR B 1 11 ? 28.531 8.539 -7.004 1 88.56 11 THR B CA 1
ATOM 2954 C C . THR B 1 11 ? 28.469 8.102 -8.469 1 88.56 11 THR B C 1
ATOM 2956 O O . THR B 1 11 ? 28.094 6.973 -8.766 1 88.56 11 THR B O 1
ATOM 2959 N N . GLN B 1 12 ? 28.922 8.945 -9.312 1 90 12 GLN B N 1
ATOM 2960 C CA . GLN B 1 12 ? 28.906 8.641 -10.742 1 90 12 GLN B CA 1
ATOM 2961 C C . GLN B 1 12 ? 29.812 7.457 -11.062 1 90 12 GLN B C 1
ATOM 2963 O O . GLN B 1 12 ? 29.438 6.57 -11.828 1 90 12 GLN B O 1
ATOM 2968 N N . LYS B 1 13 ? 30.953 7.445 -10.469 1 90.5 13 LYS B N 1
ATOM 2969 C CA . LYS B 1 13 ? 31.906 6.363 -10.711 1 90.5 13 LYS B CA 1
ATOM 2970 C C . LYS B 1 13 ? 31.359 5.031 -10.203 1 90.5 13 LYS B C 1
ATOM 2972 O O . LYS B 1 13 ? 31.453 4.012 -10.891 1 90.5 13 LYS B O 1
ATOM 2977 N N . ALA B 1 14 ? 30.828 5.09 -9.047 1 90.56 14 ALA B N 1
ATOM 2978 C CA . ALA B 1 14 ? 30.266 3.879 -8.461 1 90.56 14 ALA B CA 1
ATOM 2979 C C . ALA B 1 14 ? 29.109 3.35 -9.305 1 90.56 14 ALA B C 1
ATOM 2981 O O . ALA B 1 14 ? 29 2.143 -9.531 1 90.56 14 ALA B O 1
ATOM 2982 N N . VAL B 1 15 ? 28.328 4.215 -9.805 1 92.81 15 VAL B N 1
ATOM 2983 C CA . VAL B 1 15 ? 27.141 3.859 -10.586 1 92.81 15 VAL B CA 1
ATOM 2984 C C . VAL B 1 15 ? 27.578 3.271 -11.93 1 92.81 15 VAL B C 1
ATOM 2986 O O . VAL B 1 15 ? 27.016 2.281 -12.398 1 92.81 15 VAL B O 1
ATOM 2989 N N . ALA B 1 16 ? 28.578 3.863 -12.531 1 92.38 16 ALA B N 1
ATOM 2990 C CA . ALA B 1 16 ? 29.047 3.383 -13.828 1 92.38 16 ALA B CA 1
ATOM 2991 C C . ALA B 1 16 ? 29.531 1.939 -13.734 1 92.38 16 ALA B C 1
ATOM 2993 O O . ALA B 1 16 ? 29.188 1.103 -14.562 1 92.38 16 ALA B O 1
ATOM 2994 N N . SER B 1 17 ? 30.297 1.665 -12.758 1 92.69 17 SER B N 1
ATOM 2995 C CA . SER B 1 17 ? 30.828 0.322 -12.562 1 92.69 17 SER B CA 1
ATOM 2996 C C . SER B 1 17 ? 29.719 -0.677 -12.258 1 92.69 17 SER B C 1
ATOM 2998 O O . SER B 1 17 ? 29.672 -1.757 -12.844 1 92.69 17 SER B O 1
ATOM 3000 N N . ALA B 1 18 ? 28.875 -0.296 -11.391 1 94.81 18 ALA B N 1
ATOM 3001 C CA . ALA B 1 18 ? 27.781 -1.186 -10.992 1 94.81 18 ALA B CA 1
ATOM 3002 C C . ALA B 1 18 ? 26.797 -1.394 -12.141 1 94.81 18 ALA B C 1
ATOM 3004 O O . ALA B 1 18 ? 26.25 -2.484 -12.297 1 94.81 18 ALA B O 1
ATOM 3005 N N . SER B 1 19 ? 26.578 -0.357 -12.891 1 96.12 19 SER B N 1
ATOM 3006 C CA . SER B 1 19 ? 25.656 -0.41 -14.016 1 96.12 19 SER B CA 1
ATOM 3007 C C . SER B 1 19 ? 26.047 -1.501 -15.008 1 96.12 19 SER B C 1
ATOM 3009 O O . SER B 1 19 ? 25.203 -2.27 -15.461 1 96.12 19 SER B O 1
ATOM 3011 N N . ALA B 1 20 ? 27.297 -1.548 -15.305 1 95.69 20 ALA B N 1
ATOM 3012 C CA . ALA B 1 20 ? 27.797 -2.557 -16.25 1 95.69 20 ALA B CA 1
ATOM 3013 C C . ALA B 1 20 ? 27.531 -3.965 -15.727 1 95.69 20 ALA B C 1
ATOM 3015 O O . ALA B 1 20 ? 27.125 -4.852 -16.484 1 95.69 20 ALA B O 1
ATOM 3016 N N . VAL B 1 21 ? 27.719 -4.125 -14.484 1 96.25 21 VAL B N 1
ATOM 3017 C CA . VAL B 1 21 ? 27.516 -5.426 -13.859 1 96.25 21 VAL B CA 1
ATOM 3018 C C . VAL B 1 21 ? 26.031 -5.801 -13.922 1 96.25 21 VAL B C 1
ATOM 3020 O O . VAL B 1 21 ? 25.688 -6.883 -14.391 1 96.25 21 VAL B O 1
ATOM 3023 N N . PHE B 1 22 ? 25.141 -4.93 -13.5 1 96.88 22 PHE B N 1
ATOM 3024 C CA . PHE B 1 22 ? 23.703 -5.227 -13.461 1 96.88 22 PHE B CA 1
ATOM 3025 C C . PHE B 1 22 ? 23.156 -5.453 -14.859 1 96.88 22 PHE B C 1
ATOM 3027 O O . PHE B 1 22 ? 22.281 -6.297 -15.062 1 96.88 22 PHE B O 1
ATOM 3034 N N . ARG B 1 23 ? 23.703 -4.797 -15.859 1 96.38 23 ARG B N 1
ATOM 3035 C CA . ARG B 1 23 ? 23.234 -4.949 -17.234 1 96.38 23 ARG B CA 1
ATOM 3036 C C . ARG B 1 23 ? 23.562 -6.336 -17.781 1 96.38 23 ARG B C 1
ATOM 3038 O O . ARG B 1 23 ? 22.922 -6.805 -18.719 1 96.38 23 ARG B O 1
ATOM 3045 N N . SER B 1 24 ? 24.516 -6.941 -17.188 1 95 24 SER B N 1
ATOM 3046 C CA . SER B 1 24 ? 24.953 -8.242 -17.672 1 95 24 SER B CA 1
ATOM 3047 C C . SER B 1 24 ? 24.016 -9.352 -17.203 1 95 24 SER B C 1
ATOM 3049 O O . SER B 1 24 ? 24.109 -10.492 -17.672 1 95 24 SER B O 1
ATOM 3051 N N . TYR B 1 25 ? 23.188 -9.078 -16.25 1 94.06 25 TYR B N 1
ATOM 3052 C CA . TYR B 1 25 ? 22.219 -10.055 -15.734 1 94.06 25 TYR B CA 1
ATOM 3053 C C . TYR B 1 25 ? 20.828 -9.781 -16.281 1 94.06 25 TYR B C 1
ATOM 3055 O O . TYR B 1 25 ? 20.25 -8.727 -16.016 1 94.06 25 TYR B O 1
ATOM 3063 N N . PRO B 1 26 ? 20.219 -10.727 -16.984 1 94 26 PRO B N 1
ATOM 3064 C CA . PRO B 1 26 ? 18.875 -10.523 -17.531 1 94 26 PRO B CA 1
ATOM 3065 C C . PRO B 1 26 ? 17.844 -10.188 -16.469 1 94 26 PRO B C 1
ATOM 3067 O O . PRO B 1 26 ? 16.938 -9.391 -16.703 1 94 26 PRO B O 1
ATOM 3070 N N . PHE B 1 27 ? 18 -10.742 -15.32 1 95.38 27 PHE B N 1
ATOM 3071 C CA . PHE B 1 27 ? 17.062 -10.492 -14.242 1 95.38 27 PHE B CA 1
ATOM 3072 C C . PHE B 1 27 ? 16.938 -9 -13.969 1 95.38 27 PHE B C 1
ATOM 3074 O O . PHE B 1 27 ? 15.828 -8.469 -13.875 1 95.38 27 PHE B O 1
ATOM 3081 N N . PHE B 1 28 ? 18.016 -8.32 -13.773 1 97.75 28 PHE B N 1
ATOM 3082 C CA . PHE B 1 28 ? 18 -6.93 -13.352 1 97.75 28 PHE B CA 1
ATOM 3083 C C . PHE B 1 28 ? 17.453 -6.035 -14.453 1 97.75 28 PHE B C 1
ATOM 3085 O O . PHE B 1 28 ? 16.828 -5.008 -14.18 1 97.75 28 PHE B O 1
ATOM 3092 N N . MET B 1 29 ? 17.625 -6.438 -15.719 1 97 29 MET B N 1
ATOM 3093 C CA . MET B 1 29 ? 17 -5.695 -16.812 1 97 29 MET B CA 1
ATOM 3094 C C . MET B 1 29 ? 15.484 -5.82 -16.75 1 97 29 MET B C 1
ATOM 3096 O O . MET B 1 29 ? 14.766 -4.824 -16.906 1 97 29 MET B O 1
ATOM 3100 N N . ASN B 1 30 ? 15.023 -7.004 -16.484 1 96.06 30 ASN B N 1
ATOM 3101 C CA . ASN B 1 30 ? 13.586 -7.219 -16.375 1 96.06 30 ASN B CA 1
ATOM 3102 C C . ASN B 1 30 ? 13.008 -6.492 -15.156 1 96.06 30 ASN B C 1
ATOM 3104 O O . ASN B 1 30 ? 11.938 -5.891 -15.242 1 96.06 30 ASN B O 1
ATOM 3108 N N . ASN B 1 31 ? 13.719 -6.602 -14.07 1 97.88 31 ASN B N 1
ATOM 3109 C CA . ASN B 1 31 ? 13.312 -5.906 -12.852 1 97.88 31 ASN B CA 1
ATOM 3110 C C . ASN B 1 31 ? 13.258 -4.395 -13.062 1 97.88 31 ASN B C 1
ATOM 3112 O O . ASN B 1 31 ? 12.32 -3.734 -12.625 1 97.88 31 ASN B O 1
ATOM 3116 N N . TYR B 1 32 ? 14.266 -3.879 -13.789 1 98.06 32 TYR B N 1
ATOM 3117 C CA . TYR B 1 32 ? 14.297 -2.453 -14.094 1 98.06 32 TYR B CA 1
ATOM 3118 C C . TYR B 1 32 ? 13.109 -2.053 -14.961 1 98.06 32 TYR B C 1
ATOM 3120 O O . TYR B 1 32 ? 12.438 -1.056 -14.68 1 98.06 32 TYR B O 1
ATOM 3128 N N . ILE B 1 33 ? 12.852 -2.803 -15.969 1 97 33 ILE B N 1
ATOM 3129 C CA . ILE B 1 33 ? 11.758 -2.5 -16.891 1 97 33 ILE B CA 1
ATOM 3130 C C . ILE B 1 33 ? 10.438 -2.443 -16.125 1 97 33 ILE B C 1
ATOM 3132 O O . ILE B 1 33 ? 9.617 -1.552 -16.344 1 97 33 ILE B O 1
ATOM 3136 N N . TRP B 1 34 ? 10.258 -3.328 -15.227 1 96.62 34 TRP B N 1
ATOM 3137 C CA . TRP B 1 34 ? 9.047 -3.369 -14.422 1 96.62 34 TRP B CA 1
ATOM 3138 C C . TRP B 1 34 ? 8.977 -2.176 -13.477 1 96.62 34 TRP B C 1
ATOM 3140 O O . TRP B 1 34 ? 7.941 -1.517 -13.367 1 96.62 34 TRP B O 1
ATOM 3150 N N . CYS B 1 35 ? 10.062 -1.855 -12.82 1 97.25 35 CYS B N 1
ATOM 3151 C CA . CYS B 1 35 ? 10.117 -0.704 -11.922 1 97.25 35 CYS B CA 1
ATOM 3152 C C . CYS B 1 35 ? 9.812 0.585 -12.672 1 97.25 35 CYS B C 1
ATOM 3154 O O . CYS B 1 35 ? 9.078 1.441 -12.172 1 97.25 35 CYS B O 1
ATOM 3156 N N . ARG B 1 36 ? 10.422 0.64 -13.859 1 96.69 36 ARG B N 1
ATOM 3157 C CA . ARG B 1 36 ? 10.188 1.795 -14.719 1 96.69 36 ARG B CA 1
ATOM 3158 C C . ARG B 1 36 ? 8.703 1.923 -15.062 1 96.69 36 ARG B C 1
ATOM 3160 O O . ARG B 1 36 ? 8.141 3.016 -15.008 1 96.69 36 ARG B O 1
ATOM 3167 N N . GLU B 1 37 ? 8.102 0.844 -15.43 1 94.12 37 GLU B N 1
ATOM 3168 C CA . GLU B 1 37 ? 6.676 0.831 -15.719 1 94.12 37 GLU B CA 1
ATOM 3169 C C . GLU B 1 37 ? 5.859 1.293 -14.516 1 94.12 37 GLU B C 1
ATOM 3171 O O . GLU B 1 37 ? 4.969 2.135 -14.648 1 94.12 37 GLU B O 1
ATOM 3176 N N . LEU B 1 38 ? 6.141 0.805 -13.383 1 94.19 38 LEU B N 1
ATOM 3177 C CA . LEU B 1 38 ? 5.426 1.127 -12.156 1 94.19 38 LEU B CA 1
ATOM 3178 C C . LEU B 1 38 ? 5.586 2.602 -11.797 1 94.19 38 LEU B C 1
ATOM 3180 O O . LEU B 1 38 ? 4.621 3.26 -11.398 1 94.19 38 LEU B O 1
ATOM 3184 N N . LEU B 1 39 ? 6.766 3.131 -11.984 1 93.81 39 LEU B N 1
ATOM 3185 C CA . LEU B 1 39 ? 7.066 4.48 -11.523 1 93.81 39 LEU B CA 1
ATOM 3186 C C . LEU B 1 39 ? 6.617 5.516 -12.555 1 93.81 39 LEU B C 1
ATOM 3188 O O . LEU B 1 39 ? 5.965 6.504 -12.203 1 93.81 39 LEU B O 1
ATOM 3192 N N . LEU B 1 40 ? 6.938 5.316 -13.836 1 92.62 40 LEU B N 1
ATOM 3193 C CA . LEU B 1 40 ? 6.789 6.375 -14.828 1 92.62 40 LEU B CA 1
ATOM 3194 C C . LEU B 1 40 ? 5.441 6.27 -15.531 1 92.62 40 LEU B C 1
ATOM 3196 O O . LEU B 1 40 ? 4.902 7.27 -16.016 1 92.62 40 LEU B O 1
ATOM 3200 N N . LYS B 1 41 ? 4.863 5.102 -15.562 1 89.12 41 LYS B N 1
ATOM 3201 C CA . LYS B 1 41 ? 3.586 4.938 -16.25 1 89.12 41 LYS B CA 1
ATOM 3202 C C . LYS B 1 41 ? 2.441 4.789 -15.25 1 89.12 41 LYS B C 1
ATOM 3204 O O . LYS B 1 41 ? 1.436 5.496 -15.344 1 89.12 41 LYS B O 1
ATOM 3209 N N . ARG B 1 42 ? 2.658 4.016 -14.281 1 88.5 42 ARG B N 1
ATOM 3210 C CA . ARG B 1 42 ? 1.578 3.738 -13.336 1 88.5 42 ARG B CA 1
ATOM 3211 C C . ARG B 1 42 ? 1.644 4.676 -12.141 1 88.5 42 ARG B C 1
ATOM 3213 O O . ARG B 1 42 ? 0.713 4.727 -11.328 1 88.5 42 ARG B O 1
ATOM 3220 N N . LYS B 1 43 ? 2.768 5.391 -11.992 1 90 43 LYS B N 1
ATOM 3221 C CA . LYS B 1 43 ? 2.955 6.363 -10.922 1 90 43 LYS B CA 1
ATOM 3222 C C . LYS B 1 43 ? 2.701 5.73 -9.555 1 90 43 LYS B C 1
ATOM 3224 O O . LYS B 1 43 ? 1.966 6.285 -8.734 1 90 43 LYS B O 1
ATOM 3229 N N . ASP B 1 44 ? 3.258 4.609 -9.391 1 92.44 44 ASP B N 1
ATOM 3230 C CA . ASP B 1 44 ? 3.115 3.85 -8.156 1 92.44 44 ASP B CA 1
ATOM 3231 C C . ASP B 1 44 ? 4.469 3.639 -7.48 1 92.44 44 ASP B C 1
ATOM 3233 O O . ASP B 1 44 ? 5.039 2.549 -7.547 1 92.44 44 ASP B O 1
ATOM 3237 N N . PRO B 1 45 ? 4.871 4.645 -6.723 1 95.38 45 PRO B N 1
ATOM 3238 C CA . PRO B 1 45 ? 6.188 4.531 -6.086 1 95.38 45 PRO B CA 1
ATOM 3239 C C . PRO B 1 45 ? 6.242 3.416 -5.043 1 95.38 45 PRO B C 1
ATOM 3241 O O . PRO B 1 45 ? 7.301 2.82 -4.828 1 95.38 45 PRO B O 1
ATOM 3244 N N . GLU B 1 46 ? 5.156 3.133 -4.41 1 94.06 46 GLU B N 1
ATOM 3245 C CA . GLU B 1 46 ? 5.141 2.092 -3.387 1 94.06 46 GLU B CA 1
ATOM 3246 C C . GLU B 1 46 ? 5.426 0.719 -3.99 1 94.06 46 GLU B C 1
ATOM 3248 O O . GLU B 1 46 ? 6.312 0.002 -3.521 1 94.06 46 GLU B O 1
ATOM 3253 N N . GLU B 1 47 ? 4.711 0.369 -5.027 1 94.56 47 GLU B N 1
ATOM 3254 C CA . GLU B 1 47 ? 4.922 -0.919 -5.676 1 94.56 47 GLU B CA 1
ATOM 3255 C C . GLU B 1 47 ? 6.305 -0.989 -6.324 1 94.56 47 GLU B C 1
ATOM 3257 O O . GLU B 1 47 ? 6.93 -2.051 -6.355 1 94.56 47 GLU B O 1
ATOM 3262 N N . ALA B 1 48 ? 6.742 0.118 -6.879 1 96.94 48 ALA B N 1
ATOM 3263 C CA . ALA B 1 48 ? 8.078 0.152 -7.473 1 96.94 48 ALA B CA 1
ATOM 3264 C C . ALA B 1 48 ? 9.148 -0.121 -6.426 1 96.94 48 ALA B C 1
ATOM 3266 O O . ALA B 1 48 ? 10.102 -0.86 -6.684 1 96.94 48 ALA B O 1
ATOM 3267 N N . ALA B 1 49 ? 8.961 0.507 -5.297 1 97.69 49 ALA B N 1
ATOM 3268 C CA . ALA B 1 49 ? 9.914 0.296 -4.215 1 97.69 49 ALA B CA 1
ATOM 3269 C C . ALA B 1 49 ? 9.945 -1.169 -3.787 1 97.69 49 ALA B C 1
ATOM 3271 O O . ALA B 1 49 ? 11.016 -1.712 -3.486 1 97.69 49 ALA B O 1
ATOM 3272 N N . GLU B 1 50 ? 8.812 -1.778 -3.775 1 96.81 50 GLU B N 1
ATOM 3273 C CA . GLU B 1 50 ? 8.742 -3.197 -3.438 1 96.81 50 GLU B CA 1
ATOM 3274 C C . GLU B 1 50 ? 9.484 -4.047 -4.469 1 96.81 50 GLU B C 1
ATOM 3276 O O . GLU B 1 50 ? 10.227 -4.965 -4.109 1 96.81 50 GLU B O 1
ATOM 3281 N N . ALA B 1 51 ? 9.266 -3.746 -5.699 1 97.62 51 ALA B N 1
ATOM 3282 C CA . ALA B 1 51 ? 9.945 -4.477 -6.766 1 97.62 51 ALA B CA 1
ATOM 3283 C C . ALA B 1 51 ? 11.461 -4.332 -6.648 1 97.62 51 ALA B C 1
ATOM 3285 O O . ALA B 1 51 ? 12.195 -5.312 -6.789 1 97.62 51 ALA B O 1
ATOM 3286 N N . VAL B 1 52 ? 11.922 -3.135 -6.332 1 97.94 52 VAL B N 1
ATOM 3287 C CA . VAL B 1 52 ? 13.352 -2.883 -6.207 1 97.94 52 VAL B CA 1
ATOM 3288 C C . VAL B 1 52 ? 13.898 -3.604 -4.977 1 97.94 52 VAL B C 1
ATOM 3290 O O . VAL B 1 52 ? 15.023 -4.113 -4.992 1 97.94 52 VAL B O 1
ATOM 3293 N N . ALA B 1 53 ? 13.102 -3.594 -3.9 1 97.75 53 ALA B N 1
ATOM 3294 C CA . ALA B 1 53 ? 13.531 -4.309 -2.699 1 97.75 53 ALA B CA 1
ATOM 3295 C C . ALA B 1 53 ? 13.773 -5.785 -3 1 97.75 53 ALA B C 1
ATOM 3297 O O . ALA B 1 53 ? 14.75 -6.371 -2.518 1 97.75 53 ALA B O 1
ATOM 3298 N N . LEU B 1 54 ? 12.914 -6.32 -3.791 1 97.06 54 LEU B N 1
ATOM 3299 C CA . LEU B 1 54 ? 13.094 -7.707 -4.199 1 97.06 54 LEU B CA 1
ATOM 3300 C C . LEU B 1 54 ? 14.297 -7.855 -5.121 1 97.06 54 LEU B C 1
ATOM 3302 O O . LEU B 1 54 ? 15 -8.867 -5.074 1 97.06 54 LEU B O 1
ATOM 3306 N N . GLY B 1 55 ? 14.523 -6.871 -5.934 1 97.88 55 GLY B N 1
ATOM 3307 C CA . GLY B 1 55 ? 15.734 -6.84 -6.73 1 97.88 55 GLY B CA 1
ATOM 3308 C C . GLY B 1 55 ? 17 -6.801 -5.891 1 97.88 55 GLY B C 1
ATOM 3309 O O . GLY B 1 55 ? 18 -7.438 -6.23 1 97.88 55 GLY B O 1
ATOM 3310 N N . ILE B 1 56 ? 16.953 -6.023 -4.844 1 97.75 56 ILE B N 1
ATOM 3311 C CA . ILE B 1 56 ? 18.078 -5.926 -3.926 1 97.75 56 ILE B CA 1
ATOM 3312 C C . ILE B 1 56 ? 18.359 -7.297 -3.316 1 97.75 56 ILE B C 1
ATOM 3314 O O . ILE B 1 56 ? 19.516 -7.715 -3.232 1 97.75 56 ILE B O 1
ATOM 3318 N N . GLN B 1 57 ? 17.359 -8.008 -2.932 1 96.06 57 GLN B N 1
ATOM 3319 C CA . GLN B 1 57 ? 17.516 -9.352 -2.387 1 96.06 57 GLN B CA 1
ATOM 3320 C C . GLN B 1 57 ? 18.156 -10.281 -3.41 1 96.06 57 GLN B C 1
ATOM 3322 O O . GLN B 1 57 ? 19.016 -11.094 -3.061 1 96.06 57 GLN B O 1
ATOM 3327 N N . HIS B 1 58 ? 17.719 -10.172 -4.641 1 96.69 58 HIS B N 1
ATOM 3328 C CA . HIS B 1 58 ? 18.297 -10.977 -5.703 1 96.69 58 HIS B CA 1
ATOM 3329 C C . HIS B 1 58 ? 19.781 -10.656 -5.902 1 96.69 58 HIS B C 1
ATOM 3331 O O . HIS B 1 58 ? 20.594 -11.555 -6.102 1 96.69 58 HIS B O 1
ATOM 3337 N N . ALA B 1 59 ? 20.109 -9.398 -5.836 1 97.12 59 ALA B N 1
ATOM 3338 C CA . ALA B 1 59 ? 21.5 -8.969 -5.969 1 97.12 59 ALA B CA 1
ATOM 3339 C C . ALA B 1 59 ? 22.359 -9.523 -4.84 1 97.12 59 ALA B C 1
ATOM 3341 O O . ALA B 1 59 ? 23.5 -9.922 -5.062 1 97.12 59 ALA B O 1
ATOM 3342 N N . LYS B 1 60 ? 21.828 -9.523 -3.666 1 95.38 60 LYS B N 1
ATOM 3343 C CA . LYS B 1 60 ? 22.547 -10.102 -2.529 1 95.38 60 LYS B CA 1
ATOM 3344 C C . LYS B 1 60 ? 22.828 -11.586 -2.754 1 95.38 60 LYS B C 1
ATOM 3346 O O . LYS B 1 60 ? 23.906 -12.078 -2.43 1 95.38 60 LYS B O 1
ATOM 3351 N N . LEU B 1 61 ? 21.875 -12.234 -3.303 1 92.88 61 LEU B N 1
ATOM 3352 C CA . LEU B 1 61 ? 22.016 -13.656 -3.605 1 92.88 61 LEU B CA 1
ATOM 3353 C C . LEU B 1 61 ? 23.188 -13.891 -4.547 1 92.88 61 LEU B C 1
ATOM 3355 O O . LEU B 1 61 ? 23.891 -14.898 -4.43 1 92.88 61 LEU B O 1
ATOM 3359 N N . LEU B 1 62 ? 23.422 -12.992 -5.457 1 93.5 62 LEU B N 1
ATOM 3360 C CA . LEU B 1 62 ? 24.469 -13.117 -6.465 1 93.5 62 LEU B CA 1
ATOM 3361 C C . LEU B 1 62 ? 25.766 -12.492 -5.973 1 93.5 62 LEU B C 1
ATOM 3363 O O . LEU B 1 62 ? 26.734 -12.375 -6.734 1 93.5 62 LEU B O 1
ATOM 3367 N N . ASN B 1 63 ? 25.812 -12 -4.703 1 92.81 63 ASN B N 1
ATOM 3368 C CA . ASN B 1 63 ? 26.969 -11.367 -4.086 1 92.81 63 ASN B CA 1
ATOM 3369 C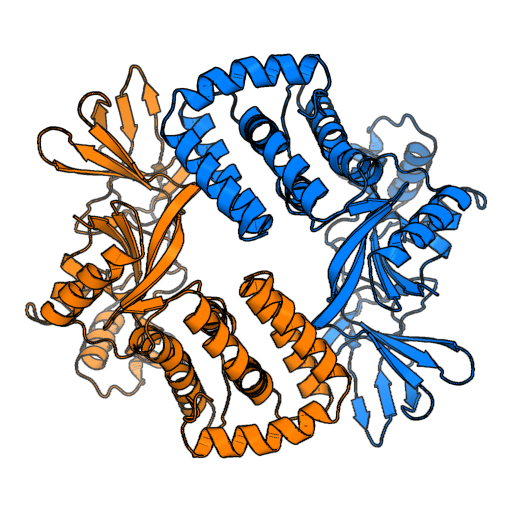 C . ASN B 1 63 ? 27.422 -10.133 -4.863 1 92.81 63 ASN B C 1
ATOM 3371 O O . ASN B 1 63 ? 28.609 -9.938 -5.105 1 92.81 63 ASN B O 1
ATOM 3375 N N . LEU B 1 64 ? 26.422 -9.398 -5.363 1 95.06 64 LEU B N 1
ATOM 3376 C CA . LEU B 1 64 ? 26.688 -8.125 -6.031 1 95.06 64 LEU B CA 1
ATOM 3377 C C . LEU B 1 64 ? 26.547 -6.961 -5.059 1 95.06 64 LEU B C 1
ATOM 3379 O O . LEU B 1 64 ? 26.156 -7.156 -3.9 1 95.06 64 LEU B O 1
ATOM 3383 N N . ASP B 1 65 ? 26.922 -5.746 -5.508 1 94.12 65 ASP B N 1
ATOM 3384 C CA . ASP B 1 65 ? 26.719 -4.543 -4.707 1 94.12 65 ASP B CA 1
ATOM 3385 C C . ASP B 1 65 ? 25.25 -4.137 -4.684 1 94.12 65 ASP B C 1
ATOM 3387 O O . ASP B 1 65 ? 24.859 -3.158 -5.328 1 94.12 65 ASP B O 1
ATOM 3391 N N . ALA B 1 66 ? 24.516 -4.855 -3.82 1 95.75 66 ALA B N 1
ATOM 3392 C CA . ALA B 1 66 ? 23.062 -4.812 -3.824 1 95.75 66 ALA B CA 1
ATOM 3393 C C . ALA B 1 66 ? 22.547 -3.416 -3.479 1 95.75 66 ALA B C 1
ATOM 3395 O O . ALA B 1 66 ? 21.531 -2.977 -4 1 95.75 66 ALA B O 1
ATOM 3396 N N . GLU B 1 67 ? 23.25 -2.719 -2.637 1 93.88 67 GLU B N 1
ATOM 3397 C CA . GLU B 1 67 ? 22.781 -1.43 -2.133 1 93.88 67 GLU B CA 1
ATOM 3398 C C . GLU B 1 67 ? 22.875 -0.352 -3.209 1 93.88 67 GLU B C 1
ATOM 3400 O O . GLU B 1 67 ? 22.281 0.724 -3.066 1 93.88 67 GLU B O 1
ATOM 3405 N N . LEU B 1 68 ? 23.594 -0.608 -4.305 1 95.94 68 LEU B N 1
ATOM 3406 C CA . LEU B 1 68 ? 23.734 0.341 -5.402 1 95.94 68 LEU B CA 1
ATOM 3407 C C . LEU B 1 68 ? 22.594 0.215 -6.391 1 95.94 68 LEU B C 1
ATOM 3409 O O . LEU B 1 68 ? 22.391 1.093 -7.234 1 95.94 68 LEU B O 1
ATOM 3413 N N . LEU B 1 69 ? 21.844 -0.821 -6.27 1 97.62 69 LEU B N 1
ATOM 3414 C CA . LEU B 1 69 ? 20.859 -1.147 -7.289 1 97.62 69 LEU B CA 1
ATOM 3415 C C . LEU B 1 69 ? 19.875 -0 -7.477 1 97.62 69 LEU B C 1
ATOM 3417 O O . LEU B 1 69 ? 19.656 0.471 -8.594 1 97.62 69 LEU B O 1
ATOM 3421 N N . PRO B 1 70 ? 19.281 0.506 -6.367 1 97.5 70 PRO B N 1
ATOM 3422 C CA . PRO B 1 70 ? 18.312 1.592 -6.562 1 97.5 70 PRO B CA 1
ATOM 3423 C C . PRO B 1 70 ? 18.938 2.836 -7.184 1 97.5 70 PRO B C 1
ATOM 3425 O O . PRO B 1 70 ? 18.297 3.543 -7.957 1 97.5 70 PRO B O 1
ATOM 3428 N N . VAL B 1 71 ? 20.156 3.105 -6.875 1 96.44 71 VAL B N 1
ATOM 3429 C CA . VAL B 1 71 ? 20.844 4.27 -7.414 1 96.44 71 VAL B CA 1
ATOM 3430 C C . VAL B 1 71 ? 21.078 4.082 -8.914 1 96.44 71 VAL B C 1
ATOM 3432 O O . VAL B 1 71 ? 20.906 5.02 -9.695 1 96.44 71 VAL B O 1
ATOM 3435 N N . VAL B 1 72 ? 21.484 2.924 -9.281 1 96.75 72 VAL B N 1
ATOM 3436 C CA . VAL B 1 72 ? 21.688 2.602 -10.688 1 96.75 72 VAL B CA 1
ATOM 3437 C C . VAL B 1 72 ? 20.375 2.766 -11.453 1 96.75 72 VAL B C 1
ATOM 3439 O O . VAL B 1 72 ? 20.344 3.359 -12.531 1 96.75 72 VAL B O 1
ATOM 3442 N N . TYR B 1 73 ? 19.281 2.232 -10.883 1 97.12 73 TYR B N 1
ATOM 3443 C CA . TYR B 1 73 ? 17.984 2.363 -11.531 1 97.12 73 TYR B CA 1
ATOM 3444 C C . TYR B 1 73 ? 17.609 3.83 -11.711 1 97.12 73 TYR B C 1
ATOM 3446 O O . TYR B 1 73 ? 17.062 4.211 -12.75 1 97.12 73 TYR B O 1
ATOM 3454 N N . LEU B 1 74 ? 17.844 4.652 -10.695 1 95.88 74 LEU B N 1
ATOM 3455 C CA . LEU B 1 74 ? 17.562 6.082 -10.789 1 95.88 74 LEU B CA 1
ATOM 3456 C C . LEU B 1 74 ? 18.359 6.719 -11.93 1 95.88 74 LEU B C 1
ATOM 3458 O O . LEU B 1 74 ? 17.828 7.527 -12.688 1 95.88 74 LEU B O 1
ATOM 3462 N N . ASP B 1 75 ? 19.594 6.32 -12.023 1 94.56 75 ASP B N 1
ATOM 3463 C CA . ASP B 1 75 ? 20.453 6.828 -13.094 1 94.56 75 ASP B CA 1
ATOM 3464 C C . ASP B 1 75 ? 19.906 6.449 -14.461 1 94.56 75 ASP B C 1
ATOM 3466 O O . ASP B 1 75 ? 19.859 7.277 -15.375 1 94.56 75 ASP B O 1
ATOM 3470 N N . TRP B 1 76 ? 19.5 5.191 -14.578 1 95.38 76 TRP B N 1
ATOM 3471 C CA . TRP B 1 76 ? 18.984 4.691 -15.844 1 95.38 76 TRP B CA 1
ATOM 3472 C C . TRP B 1 76 ? 17.719 5.434 -16.234 1 95.38 76 TRP B C 1
ATOM 3474 O O . TRP B 1 76 ? 17.469 5.672 -17.422 1 95.38 76 TRP B O 1
ATOM 3484 N N . MET B 1 77 ? 16.875 5.84 -15.289 1 94.94 77 MET B N 1
ATOM 3485 C CA . MET B 1 77 ? 15.555 6.422 -15.547 1 94.94 77 MET B CA 1
ATOM 3486 C C . MET B 1 77 ? 15.664 7.926 -15.781 1 94.94 77 MET B C 1
ATOM 3488 O O . MET B 1 77 ? 14.75 8.539 -16.344 1 94.94 77 MET B O 1
ATOM 3492 N N . MET B 1 78 ? 16.719 8.562 -15.422 1 93.19 78 MET B N 1
ATOM 3493 C CA . MET B 1 78 ? 16.812 10.008 -15.289 1 93.19 78 MET B CA 1
ATOM 3494 C C . MET B 1 78 ? 16.578 10.703 -16.625 1 93.19 78 MET B C 1
ATOM 3496 O O . MET B 1 78 ? 15.844 11.695 -16.688 1 93.19 78 MET B O 1
ATOM 3500 N N . PRO B 1 79 ? 17.156 10.195 -17.719 1 92.62 79 PRO B N 1
ATOM 3501 C CA . PRO B 1 79 ? 16.906 10.867 -19 1 92.62 79 PRO B CA 1
ATOM 3502 C C . PRO B 1 79 ? 15.422 10.922 -19.344 1 92.62 79 PRO B C 1
ATOM 3504 O O . PRO B 1 79 ? 14.93 11.961 -19.781 1 92.62 79 PRO B O 1
ATOM 3507 N N . GLU B 1 80 ? 14.758 9.883 -19.125 1 94 80 GLU B N 1
ATOM 3508 C CA . GLU B 1 80 ? 13.328 9.828 -19.438 1 94 80 GLU B CA 1
ATOM 3509 C C . GLU B 1 80 ? 12.531 10.703 -18.469 1 94 80 GLU B C 1
ATOM 3511 O O . GLU B 1 80 ? 11.578 11.375 -18.891 1 94 80 GLU B O 1
ATOM 3516 N N . VAL B 1 81 ? 12.859 10.664 -17.219 1 93.81 81 VAL B N 1
ATOM 3517 C CA . VAL B 1 81 ? 12.18 11.469 -16.219 1 93.81 81 VAL B CA 1
ATOM 3518 C C . VAL B 1 81 ? 12.305 12.953 -16.562 1 93.81 81 VAL B C 1
ATOM 3520 O O . VAL B 1 81 ? 11.336 13.711 -16.453 1 93.81 81 VAL B O 1
ATOM 3523 N N . TYR B 1 82 ? 13.445 13.312 -16.969 1 92.5 82 TYR B N 1
ATOM 3524 C CA . TYR B 1 82 ? 13.695 14.703 -17.344 1 92.5 82 TYR B CA 1
ATOM 3525 C C . TYR B 1 82 ? 12.844 15.094 -18.547 1 92.5 82 TYR B C 1
ATOM 3527 O O . TYR B 1 82 ? 12.188 16.141 -18.547 1 92.5 82 TYR B O 1
ATOM 3535 N N . GLU B 1 83 ? 12.852 14.297 -19.531 1 92.75 83 GLU B N 1
ATOM 3536 C CA . GLU B 1 83 ? 12.078 14.562 -20.734 1 92.75 83 GLU B CA 1
ATOM 3537 C C . GLU B 1 83 ? 10.586 14.68 -20.422 1 92.75 83 GLU B C 1
ATOM 3539 O O . GLU B 1 83 ? 9.906 15.57 -20.938 1 92.75 83 GLU B O 1
ATOM 3544 N N . GLU B 1 84 ? 10.133 13.789 -19.609 1 90.06 84 GLU B N 1
ATOM 3545 C CA . GLU B 1 84 ? 8.727 13.82 -19.219 1 90.06 84 GLU B CA 1
ATOM 3546 C C . GLU B 1 84 ? 8.391 15.109 -18.469 1 90.06 84 GLU B C 1
ATOM 3548 O O . GLU B 1 84 ? 7.312 15.68 -18.656 1 90.06 84 GLU B O 1
ATOM 3553 N N . SER B 1 85 ? 9.242 15.469 -17.609 1 89.06 85 SER B N 1
ATOM 3554 C CA . SER B 1 85 ? 9.031 16.703 -16.859 1 89.06 85 SER B CA 1
ATOM 3555 C C . SER B 1 85 ? 8.938 17.906 -17.797 1 89.06 85 SER B C 1
ATOM 3557 O O . SER B 1 85 ? 8.094 18.781 -17.609 1 89.06 85 SER B O 1
ATOM 3559 N N . GLN B 1 86 ? 9.758 17.922 -18.812 1 90.31 86 GLN B N 1
ATOM 3560 C CA . GLN B 1 86 ? 9.734 19 -19.797 1 90.31 86 GLN B CA 1
ATOM 3561 C C . GLN B 1 86 ? 8.422 19.016 -20.578 1 90.31 86 GLN B C 1
ATOM 3563 O O . GLN B 1 86 ? 7.828 20.078 -20.781 1 90.31 86 GLN B O 1
ATOM 3568 N N . ASN B 1 87 ? 8.008 17.859 -20.891 1 91 87 ASN B N 1
ATOM 3569 C CA . ASN B 1 87 ? 6.762 17.719 -21.641 1 91 87 ASN B CA 1
ATOM 3570 C C . ASN B 1 87 ? 5.562 18.188 -20.828 1 91 87 ASN B C 1
ATOM 3572 O O . ASN B 1 87 ? 4.57 18.656 -21.391 1 91 87 ASN B O 1
ATOM 3576 N N . GLN B 1 88 ? 5.656 18.094 -19.578 1 87.62 88 GLN B N 1
ATOM 3577 C CA . GLN B 1 88 ? 4.574 18.5 -18.688 1 87.62 88 GLN B CA 1
ATOM 3578 C C . GLN B 1 88 ? 4.641 20 -18.406 1 87.62 88 GLN B C 1
ATOM 3580 O O . GLN B 1 88 ? 3.781 20.547 -17.703 1 87.62 88 GLN B O 1
ATOM 3585 N N . GLY B 1 89 ? 5.66 20.625 -18.828 1 87.81 89 GLY B N 1
ATOM 3586 C CA . GLY B 1 89 ? 5.797 22.047 -18.641 1 87.81 89 GLY B CA 1
ATOM 3587 C C . GLY B 1 89 ? 6.379 22.422 -17.281 1 87.81 89 GLY B C 1
ATOM 3588 O O . GLY B 1 89 ? 6.227 23.562 -16.828 1 87.81 89 GLY B O 1
ATOM 3589 N N . ILE B 1 90 ? 6.957 21.562 -16.641 1 87.19 90 ILE B N 1
ATOM 3590 C CA . ILE B 1 90 ? 7.598 21.844 -15.367 1 87.19 90 ILE B CA 1
ATOM 3591 C C . ILE B 1 90 ? 8.914 22.578 -15.602 1 87.19 90 ILE B C 1
ATOM 3593 O O . ILE B 1 90 ? 9.789 22.078 -16.312 1 87.19 90 ILE B O 1
ATOM 3597 N N . PRO B 1 91 ? 9.07 23.703 -14.984 1 89.75 91 PRO B N 1
ATOM 3598 C CA . PRO B 1 91 ? 10.336 24.422 -15.148 1 89.75 91 PRO B CA 1
ATOM 3599 C C . PRO B 1 91 ? 11.547 23.609 -14.695 1 89.75 91 PRO B C 1
ATOM 3601 O O . PRO B 1 91 ? 11.461 22.859 -13.719 1 89.75 91 PRO B O 1
ATOM 3604 N N . GLU B 1 92 ? 12.648 23.781 -15.375 1 89.38 92 GLU B N 1
ATOM 3605 C CA . GLU B 1 92 ? 13.875 23.047 -15.094 1 89.38 92 GLU B CA 1
ATOM 3606 C C . GLU B 1 92 ? 14.32 23.234 -13.648 1 89.38 92 GLU B C 1
ATOM 3608 O O . GLU B 1 92 ? 14.789 22.297 -13.008 1 89.38 92 GLU B O 1
ATOM 3613 N N . ARG B 1 93 ? 14.195 24.422 -13.164 1 87.06 93 ARG B N 1
ATOM 3614 C CA . ARG B 1 93 ? 14.602 24.719 -11.789 1 87.06 93 ARG B CA 1
ATOM 3615 C C . ARG B 1 93 ? 13.844 23.859 -10.789 1 87.06 93 ARG B C 1
ATOM 3617 O O . ARG B 1 93 ? 14.422 23.359 -9.828 1 87.06 93 ARG B O 1
ATOM 3624 N N . VAL B 1 94 ? 12.562 23.75 -11 1 87.31 94 VAL B N 1
ATOM 3625 C CA . VAL B 1 94 ? 11.727 22.953 -10.117 1 87.31 94 VAL B CA 1
ATOM 3626 C C . VAL B 1 94 ? 12.141 21.484 -10.188 1 87.31 94 VAL B C 1
ATOM 3628 O O . VAL B 1 94 ? 12.219 20.812 -9.164 1 87.31 94 VAL B O 1
ATOM 3631 N N . PHE B 1 95 ? 12.406 21.094 -11.414 1 90.62 95 PHE B N 1
ATOM 3632 C CA . PHE B 1 95 ? 12.852 19.719 -11.609 1 90.62 95 PHE B CA 1
ATOM 3633 C C . PHE B 1 95 ? 14.141 19.453 -10.852 1 90.62 95 PHE B C 1
ATOM 3635 O O . PHE B 1 95 ? 14.227 18.484 -10.078 1 90.62 95 PHE B O 1
ATOM 3642 N N . LEU B 1 96 ? 15.094 20.234 -11.016 1 88.12 96 LEU B N 1
ATOM 3643 C CA . LEU B 1 96 ? 16.406 20.062 -10.398 1 88.12 96 LEU B CA 1
ATOM 3644 C C . LEU B 1 96 ? 16.297 20.109 -8.875 1 88.12 96 LEU B C 1
ATOM 3646 O O . LEU B 1 96 ? 16.938 19.312 -8.18 1 88.12 96 LEU B O 1
ATOM 3650 N N . GLU B 1 97 ? 15.531 21 -8.359 1 87.12 97 GLU B N 1
ATOM 3651 C CA . GLU B 1 97 ? 15.32 21.094 -6.922 1 87.12 97 GLU B CA 1
ATOM 3652 C C . GLU B 1 97 ? 14.703 19.812 -6.367 1 87.12 97 GLU B C 1
ATOM 3654 O O . GLU B 1 97 ? 15.07 19.344 -5.289 1 87.12 97 GLU B O 1
ATOM 3659 N N . SER B 1 98 ? 13.797 19.281 -7.113 1 89.75 98 SER B N 1
ATOM 3660 C CA . SER B 1 98 ? 13.102 18.078 -6.68 1 89.75 98 SER B CA 1
ATOM 3661 C C . SER B 1 98 ? 14.047 16.875 -6.668 1 89.75 98 SER B C 1
ATOM 3663 O O . SER B 1 98 ? 13.898 15.977 -5.836 1 89.75 98 SER B O 1
ATOM 3665 N N . MET B 1 99 ? 15 16.875 -7.562 1 90.62 99 MET B N 1
ATOM 3666 C CA . MET B 1 99 ? 15.906 15.734 -7.684 1 90.62 99 MET B CA 1
ATOM 3667 C C . MET B 1 99 ? 17.047 15.836 -6.668 1 90.62 99 MET B C 1
ATOM 3669 O O . MET B 1 99 ? 17.75 14.852 -6.414 1 90.62 99 MET B O 1
ATOM 3673 N N . LYS B 1 100 ? 17.219 17 -6.047 1 87 100 LYS B N 1
ATOM 3674 C CA . LYS B 1 100 ? 18.266 17.188 -5.051 1 87 100 LYS B CA 1
ATOM 3675 C C . LYS B 1 100 ? 18.109 16.219 -3.881 1 87 100 LYS B C 1
ATOM 3677 O O . LYS B 1 100 ? 19.094 15.828 -3.252 1 87 100 LYS B O 1
ATOM 3682 N N . ASP B 1 101 ? 16.891 15.828 -3.66 1 88.88 101 ASP B N 1
ATOM 3683 C CA . ASP B 1 101 ? 16.578 14.93 -2.555 1 88.88 101 ASP B CA 1
ATOM 3684 C C . ASP B 1 101 ? 17.281 13.586 -2.734 1 88.88 101 ASP B C 1
ATOM 3686 O O . ASP B 1 101 ? 17.656 12.938 -1.753 1 88.88 101 ASP B O 1
ATOM 3690 N N . ILE B 1 102 ? 17.484 13.242 -3.949 1 91.25 102 ILE B N 1
ATOM 3691 C CA . ILE B 1 102 ? 18.125 11.969 -4.242 1 91.25 102 ILE B CA 1
ATOM 3692 C C . ILE B 1 102 ? 19.562 11.969 -3.695 1 91.25 102 ILE B C 1
ATOM 3694 O O . ILE B 1 102 ? 19.953 11.062 -2.961 1 91.25 102 ILE B O 1
ATOM 3698 N N . GLU B 1 103 ? 20.266 12.977 -3.969 1 87.81 103 GLU B N 1
ATOM 3699 C CA . GLU B 1 103 ? 21.656 13.07 -3.523 1 87.81 103 GLU B CA 1
ATOM 3700 C C . GLU B 1 103 ? 21.734 13.203 -2.006 1 87.81 103 GLU B C 1
ATOM 3702 O O . GLU B 1 103 ? 22.672 12.695 -1.382 1 87.81 103 GLU B O 1
ATOM 3707 N N . ILE B 1 104 ? 20.844 13.914 -1.499 1 88.5 104 ILE B N 1
ATOM 3708 C CA . ILE B 1 104 ? 20.797 14.086 -0.05 1 88.5 104 ILE B CA 1
ATOM 3709 C C . ILE B 1 104 ? 20.719 12.711 0.623 1 88.5 104 ILE B C 1
ATOM 3711 O O . ILE B 1 104 ? 21.484 12.414 1.537 1 88.5 104 ILE B O 1
ATOM 3715 N N . TRP B 1 105 ? 19.859 11.875 0.147 1 91.5 105 TRP B N 1
ATOM 3716 C CA . TRP B 1 105 ? 19.641 10.586 0.797 1 91.5 105 TRP B CA 1
ATOM 3717 C C . TRP B 1 105 ? 20.766 9.617 0.49 1 91.5 105 TRP B C 1
ATOM 3719 O O . TRP B 1 105 ? 21.062 8.719 1.289 1 91.5 105 TRP B O 1
ATOM 3729 N N . ILE B 1 106 ? 21.422 9.789 -0.668 1 92.38 106 ILE B N 1
ATOM 3730 C CA . ILE B 1 106 ? 22.625 9.008 -0.948 1 92.38 106 ILE B CA 1
ATOM 3731 C C . ILE B 1 106 ? 23.734 9.391 0.031 1 92.38 106 ILE B C 1
ATOM 3733 O O . ILE B 1 106 ? 24.438 8.523 0.551 1 92.38 106 ILE B O 1
ATOM 3737 N N . LYS B 1 107 ? 23.859 10.664 0.297 1 90.38 107 LYS B N 1
ATOM 3738 C CA . LYS B 1 107 ? 24.859 11.156 1.245 1 90.38 107 LYS B CA 1
ATOM 3739 C C . LYS B 1 107 ? 24.562 10.648 2.656 1 90.38 107 LYS B C 1
ATOM 3741 O O . LYS B 1 107 ? 25.484 10.242 3.373 1 90.38 107 LYS B O 1
ATOM 3746 N N . VAL B 1 108 ? 23.328 10.688 3.029 1 88.88 108 VAL B N 1
ATOM 3747 C CA . VAL B 1 108 ? 22.938 10.18 4.34 1 88.88 108 VAL B CA 1
ATOM 3748 C C . VAL B 1 108 ? 23.281 8.695 4.445 1 88.88 108 VAL B C 1
ATOM 3750 O O . VAL B 1 108 ? 23.828 8.25 5.453 1 88.88 108 VAL B O 1
ATOM 3753 N N . TYR B 1 109 ? 22.953 7.934 3.422 1 92.81 109 TYR B N 1
ATOM 3754 C CA . TYR B 1 109 ? 23.297 6.516 3.4 1 92.81 109 TYR B CA 1
ATOM 3755 C C . TYR B 1 109 ? 24.797 6.32 3.598 1 92.81 109 TYR B C 1
ATOM 3757 O O . TYR B 1 109 ? 25.219 5.488 4.406 1 92.81 109 TYR B O 1
ATOM 3765 N N . ARG B 1 110 ? 25.578 7.059 2.902 1 91.5 110 ARG B N 1
ATOM 3766 C CA . ARG B 1 110 ? 27.047 6.969 2.967 1 91.5 110 ARG B CA 1
ATOM 3767 C C . ARG B 1 110 ? 27.547 7.223 4.383 1 91.5 110 ARG B C 1
ATOM 3769 O O . ARG B 1 110 ? 28.438 6.527 4.863 1 91.5 110 ARG B O 1
ATOM 3776 N N . LYS B 1 111 ? 26.969 8.141 5.031 1 87.94 111 LYS B N 1
ATOM 3777 C CA . LYS B 1 111 ? 27.344 8.523 6.387 1 87.94 111 LYS B CA 1
ATOM 3778 C C . LYS B 1 111 ? 27.156 7.363 7.359 1 87.94 111 LYS B C 1
ATOM 3780 O O . LYS B 1 111 ? 27.984 7.141 8.234 1 87.94 111 LYS B O 1
ATOM 3785 N N . TYR B 1 112 ? 26.188 6.582 7.145 1 89.44 112 TYR B N 1
ATOM 3786 C CA . TYR B 1 112 ? 25.828 5.578 8.148 1 89.44 112 TYR B CA 1
ATOM 3787 C C . TYR B 1 112 ? 26.266 4.188 7.691 1 89.44 112 TYR B C 1
ATOM 3789 O O . TYR B 1 112 ? 26.078 3.207 8.414 1 89.44 112 TYR B O 1
ATOM 3797 N N . HIS B 1 113 ? 26.812 4.086 6.484 1 91.94 113 HIS B N 1
ATOM 3798 C CA . HIS B 1 113 ? 27.203 2.785 5.965 1 91.94 113 HIS B CA 1
ATOM 3799 C C . HIS B 1 113 ? 28.672 2.791 5.539 1 91.94 113 HIS B C 1
ATOM 3801 O O . HIS B 1 113 ? 29.016 2.287 4.469 1 91.94 113 HIS B O 1
ATOM 3807 N N . GLU B 1 114 ? 29.5 3.42 6.336 1 90.31 114 GLU B N 1
ATOM 3808 C CA . GLU B 1 114 ? 30.953 3.377 6.207 1 90.31 114 GLU B CA 1
ATOM 3809 C C . GLU B 1 114 ? 31.406 3.842 4.824 1 90.31 114 GLU B C 1
ATOM 3811 O O . GLU B 1 114 ? 32.25 3.217 4.199 1 90.31 114 GLU B O 1
ATOM 3816 N N . GLY B 1 115 ? 30.672 4.793 4.277 1 88.69 115 GLY B N 1
ATOM 3817 C CA . GLY B 1 115 ? 31.125 5.449 3.059 1 88.69 115 GLY B CA 1
ATOM 3818 C C . GLY B 1 115 ? 30.609 4.777 1.8 1 88.69 115 GLY B C 1
ATOM 3819 O O . GLY B 1 115 ? 30.828 5.27 0.692 1 88.69 115 GLY B O 1
ATOM 3820 N N . LYS B 1 116 ? 29.875 3.742 1.911 1 90.62 116 LYS B N 1
ATOM 3821 C CA . LYS B 1 116 ? 29.328 3.031 0.754 1 90.62 116 LYS B CA 1
ATOM 3822 C C . LYS B 1 116 ? 28.219 3.83 0.09 1 90.62 116 LYS B C 1
ATOM 3824 O O . LYS B 1 116 ? 27.5 4.57 0.759 1 90.62 116 LYS B O 1
ATOM 3829 N N . VAL B 1 117 ? 28.156 3.727 -1.23 1 92.56 117 VAL B N 1
ATOM 3830 C CA . VAL B 1 117 ? 27.078 4.375 -1.967 1 92.56 117 VAL B CA 1
ATOM 3831 C C . VAL B 1 117 ? 25.844 3.482 -1.964 1 92.56 117 VAL B C 1
ATOM 3833 O O . VAL B 1 117 ? 25.938 2.273 -2.186 1 92.56 117 VAL B O 1
ATOM 3836 N N . GLY B 1 118 ? 24.734 4.047 -1.655 1 94.38 118 GLY B N 1
ATOM 3837 C CA . GLY B 1 118 ? 23.469 3.334 -1.594 1 94.38 118 GLY B CA 1
ATOM 3838 C C . GLY B 1 118 ? 22.297 4.23 -1.242 1 94.38 118 GLY B C 1
ATOM 3839 O O . GLY B 1 118 ? 22.391 5.457 -1.308 1 94.38 118 GLY B O 1
ATOM 3840 N N . LEU B 1 119 ? 21.172 3.654 -1.018 1 94.81 119 LEU B N 1
ATOM 3841 C CA . LEU B 1 119 ? 19.953 4.391 -0.732 1 94.81 119 LEU B CA 1
ATOM 3842 C C . LEU B 1 119 ? 19.031 3.582 0.172 1 94.81 119 LEU B C 1
ATOM 3844 O O . LEU B 1 119 ? 18.656 2.459 -0.168 1 94.81 119 LEU B O 1
ATOM 3848 N N . ASP B 1 120 ? 18.625 4.137 1.263 1 92.12 120 ASP B N 1
ATOM 3849 C CA . ASP B 1 120 ? 17.703 3.477 2.178 1 92.12 120 ASP B CA 1
ATOM 3850 C C . ASP B 1 120 ? 16.266 3.908 1.911 1 92.12 120 ASP B C 1
ATOM 3852 O O . ASP B 1 120 ? 15.367 3.066 1.804 1 92.12 120 ASP B O 1
ATOM 3856 N N . GLN B 1 121 ? 16.016 5.184 1.747 1 93.06 121 GLN B N 1
ATOM 3857 C CA . GLN B 1 121 ? 14.672 5.738 1.606 1 93.06 121 GLN B CA 1
ATOM 3858 C C . GLN B 1 121 ? 14.18 5.625 0.167 1 93.06 121 GLN B C 1
ATOM 3860 O O . GLN B 1 121 ? 13.781 6.621 -0.441 1 93.06 121 GLN B O 1
ATOM 3865 N N . ILE B 1 122 ? 14.078 4.441 -0.336 1 96.69 122 ILE B N 1
ATOM 3866 C CA . ILE B 1 122 ? 13.82 4.176 -1.746 1 96.69 122 ILE B CA 1
ATOM 3867 C C . ILE B 1 122 ? 12.422 4.664 -2.115 1 96.69 122 ILE B C 1
ATOM 3869 O O . ILE B 1 122 ? 12.25 5.426 -3.072 1 96.69 122 ILE B O 1
ATOM 3873 N N . GLU B 1 123 ? 11.438 4.27 -1.371 1 96.44 123 GLU B N 1
ATOM 3874 C CA . GLU B 1 123 ? 10.062 4.66 -1.677 1 96.44 123 GLU B CA 1
ATOM 3875 C C . GLU B 1 123 ? 9.914 6.18 -1.699 1 96.44 123 GLU B C 1
ATOM 3877 O O . GLU B 1 123 ? 9.266 6.734 -2.592 1 96.44 123 GLU B O 1
ATOM 3882 N N . TRP B 1 124 ? 10.445 6.816 -0.685 1 95.56 124 TRP B N 1
ATOM 3883 C CA . TRP B 1 124 ? 10.375 8.273 -0.606 1 95.56 124 TRP B CA 1
ATOM 3884 C C . TRP B 1 124 ? 10.992 8.914 -1.844 1 95.56 124 TRP B C 1
ATOM 3886 O O . TRP B 1 124 ? 10.391 9.797 -2.459 1 95.56 124 TRP B O 1
ATOM 3896 N N . VAL B 1 125 ? 12.195 8.484 -2.207 1 95.44 125 VAL B N 1
ATOM 3897 C CA . VAL B 1 125 ? 12.906 9.047 -3.355 1 95.44 125 VAL B CA 1
ATOM 3898 C C . VAL B 1 125 ? 12.102 8.789 -4.629 1 95.44 125 VAL B C 1
ATOM 3900 O O . VAL B 1 125 ? 12.031 9.656 -5.508 1 95.44 125 VAL B O 1
ATOM 3903 N N . PHE B 1 126 ? 11.438 7.645 -4.695 1 96.38 126 PHE B N 1
ATOM 3904 C CA . PHE B 1 126 ? 10.648 7.289 -5.863 1 96.38 126 PHE B CA 1
ATOM 3905 C C . PHE B 1 126 ? 9.453 8.219 -6.016 1 96.38 126 PHE B C 1
ATOM 3907 O O . PHE B 1 126 ? 8.977 8.453 -7.129 1 96.38 126 PHE B O 1
ATOM 3914 N N . ARG B 1 127 ? 9 8.836 -4.969 1 95.31 127 ARG B N 1
ATOM 3915 C CA . ARG B 1 127 ? 7.895 9.781 -5.051 1 95.31 127 ARG B CA 1
ATOM 3916 C C . ARG B 1 127 ? 8.297 11.031 -5.832 1 95.31 127 ARG B C 1
ATOM 3918 O O . ARG B 1 127 ? 7.473 11.641 -6.508 1 95.31 127 ARG B O 1
ATOM 3925 N N . SER B 1 128 ? 9.555 11.406 -5.73 1 93.31 128 SER B N 1
ATOM 3926 C CA . SER B 1 128 ? 10.055 12.523 -6.527 1 93.31 128 SER B CA 1
ATOM 3927 C C . SER B 1 128 ? 10.164 12.148 -8 1 93.31 128 SER B C 1
ATOM 3929 O O . SER B 1 128 ? 9.852 12.961 -8.875 1 93.31 128 SER B O 1
ATOM 3931 N N . ILE B 1 129 ? 10.516 10.906 -8.25 1 93.38 129 ILE B N 1
ATOM 3932 C CA . ILE B 1 129 ? 10.719 10.422 -9.609 1 93.38 129 ILE B CA 1
ATOM 3933 C C . ILE B 1 129 ? 9.367 10.32 -10.32 1 93.38 129 ILE B C 1
ATOM 3935 O O . ILE B 1 129 ? 9.258 10.664 -11.5 1 93.38 129 ILE B O 1
ATOM 3939 N N . SER B 1 130 ? 8.367 9.867 -9.609 1 92.19 130 SER B N 1
ATOM 3940 C CA . SER B 1 130 ? 7.047 9.711 -10.195 1 92.19 130 SER B CA 1
ATOM 3941 C C . SER B 1 130 ? 6.336 11.062 -10.32 1 92.19 130 SER B C 1
ATOM 3943 O O . SER B 1 130 ? 5.297 11.156 -10.977 1 92.19 130 SER B O 1
ATOM 3945 N N . GLY B 1 131 ? 6.852 12.078 -9.672 1 90.25 131 GLY B N 1
ATOM 3946 C CA . GLY B 1 131 ? 6.254 13.406 -9.734 1 90.25 131 GLY B CA 1
ATOM 3947 C C . GLY B 1 131 ? 5.223 13.641 -8.648 1 90.25 131 GLY B C 1
ATOM 3948 O O . GLY B 1 131 ? 4.535 14.664 -8.648 1 90.25 131 GLY B O 1
ATOM 3949 N N . ASP B 1 132 ? 5.109 12.727 -7.738 1 91.94 132 ASP B N 1
ATOM 3950 C CA . ASP B 1 132 ? 4.156 12.867 -6.637 1 91.94 132 ASP B CA 1
ATOM 3951 C C . ASP B 1 132 ? 4.59 13.969 -5.676 1 91.94 132 ASP B C 1
ATOM 3953 O O . ASP B 1 132 ? 3.75 14.68 -5.121 1 91.94 132 ASP B O 1
ATOM 3957 N N . VAL B 1 133 ? 5.867 14.008 -5.473 1 95.12 133 VAL B N 1
ATOM 3958 C CA . VAL B 1 133 ? 6.43 15.023 -4.59 1 95.12 133 VAL B CA 1
ATOM 3959 C C . VAL B 1 133 ? 7.234 16.031 -5.41 1 95.12 133 VAL B C 1
ATOM 3961 O O . VAL B 1 133 ? 8.062 15.648 -6.234 1 95.12 133 VAL B O 1
ATOM 3964 N N . ARG B 1 134 ? 6.992 17.25 -5.223 1 93.69 134 ARG B N 1
ATOM 3965 C CA . ARG B 1 134 ? 7.727 18.328 -5.867 1 93.69 134 ARG B CA 1
ATOM 3966 C C . ARG B 1 134 ? 8.289 19.297 -4.836 1 93.69 134 ARG B C 1
ATOM 3968 O O . ARG B 1 134 ? 7.625 19.609 -3.848 1 93.69 134 ARG B O 1
ATOM 3975 N N . ARG B 1 135 ? 9.406 19.719 -5.156 1 94.88 135 ARG B N 1
ATOM 3976 C CA . ARG B 1 135 ? 10.062 20.656 -4.246 1 94.88 135 ARG B CA 1
ATOM 3977 C C . ARG B 1 135 ? 10.039 22.078 -4.805 1 94.88 135 ARG B C 1
ATOM 3979 O O . ARG B 1 135 ? 10.352 22.281 -5.98 1 94.88 135 ARG B O 1
ATOM 3986 N N . PHE B 1 136 ? 9.609 22.984 -3.99 1 94.12 136 PHE B N 1
ATOM 3987 C CA . PHE B 1 136 ? 9.656 24.406 -4.266 1 94.12 136 PHE B CA 1
ATOM 3988 C C . PHE B 1 136 ? 10.438 25.156 -3.186 1 94.12 136 PHE B C 1
ATOM 3990 O O . PHE B 1 136 ? 9.906 25.406 -2.102 1 94.12 136 PHE B O 1
ATOM 3997 N N . GLY B 1 137 ? 11.664 25.438 -3.541 1 91.94 137 GLY B N 1
ATOM 3998 C CA . GLY B 1 137 ? 12.492 26.094 -2.545 1 91.94 137 GLY B CA 1
ATOM 3999 C C . GLY B 1 137 ? 12.773 25.234 -1.334 1 91.94 137 GLY B C 1
ATOM 4000 O O . GLY B 1 137 ? 13.352 24.156 -1.461 1 91.94 137 GLY B O 1
ATOM 4001 N N . SER B 1 138 ? 12.203 25.641 -0.162 1 95 138 SER B N 1
ATOM 4002 C CA . SER B 1 138 ? 12.555 25.016 1.111 1 95 138 SER B CA 1
ATOM 4003 C C . SER B 1 138 ? 11.617 23.875 1.438 1 95 138 SER B C 1
ATOM 4005 O O . SER B 1 138 ? 11.891 23.078 2.338 1 95 138 SER B O 1
ATOM 4007 N N . LEU B 1 139 ? 10.5 23.766 0.657 1 97.12 139 LEU B N 1
ATOM 4008 C CA . LEU B 1 139 ? 9.484 22.797 1.04 1 97.12 139 LEU B CA 1
ATOM 4009 C C . LEU B 1 139 ? 9.156 21.859 -0.123 1 97.12 139 LEU B C 1
ATOM 4011 O O . LEU B 1 139 ? 9.453 22.172 -1.277 1 97.12 139 LEU B O 1
ATOM 4015 N N . GLN B 1 140 ? 8.648 20.75 0.217 1 97 140 GLN B N 1
ATOM 4016 C CA . GLN B 1 140 ? 8.125 19.797 -0.751 1 97 140 GLN B CA 1
ATOM 4017 C C . GLN B 1 140 ? 6.621 19.594 -0.562 1 97 140 GLN B C 1
ATOM 4019 O O . GLN B 1 140 ? 6.113 19.688 0.558 1 97 140 GLN B O 1
ATOM 4024 N N . PHE B 1 141 ? 5.957 19.359 -1.669 1 96.88 141 PHE B N 1
ATOM 4025 C CA . PHE B 1 141 ? 4.504 19.25 -1.649 1 96.88 141 PHE B CA 1
ATOM 4026 C C . PHE B 1 141 ? 4.035 17.984 -2.359 1 96.88 141 PHE B C 1
ATOM 4028 O O . PHE B 1 141 ? 4.645 17.562 -3.346 1 96.88 141 PHE B O 1
ATOM 4035 N N . GLU B 1 142 ? 2.949 17.438 -1.824 1 96.38 142 GLU B N 1
ATOM 4036 C CA . GLU B 1 142 ? 2.379 16.219 -2.361 1 96.38 142 GLU B CA 1
ATOM 4037 C C . GLU B 1 142 ? 0.86 16.188 -2.205 1 96.38 142 GLU B C 1
ATOM 4039 O O . GLU B 1 142 ? 0.337 16.516 -1.138 1 96.38 142 GLU B O 1
ATOM 4044 N N . GLU B 1 143 ? 0.151 15.867 -3.277 1 95.44 143 GLU B N 1
ATOM 4045 C CA . GLU B 1 143 ? -1.278 15.602 -3.143 1 95.44 143 GLU B CA 1
ATOM 4046 C C . GLU B 1 143 ? -1.528 14.242 -2.488 1 95.44 143 GLU B C 1
ATOM 4048 O O . GLU B 1 143 ? -0.999 13.227 -2.938 1 95.44 143 GLU B O 1
ATOM 4053 N N . VAL B 1 144 ? -2.326 14.219 -1.46 1 95.69 144 VAL B N 1
ATOM 4054 C CA . VAL B 1 144 ? -2.541 12.992 -0.703 1 95.69 144 VAL B CA 1
ATOM 4055 C C . VAL B 1 144 ? -4.012 12.875 -0.307 1 95.69 144 VAL B C 1
ATOM 4057 O O . VAL B 1 144 ? -4.777 13.828 -0.461 1 95.69 144 VAL B O 1
ATOM 4060 N N . THR B 1 145 ? -4.402 11.656 0.071 1 96.62 145 THR B N 1
ATOM 4061 C CA . THR B 1 145 ? -5.648 11.484 0.807 1 96.62 145 THR B CA 1
ATOM 4062 C C . THR B 1 145 ? -5.5 11.969 2.246 1 96.62 145 THR B C 1
ATOM 4064 O O . THR B 1 145 ? -4.578 11.555 2.955 1 96.62 145 THR B O 1
ATOM 4067 N N . TYR B 1 146 ? -6.34 12.938 2.561 1 97.81 146 TYR B N 1
ATOM 4068 C CA . TYR B 1 146 ? -6.316 13.398 3.943 1 97.81 146 TYR B CA 1
ATOM 4069 C C . TYR B 1 146 ? -6.746 12.297 4.898 1 97.81 146 TYR B C 1
ATOM 4071 O O . TYR B 1 146 ? -7.859 11.773 4.793 1 97.81 146 TYR B O 1
ATOM 4079 N N . GLU B 1 147 ? -5.836 12.008 5.922 1 97.5 147 GLU B N 1
ATOM 4080 C CA . GLU B 1 147 ? -6.129 10.844 6.754 1 97.5 147 GLU B CA 1
ATOM 4081 C C . GLU B 1 147 ? -6.066 11.195 8.234 1 97.5 147 GLU B C 1
ATOM 4083 O O . GLU B 1 147 ? -6.309 10.336 9.094 1 97.5 147 GLU B O 1
ATOM 4088 N N . PHE B 1 148 ? -5.625 12.406 8.578 1 98.25 148 PHE B N 1
ATOM 4089 C CA . PHE B 1 148 ? -5.668 12.742 9.992 1 98.25 148 PHE B CA 1
ATOM 4090 C C . PHE B 1 148 ? -7.078 12.594 10.547 1 98.25 148 PHE B C 1
ATOM 4092 O O . PHE B 1 148 ? -8.047 12.977 9.891 1 98.25 148 PHE B O 1
ATOM 4099 N N . PRO B 1 149 ? -7.242 12.023 11.75 1 98.19 149 PRO B N 1
ATOM 4100 C CA . PRO B 1 149 ? -8.578 11.719 12.258 1 98.19 149 PRO B CA 1
ATOM 4101 C C . PRO B 1 149 ? -9.273 12.945 12.859 1 98.19 149 PRO B C 1
ATOM 4103 O O . PRO B 1 149 ? -9.789 12.875 13.977 1 98.19 149 PRO B O 1
ATOM 4106 N N . PHE B 1 150 ? -9.336 14.008 12.078 1 98.62 150 PHE B N 1
ATOM 4107 C CA . PHE B 1 150 ? -9.969 15.258 12.5 1 98.62 150 PHE B CA 1
ATOM 4108 C C . PHE B 1 150 ? -10.758 15.875 11.344 1 98.62 150 PHE B C 1
ATOM 4110 O O . PHE B 1 150 ? -10.32 15.836 10.195 1 98.62 150 PHE B O 1
ATOM 4117 N N . LEU B 1 151 ? -11.898 16.391 11.648 1 98.25 151 LEU B N 1
ATOM 4118 C CA . LEU B 1 151 ? -12.633 17.266 10.75 1 98.25 151 LEU B CA 1
ATOM 4119 C C . LEU B 1 151 ? -12.266 18.734 11 1 98.25 151 LEU B C 1
ATOM 4121 O O . LEU B 1 151 ? -12.344 19.203 12.133 1 98.25 151 LEU B O 1
ATOM 4125 N N . ILE B 1 152 ? -11.883 19.422 10 1 98.56 152 ILE B N 1
ATOM 4126 C CA . ILE B 1 152 ? -11.469 20.812 10.156 1 98.56 152 ILE B CA 1
ATOM 4127 C C . ILE B 1 152 ? -12.578 21.734 9.664 1 98.56 152 ILE B C 1
ATOM 4129 O O . ILE B 1 152 ? -13.07 21.578 8.547 1 98.56 152 ILE B O 1
ATOM 4133 N N . PHE B 1 153 ? -12.961 22.688 10.523 1 98.31 153 PHE B N 1
ATOM 4134 C CA . PHE B 1 153 ? -14.023 23.641 10.234 1 98.31 153 PHE B CA 1
ATOM 4135 C C . PHE B 1 153 ? -13.492 25.078 10.258 1 98.31 153 PHE B C 1
ATOM 4137 O O . PHE B 1 153 ? -12.516 25.359 10.953 1 98.31 153 PHE B O 1
ATOM 4144 N N . LYS B 1 154 ? -14.109 25.922 9.531 1 98.06 154 LYS B N 1
ATOM 4145 C CA . LYS B 1 154 ? -13.82 27.359 9.531 1 98.06 154 LYS B CA 1
ATOM 4146 C C . LYS B 1 154 ? -15.086 28.172 9.766 1 98.06 154 LYS B C 1
ATOM 4148 O O . LYS B 1 154 ? -16.125 27.922 9.148 1 98.06 154 LYS B O 1
ATOM 4153 N N . ASN B 1 155 ? -15.031 29.078 10.727 1 98.25 155 ASN B N 1
ATOM 4154 C CA . ASN B 1 155 ? -16.172 29.953 10.977 1 98.25 155 ASN B CA 1
ATOM 4155 C C . ASN B 1 155 ? -16.375 30.938 9.836 1 98.25 155 ASN B C 1
ATOM 4157 O O . ASN B 1 155 ? -15.445 31.641 9.438 1 98.25 155 ASN B O 1
ATOM 4161 N N . ARG B 1 156 ? -17.578 31.062 9.398 1 96.81 156 ARG B N 1
ATOM 4162 C CA . ARG B 1 156 ? -17.922 31.859 8.234 1 96.81 156 ARG B CA 1
ATOM 4163 C C . ARG B 1 156 ? -17.75 33.344 8.531 1 96.81 156 ARG B C 1
ATOM 4165 O O . ARG B 1 156 ? -17.359 34.125 7.648 1 96.81 156 ARG B O 1
ATOM 4172 N N . GLN B 1 157 ? -18.016 33.719 9.688 1 96.88 157 GLN B N 1
ATOM 4173 C CA . GLN B 1 157 ? -18 35.156 10.055 1 96.88 157 GLN B CA 1
ATOM 4174 C C . GLN B 1 157 ? -16.625 35.594 10.523 1 96.88 157 GLN B C 1
ATOM 4176 O O . GLN B 1 157 ? -16.078 36.562 10.023 1 96.88 157 GLN B O 1
ATOM 4181 N N . THR B 1 158 ? -16 34.812 11.375 1 96.94 158 THR B N 1
ATOM 4182 C CA . THR B 1 158 ? -14.773 35.25 12.023 1 96.94 158 THR B CA 1
ATOM 4183 C C . THR B 1 158 ? -13.555 34.688 11.281 1 96.94 158 THR B C 1
ATOM 4185 O O . THR B 1 158 ? -12.445 35.188 11.445 1 96.94 158 THR B O 1
ATOM 4188 N N . GLY B 1 159 ? -13.641 33.594 10.578 1 96.38 159 GLY B N 1
ATOM 4189 C CA . GLY B 1 159 ? -12.516 32.969 9.914 1 96.38 159 GLY B CA 1
ATOM 4190 C C . GLY B 1 159 ? -11.719 32.062 10.836 1 96.38 159 GLY B C 1
ATOM 4191 O O . GLY B 1 159 ? -10.695 31.5 10.43 1 96.38 159 GLY B O 1
ATOM 4192 N N . GLU B 1 160 ? -12.234 31.922 12 1 97.38 160 GLU B N 1
ATOM 4193 C CA . GLU B 1 160 ? -11.57 31.062 12.977 1 97.38 160 GLU B CA 1
ATOM 4194 C C . GLU B 1 160 ? -11.695 29.594 12.594 1 97.38 160 GLU B C 1
ATOM 4196 O O . GLU B 1 160 ? -12.703 29.172 12.016 1 97.38 160 GLU B O 1
ATOM 4201 N N . TYR B 1 161 ? -10.633 28.844 12.961 1 98.19 161 TYR B N 1
ATOM 4202 C CA . TYR B 1 161 ? -10.648 27.406 12.664 1 98.19 161 TYR B CA 1
ATOM 4203 C C . TYR B 1 161 ? -10.906 26.594 13.93 1 98.19 161 TYR B C 1
ATOM 4205 O O . TYR B 1 161 ? -10.531 27.016 15.023 1 98.19 161 TYR B O 1
ATOM 4213 N N . ARG B 1 162 ? -11.531 25.5 13.719 1 98.12 162 ARG B N 1
ATOM 4214 C CA . ARG B 1 162 ? -11.727 24.453 14.727 1 98.12 162 ARG B CA 1
ATOM 4215 C C . ARG B 1 162 ? -11.602 23.062 14.117 1 98.12 162 ARG B C 1
ATOM 4217 O O . ARG B 1 162 ? -11.922 22.875 12.938 1 98.12 162 ARG B O 1
ATOM 4224 N N . ALA B 1 163 ? -11.102 22.172 14.883 1 98.62 163 ALA B N 1
ATOM 4225 C CA . ALA B 1 163 ? -11.047 20.781 14.477 1 98.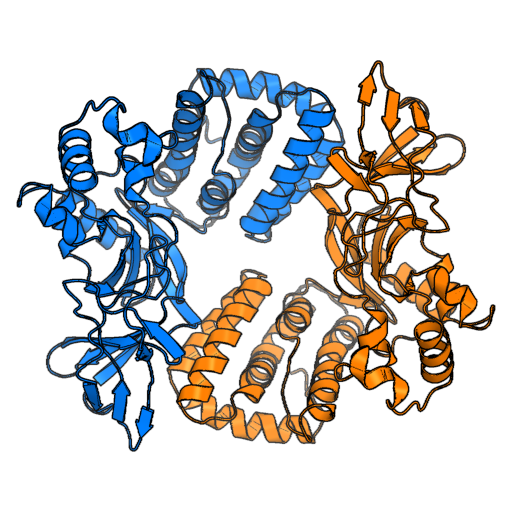62 163 ALA B CA 1
ATOM 4226 C C . ALA B 1 163 ? -11.805 19.891 15.461 1 98.62 163 ALA B C 1
ATOM 4228 O O . ALA B 1 163 ? -11.766 20.125 16.672 1 98.62 163 ALA B O 1
ATOM 4229 N N . LEU B 1 164 ? -12.516 18.938 14.938 1 98.62 164 LEU B N 1
ATOM 4230 C CA . LEU B 1 164 ? -13.188 17.953 15.773 1 98.62 164 LEU B CA 1
ATOM 4231 C C . LEU B 1 164 ? -12.664 16.547 15.5 1 98.62 164 LEU B C 1
ATOM 4233 O O . LEU B 1 164 ? -12.523 16.156 14.344 1 98.62 164 LEU B O 1
ATOM 4237 N N . ALA B 1 165 ? -12.375 15.789 16.547 1 98.62 165 ALA B N 1
ATOM 4238 C CA . ALA B 1 165 ? -11.859 14.43 16.438 1 98.62 165 ALA B CA 1
ATOM 4239 C C . ALA B 1 165 ? -12.922 13.477 15.891 1 98.62 165 ALA B C 1
ATOM 4241 O O . ALA B 1 165 ? -14.094 13.578 16.266 1 98.62 165 ALA B O 1
ATOM 4242 N N . CYS B 1 166 ? -12.516 12.609 15.016 1 98 166 CYS B N 1
ATOM 4243 C CA . CYS B 1 166 ? -13.383 11.523 14.578 1 98 166 CYS B CA 1
ATOM 4244 C C . CYS B 1 166 ? -13.758 10.625 15.742 1 98 166 CYS B C 1
ATOM 4246 O O . CYS B 1 166 ? -13.102 10.633 16.781 1 98 166 CYS B O 1
ATOM 4248 N N . PRO B 1 167 ? -14.828 9.883 15.602 1 97.38 167 PRO B N 1
ATOM 4249 C CA . PRO B 1 167 ? -15.266 9.047 16.719 1 97.38 167 PRO B CA 1
ATOM 4250 C C . PRO B 1 167 ? -14.406 7.797 16.906 1 97.38 167 PRO B C 1
ATOM 4252 O O . PRO B 1 167 ? -13.758 7.348 15.953 1 97.38 167 PRO B O 1
ATOM 4255 N N . GLY B 1 168 ? -14.383 7.293 18.141 1 96.81 168 GLY B N 1
ATOM 4256 C CA . GLY B 1 168 ? -13.812 5.984 18.438 1 96.81 168 GLY B CA 1
ATOM 4257 C C . GLY B 1 168 ? -12.32 6.027 18.672 1 96.81 168 GLY B C 1
ATOM 4258 O O . GLY B 1 168 ? -11.641 4.996 18.594 1 96.81 168 GLY B O 1
ATOM 4259 N N . LEU B 1 169 ? -11.789 7.203 18.844 1 97.69 169 LEU B N 1
ATOM 4260 C CA . LEU B 1 169 ? -10.359 7.332 19.109 1 97.69 169 LEU B CA 1
ATOM 4261 C C . LEU B 1 169 ? -10.078 7.246 20.609 1 97.69 169 LEU B C 1
ATOM 4263 O O . LEU B 1 169 ? -10.719 7.926 21.406 1 97.69 169 LEU B O 1
ATOM 4267 N N . LYS B 1 170 ? -9.18 6.398 21 1 98.06 170 LYS B N 1
ATOM 4268 C CA . LYS B 1 170 ? -8.773 6.293 22.391 1 98.06 170 LYS B CA 1
ATOM 4269 C C . LYS B 1 170 ? -7.75 7.371 22.75 1 98.06 170 LYS B C 1
ATOM 4271 O O . LYS B 1 170 ? -6.754 7.547 22.031 1 98.06 170 LYS B O 1
ATOM 4276 N N . VAL B 1 171 ? -8.016 8.117 23.797 1 98.12 171 VAL B N 1
ATOM 4277 C CA . VAL B 1 171 ? -7.207 9.266 24.188 1 98.12 171 VAL B CA 1
ATOM 4278 C C . VAL B 1 171 ? -6.73 9.102 25.625 1 98.12 171 VAL B C 1
ATOM 4280 O O . VAL B 1 171 ? -7.508 8.734 26.516 1 98.12 171 VAL B O 1
ATOM 4283 N N . ASP B 1 172 ? -5.48 9.352 25.875 1 96.75 172 ASP B N 1
ATOM 4284 C CA . ASP B 1 172 ? -4.922 9.164 27.219 1 96.75 172 ASP B CA 1
ATOM 4285 C C . ASP B 1 172 ? -5.176 10.391 28.094 1 96.75 172 ASP B C 1
ATOM 4287 O O . ASP B 1 172 ? -5.867 11.32 27.688 1 96.75 172 ASP B O 1
ATOM 4291 N N . GLN B 1 173 ? -4.676 10.398 29.312 1 94.25 173 GLN B N 1
ATOM 4292 C CA . GLN B 1 173 ? -4.977 11.375 30.359 1 94.25 173 GLN B CA 1
ATOM 4293 C C . GLN B 1 173 ? -4.445 12.758 29.984 1 94.25 173 GLN B C 1
ATOM 4295 O O . GLN B 1 173 ? -4.906 13.773 30.5 1 94.25 173 GLN B O 1
ATOM 4300 N N . GLU B 1 174 ? -3.471 12.766 29.031 1 95.38 174 GLU B N 1
ATOM 4301 C CA . GLU B 1 174 ? -2.84 14.039 28.703 1 95.38 174 GLU B CA 1
ATOM 4302 C C . GLU B 1 174 ? -3.34 14.57 27.359 1 95.38 174 GLU B C 1
ATOM 4304 O O . GLU B 1 174 ? -2.84 15.578 26.859 1 95.38 174 GLU B O 1
ATOM 4309 N N . GLY B 1 175 ? -4.246 13.805 26.719 1 97.31 175 GLY B N 1
ATOM 4310 C CA . GLY B 1 175 ? -4.875 14.297 25.5 1 97.31 175 GLY B CA 1
ATOM 4311 C C . GLY B 1 175 ? -4.199 13.797 24.234 1 97.31 175 GLY B C 1
ATOM 4312 O O . GLY B 1 175 ? -4.449 14.312 23.141 1 97.31 175 GLY B O 1
ATOM 4313 N N . TYR B 1 176 ? -3.277 12.844 24.375 1 97.56 176 TYR B N 1
ATOM 4314 C CA . TYR B 1 176 ? -2.684 12.164 23.219 1 97.56 176 TYR B CA 1
ATOM 4315 C C . TYR B 1 176 ? -3.418 10.867 22.922 1 97.56 176 TYR B C 1
ATOM 4317 O O . TYR B 1 176 ? -4.137 10.336 23.766 1 97.56 176 TYR B O 1
ATOM 4325 N N . PHE B 1 177 ? -3.314 10.445 21.719 1 97.88 177 PHE B N 1
ATOM 4326 C CA . PHE B 1 177 ? -3.889 9.141 21.422 1 97.88 177 PHE B CA 1
ATOM 4327 C C . PHE B 1 177 ? -3.172 8.047 22.203 1 97.88 177 PHE B C 1
ATOM 4329 O O . PHE B 1 177 ? -1.944 8.062 22.328 1 97.88 177 PHE B O 1
ATOM 4336 N N . SER B 1 178 ? -3.938 7.152 22.688 1 96.75 178 SER B N 1
ATOM 4337 C CA . SER B 1 178 ? -3.379 6.055 23.469 1 96.75 178 SER B CA 1
ATOM 4338 C C . SER B 1 178 ? -2.346 5.273 22.656 1 96.75 178 SER B C 1
ATOM 4340 O O . SER B 1 178 ? -2.59 4.922 21.5 1 96.75 178 SER B O 1
ATOM 4342 N N . GLY B 1 179 ? -1.184 5.059 23.312 1 94.75 179 GLY B N 1
ATOM 4343 C CA . GLY B 1 179 ? -0.112 4.316 22.656 1 94.75 179 GLY B CA 1
ATOM 4344 C C . GLY B 1 179 ? 0.953 5.215 22.062 1 94.75 179 GLY B C 1
ATOM 4345 O O . GLY B 1 179 ? 1.999 4.734 21.609 1 94.75 179 GLY B O 1
ATOM 4346 N N . THR B 1 180 ? 0.699 6.508 22.031 1 96.31 180 THR B N 1
ATOM 4347 C CA . THR B 1 180 ? 1.689 7.449 21.516 1 96.31 180 THR B CA 1
ATOM 4348 C C . THR B 1 180 ? 2.998 7.336 22.281 1 96.31 180 THR B C 1
ATOM 4350 O O . THR B 1 180 ? 2.998 7.332 23.516 1 96.31 180 THR B O 1
ATOM 4353 N N . ASN B 1 181 ? 4.125 7.172 21.578 1 94.25 181 ASN B N 1
ATOM 4354 C CA . ASN B 1 181 ? 5.461 7.074 22.156 1 94.25 181 ASN B CA 1
ATOM 4355 C C . ASN B 1 181 ? 5.598 5.84 23.031 1 94.25 181 ASN B C 1
ATOM 4357 O O . ASN B 1 181 ? 6.527 5.746 23.844 1 94.25 181 ASN B O 1
ATOM 4361 N N . GLY B 1 182 ? 4.648 4.902 22.938 1 90.81 182 GLY B N 1
ATOM 4362 C CA . GLY B 1 182 ? 4.68 3.734 23.797 1 90.81 182 GLY B CA 1
ATOM 4363 C C . GLY B 1 182 ? 4.406 4.059 25.25 1 90.81 182 GLY B C 1
ATOM 4364 O O . GLY B 1 182 ? 4.812 3.312 26.141 1 90.81 182 GLY B O 1
ATOM 4365 N N . ARG B 1 183 ? 3.764 5.137 25.516 1 89.5 183 ARG B N 1
ATOM 4366 C CA . ARG B 1 183 ? 3.496 5.617 26.875 1 89.5 183 ARG B CA 1
ATOM 4367 C C . ARG B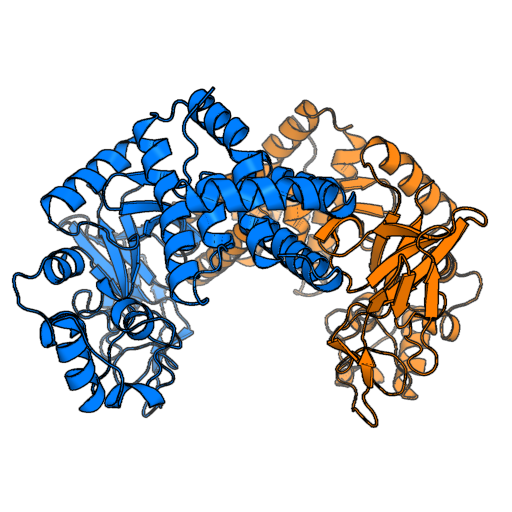 1 183 ? 2.48 4.727 27.578 1 89.5 183 ARG B C 1
ATOM 4369 O O . ARG B 1 183 ? 1.61 4.133 26.938 1 89.5 183 ARG B O 1
ATOM 4376 N N . GLY B 1 184 ? 2.609 4.695 28.922 1 87.5 184 GLY B N 1
ATOM 4377 C CA . GLY B 1 184 ? 1.629 3.979 29.719 1 87.5 184 GLY B CA 1
ATOM 4378 C C . GLY B 1 184 ? 0.307 4.715 29.844 1 87.5 184 GLY B C 1
ATOM 4379 O O . GLY B 1 184 ? 0.257 5.938 29.703 1 87.5 184 GLY B O 1
ATOM 4380 N N . ILE B 1 185 ? -0.719 3.994 30.078 1 88.94 185 ILE B N 1
ATOM 4381 C CA . ILE B 1 185 ? -2.07 4.539 30.172 1 88.94 185 ILE B CA 1
ATOM 4382 C C . ILE B 1 185 ? -2.549 4.508 31.625 1 88.94 185 ILE B C 1
ATOM 4384 O O . ILE B 1 185 ? -2.572 3.449 32.25 1 88.94 185 ILE B O 1
ATOM 4388 N N . ILE B 1 186 ? -2.795 5.668 32.188 1 90.12 186 ILE B N 1
ATOM 4389 C CA . ILE B 1 186 ? -3.393 5.777 33.531 1 90.12 186 ILE B CA 1
ATOM 4390 C C . ILE B 1 186 ? -4.91 5.867 33.406 1 90.12 186 ILE B C 1
ATOM 4392 O O . ILE B 1 186 ? -5.641 5.184 34.125 1 90.12 186 ILE B O 1
ATOM 4396 N N . ARG B 1 187 ? -5.344 6.738 32.5 1 94.38 187 ARG B N 1
ATOM 4397 C CA . ARG B 1 187 ? -6.75 6.934 32.156 1 94.38 187 ARG B CA 1
ATOM 4398 C C . ARG B 1 187 ? -6.93 7.062 30.656 1 94.38 187 ARG B C 1
ATOM 4400 O O . ARG B 1 187 ? -6.094 7.664 29.969 1 94.38 187 ARG B O 1
ATOM 4407 N N . GLU B 1 188 ? -7.992 6.477 30.219 1 96.25 188 GLU B N 1
ATOM 4408 C CA . GLU B 1 188 ? -8.281 6.488 28.781 1 96.25 188 GLU B CA 1
ATOM 4409 C C . GLU B 1 188 ? -9.734 6.871 28.516 1 96.25 188 GLU B C 1
ATOM 4411 O O . GLU B 1 188 ? -10.633 6.449 29.25 1 96.25 188 GLU B O 1
ATOM 4416 N N . SER B 1 189 ? -9.969 7.73 27.656 1 97.19 189 SER B N 1
ATOM 4417 C CA . SER B 1 189 ? -11.297 8.125 27.188 1 97.19 189 SER B CA 1
ATOM 4418 C C . SER B 1 189 ? -11.445 7.887 25.688 1 97.19 189 SER B C 1
ATOM 4420 O O . SER B 1 189 ? -10.453 7.668 24.984 1 97.19 189 SER B O 1
ATOM 4422 N N . GLU B 1 190 ? -12.664 7.852 25.234 1 98.12 190 GLU B N 1
ATOM 4423 C CA . GLU B 1 190 ? -12.945 7.617 23.812 1 98.12 190 GLU B CA 1
ATOM 4424 C C . GLU B 1 190 ? -13.727 8.773 23.203 1 98.12 190 GLU B C 1
ATOM 4426 O O . GLU B 1 190 ? -14.664 9.289 23.828 1 98.12 190 GLU B O 1
ATOM 4431 N N . THR B 1 191 ? -13.281 9.219 22.031 1 98.25 191 THR B N 1
ATOM 4432 C CA . THR B 1 191 ? -13.953 10.336 21.375 1 98.25 191 THR B CA 1
ATOM 4433 C C . THR B 1 191 ? -15.289 9.891 20.781 1 98.25 191 THR B C 1
ATOM 4435 O O . THR B 1 191 ? -15.492 8.703 20.531 1 98.25 191 THR B O 1
ATOM 4438 N N . TYR B 1 192 ? -16.219 10.781 20.641 1 97.31 192 TYR B N 1
ATOM 4439 C CA . TYR B 1 192 ? -17.453 10.609 19.875 1 97.31 192 TYR B CA 1
ATOM 4440 C C . TYR B 1 192 ? -17.75 11.844 19.031 1 97.31 192 TYR B C 1
ATOM 4442 O O . TYR B 1 192 ? -17.125 12.891 19.203 1 97.31 192 TYR B O 1
ATOM 4450 N N . LEU B 1 193 ? -18.547 11.734 18.062 1 96.5 193 LEU B N 1
ATOM 4451 C CA . LEU B 1 193 ? -19.016 12.82 17.219 1 96.5 193 LEU B CA 1
ATOM 4452 C C . LEU B 1 193 ? -20.5 12.656 16.891 1 96.5 193 LEU B C 1
ATOM 4454 O O . LEU B 1 193 ? -20.891 11.648 16.297 1 96.5 193 LEU B O 1
ATOM 4458 N N . ASN B 1 194 ? -21.281 13.609 17.297 1 95.19 194 ASN B N 1
ATOM 4459 C CA . ASN B 1 194 ? -22.719 13.57 17.078 1 95.19 194 ASN B CA 1
ATOM 4460 C C . ASN B 1 194 ? -23.172 14.68 16.141 1 95.19 194 ASN B C 1
ATOM 4462 O O . ASN B 1 194 ? -22.828 15.844 16.328 1 95.19 194 ASN B O 1
ATOM 4466 N N . VAL B 1 195 ? -23.844 14.289 15.164 1 92.56 195 VAL B N 1
ATOM 4467 C CA . VAL B 1 195 ? -24.438 15.25 14.234 1 92.56 195 VAL B CA 1
ATOM 4468 C C . VAL B 1 195 ? -25.953 15.273 14.398 1 92.56 195 VAL B C 1
ATOM 4470 O O . VAL B 1 195 ? -26.625 14.266 14.172 1 92.56 195 VAL B O 1
ATOM 4473 N N . LEU B 1 196 ? -26.5 16.375 14.805 1 88.12 196 LEU B N 1
ATOM 4474 C CA . LEU B 1 196 ? -27.938 16.531 15.023 1 88.12 196 LEU B CA 1
ATOM 4475 C C . LEU B 1 196 ? -28.375 17.953 14.664 1 88.12 196 LEU B C 1
ATOM 4477 O O . LEU B 1 196 ? -27.781 18.922 15.102 1 88.12 196 LEU B O 1
ATOM 4481 N N . ASP B 1 197 ? -29.531 18.109 13.914 1 85.38 197 ASP B N 1
ATOM 4482 C CA . ASP B 1 197 ? -30.203 19.375 13.625 1 85.38 197 ASP B CA 1
ATOM 4483 C C . ASP B 1 197 ? -29.203 20.406 13.094 1 85.38 197 ASP B C 1
ATOM 4485 O O . ASP B 1 197 ? -29.141 21.531 13.602 1 85.38 197 ASP B O 1
ATOM 4489 N N . ARG B 1 198 ? -28.312 20.141 12.297 1 88.31 198 ARG B N 1
ATOM 4490 C CA . ARG B 1 198 ? -27.359 21.016 11.625 1 88.31 198 ARG B CA 1
ATOM 4491 C C . ARG B 1 198 ? -26.281 21.484 12.594 1 88.31 198 ARG B C 1
ATOM 4493 O O . ARG B 1 198 ? -25.828 22.641 12.531 1 88.31 198 ARG B O 1
ATOM 4500 N N . SER B 1 199 ? -26.078 20.672 13.555 1 95.81 199 SER B N 1
ATOM 4501 C CA . SER B 1 199 ? -24.969 20.891 14.469 1 95.81 199 SER B CA 1
ATOM 4502 C C . SER B 1 199 ? -24.109 19.641 14.609 1 95.81 199 SER B C 1
ATOM 4504 O O . SER B 1 199 ? -24.594 18.516 14.422 1 95.81 199 SER B O 1
ATOM 4506 N N . VAL B 1 200 ? -22.891 19.891 14.938 1 97.06 200 VAL B N 1
ATOM 4507 C CA . VAL B 1 200 ? -21.969 18.797 15.188 1 97.06 200 VAL B CA 1
ATOM 4508 C C . VAL B 1 200 ? -21.297 19 16.547 1 97.06 200 VAL B C 1
ATOM 4510 O O . VAL B 1 200 ? -20.828 20.094 16.859 1 97.06 200 VAL B O 1
ATOM 4513 N N . THR B 1 201 ? -21.328 17.938 17.391 1 97.88 201 THR B N 1
ATOM 4514 C CA . THR B 1 201 ? -20.75 18 18.719 1 97.88 201 THR B CA 1
ATOM 4515 C C . THR B 1 201 ? -19.641 16.953 18.859 1 97.88 201 THR B C 1
ATOM 4517 O O . THR B 1 201 ? -19.844 15.781 18.531 1 97.88 201 THR B O 1
ATOM 4520 N N . GLY B 1 202 ? -18.484 17.359 19.297 1 98.19 202 GLY B N 1
ATOM 4521 C CA . GLY B 1 202 ? -17.359 16.469 19.516 1 98.19 202 GLY B CA 1
ATOM 4522 C C . GLY B 1 202 ? -16.219 17.125 20.297 1 98.19 202 GLY B C 1
ATOM 4523 O O . GLY B 1 202 ? -16.422 18.172 20.906 1 98.19 202 GLY B O 1
ATOM 4524 N N . PHE B 1 203 ? -15.078 16.484 20.312 1 98.56 203 PHE B N 1
ATOM 4525 C CA . PHE B 1 203 ? -13.938 16.969 21.078 1 98.56 203 PHE B CA 1
ATOM 4526 C C . PHE B 1 203 ? -12.945 17.688 20.172 1 98.56 203 PHE B C 1
ATOM 4528 O O . PHE B 1 203 ? -12.68 17.234 19.047 1 98.56 203 PHE B O 1
ATOM 4535 N N . SER B 1 204 ? -12.461 18.797 20.594 1 98.31 204 SER B N 1
ATOM 4536 C CA . SER B 1 204 ? -11.539 19.625 19.828 1 98.31 204 SER B CA 1
ATOM 4537 C C . SER B 1 204 ? -10.156 19.656 20.484 1 98.31 204 SER B C 1
ATOM 4539 O O . SER B 1 204 ? -10.047 19.734 21.703 1 98.31 204 SER B O 1
ATOM 4541 N N . PRO B 1 205 ? -9.172 19.547 19.688 1 98.44 205 PRO B N 1
ATOM 4542 C CA . PRO B 1 205 ? -7.84 19.781 20.25 1 98.44 205 PRO B CA 1
ATOM 4543 C C . PRO B 1 205 ? -7.551 21.25 20.516 1 98.44 205 PRO B C 1
ATOM 4545 O O . PRO B 1 205 ? -8.203 22.125 19.953 1 98.44 205 PRO B O 1
ATOM 4548 N N . ASP B 1 206 ? -6.668 21.453 21.531 1 98.06 206 ASP B N 1
ATOM 4549 C CA . ASP B 1 206 ? -6 22.75 21.578 1 98.06 206 ASP B CA 1
ATOM 4550 C C . ASP B 1 206 ? -5.098 22.953 20.359 1 98.06 206 ASP B C 1
ATOM 4552 O O . ASP B 1 206 ? -4.039 22.328 20.25 1 98.06 206 ASP B O 1
ATOM 4556 N N . LEU B 1 207 ? -5.457 23.812 19.453 1 98.31 207 LEU B N 1
ATOM 4557 C CA . LEU B 1 207 ? -4.812 23.938 18.156 1 98.31 207 LEU B CA 1
ATOM 4558 C C . LEU B 1 207 ? -3.43 24.562 18.281 1 98.31 207 LEU B C 1
ATOM 4560 O O . LEU B 1 207 ? -2.668 24.609 17.328 1 98.31 207 LEU B O 1
ATOM 4564 N N . LYS B 1 208 ? -3.066 25 19.438 1 97.81 208 LYS B N 1
ATOM 4565 C CA . LYS B 1 208 ? -1.726 25.516 19.703 1 97.81 208 LYS B CA 1
ATOM 4566 C C . LYS B 1 208 ? -0.836 24.438 20.328 1 97.81 20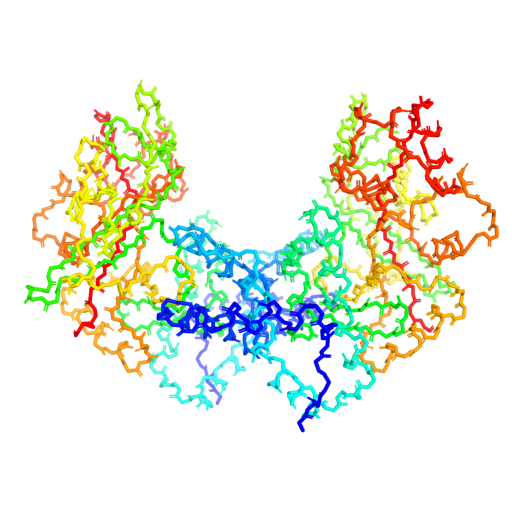8 LYS B C 1
ATOM 4568 O O . LYS B 1 208 ? 0.337 24.312 19.969 1 97.81 208 LYS B O 1
ATOM 4573 N N . GLN B 1 209 ? -1.449 23.609 21.188 1 97.5 209 GLN B N 1
ATOM 4574 C CA . GLN B 1 209 ? -0.663 22.641 21.953 1 97.5 209 GLN B CA 1
ATOM 4575 C C . GLN B 1 209 ? -0.711 21.266 21.312 1 97.5 209 GLN B C 1
ATOM 4577 O O . GLN B 1 209 ? 0.133 20.406 21.594 1 97.5 209 GLN B O 1
ATOM 4582 N N . GLY B 1 210 ? -1.728 20.984 20.516 1 98.06 210 GLY B N 1
ATOM 4583 C CA . GLY B 1 210 ? -1.798 19.719 19.797 1 98.06 210 GLY B CA 1
ATOM 4584 C C . GLY B 1 210 ? -2.244 18.562 20.672 1 98.06 210 GLY B C 1
ATOM 4585 O O . GLY B 1 210 ? -1.778 17.438 20.5 1 98.06 210 GLY B O 1
ATOM 4586 N N . VAL B 1 211 ? -3.061 18.875 21.656 1 98.12 211 VAL B N 1
ATOM 4587 C CA . VAL B 1 211 ? -3.592 17.828 22.531 1 98.12 211 VAL B CA 1
ATOM 4588 C C . VAL B 1 211 ? -5.113 17.953 22.609 1 98.12 211 VAL B C 1
ATOM 4590 O O . VAL B 1 211 ? -5.664 19.047 22.562 1 98.12 211 VAL B O 1
ATOM 4593 N N . LEU B 1 212 ? -5.758 16.844 22.734 1 98.06 212 LEU B N 1
ATOM 4594 C CA . LEU B 1 212 ? -7.215 16.812 22.797 1 98.06 212 LEU B CA 1
ATOM 4595 C C . LEU B 1 212 ? -7.719 17.172 24.188 1 98.06 212 LEU B C 1
ATOM 4597 O O . LEU B 1 212 ? -7.145 16.75 25.188 1 98.06 212 LEU B O 1
ATOM 4601 N N . ASN B 1 213 ? -8.711 18.016 24.219 1 95.81 213 ASN B N 1
ATOM 4602 C CA . ASN B 1 213 ? -9.445 18.25 25.453 1 95.81 213 ASN B CA 1
ATOM 4603 C C . ASN B 1 213 ? -10.688 17.375 25.562 1 95.81 213 ASN B C 1
ATOM 4605 O O . ASN B 1 213 ? -11.695 17.625 24.891 1 95.81 213 ASN B O 1
ATOM 4609 N N . MET B 1 214 ? -10.648 16.391 26.469 1 96.5 214 MET B N 1
ATOM 4610 C CA . MET B 1 214 ? -11.711 15.391 26.531 1 96.5 214 MET B CA 1
ATOM 4611 C C . MET B 1 214 ? -12.75 15.758 27.594 1 96.5 214 MET B C 1
ATOM 4613 O O . MET B 1 214 ? -13.734 15.047 27.781 1 96.5 214 MET B O 1
ATOM 4617 N N . GLU B 1 215 ? -12.57 16.812 28.266 1 94.44 215 GLU B N 1
ATOM 4618 C CA . GLU B 1 215 ? -13.461 17.203 29.344 1 94.44 215 GLU B CA 1
ATOM 4619 C C . GLU B 1 215 ? -14.648 18.016 28.828 1 94.44 215 GLU B C 1
ATOM 4621 O O . GLU B 1 215 ? -15.766 17.875 29.328 1 94.44 215 GLU B O 1
ATOM 4626 N N . ASN B 1 216 ? -14.438 18.812 27.844 1 93.94 216 ASN B N 1
ATOM 4627 C CA . ASN B 1 216 ? -15.469 19.719 27.375 1 93.94 216 ASN B CA 1
ATOM 4628 C C . ASN B 1 216 ? -15.711 19.562 25.875 1 93.94 216 ASN B C 1
ATOM 4630 O O . ASN B 1 216 ? -15.023 20.188 25.062 1 93.94 216 ASN B O 1
ATOM 4634 N N . PRO B 1 217 ? -16.75 18.812 25.516 1 97.06 217 PRO B N 1
ATOM 4635 C CA . PRO B 1 217 ? -17.062 18.75 24.094 1 97.06 217 PRO B CA 1
ATOM 4636 C C . PRO B 1 217 ? -17.484 20.094 23.516 1 97.06 217 PRO B C 1
ATOM 4638 O O . PRO B 1 217 ? -18 20.953 24.25 1 97.06 217 PRO B O 1
ATOM 4641 N N . VAL B 1 218 ? -17.25 20.281 22.25 1 97.38 218 VAL B N 1
ATOM 4642 C CA . VAL B 1 218 ? -17.594 21.5 21.547 1 97.38 218 VAL B CA 1
ATOM 4643 C C . VAL B 1 218 ? -18.719 21.25 20.562 1 97.38 218 VAL B C 1
ATOM 4645 O O . VAL B 1 218 ? -18.75 20.203 19.906 1 97.38 218 VAL B O 1
ATOM 4648 N N . THR B 1 219 ? -19.656 22.172 20.484 1 97.81 219 THR B N 1
ATOM 4649 C CA . THR B 1 219 ? -20.734 22.109 19.516 1 97.81 219 THR B CA 1
ATOM 4650 C C . THR B 1 219 ? -20.625 23.219 18.484 1 97.81 219 THR B C 1
ATOM 4652 O O . THR B 1 219 ? -20.5 24.391 18.844 1 97.81 219 THR B O 1
ATOM 4655 N N . LEU B 1 220 ? -20.547 22.844 17.219 1 98 220 LEU B N 1
ATOM 4656 C CA . LEU B 1 220 ? -20.484 23.797 16.125 1 98 220 LEU B CA 1
ATOM 4657 C C . LEU B 1 220 ? -21.797 23.781 15.32 1 98 220 LEU B C 1
ATOM 4659 O O . LEU B 1 220 ? -22.266 22.719 14.906 1 98 220 LEU B O 1
ATOM 4663 N N . SER B 1 221 ? -22.359 24.969 15.117 1 97.31 221 SER B N 1
ATOM 4664 C CA . SER B 1 221 ? -23.5 25.094 14.219 1 97.31 221 SER B CA 1
ATOM 4665 C C . SER B 1 221 ? -23.062 25.109 12.758 1 97.31 221 SER B C 1
ATOM 4667 O O . SER B 1 221 ? -22.25 25.938 12.359 1 97.31 221 SER B O 1
ATOM 4669 N N . LEU B 1 222 ? -23.641 24.281 12.055 1 94.5 222 LEU B N 1
ATOM 4670 C CA . LEU B 1 222 ? -23.219 24.125 10.664 1 94.5 222 LEU B CA 1
ATOM 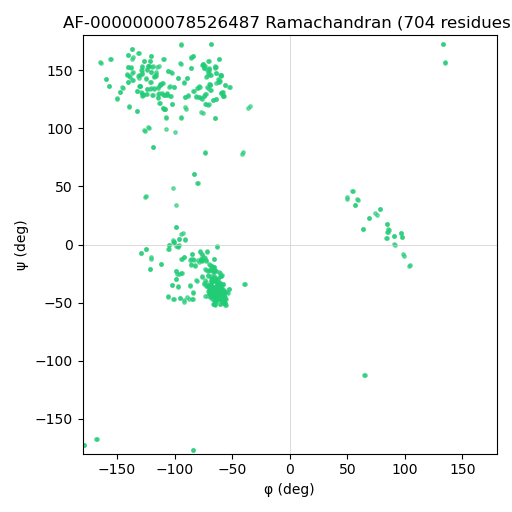4671 C C . LEU B 1 222 ? -23.703 25.312 9.82 1 94.5 222 LEU B C 1
ATOM 4673 O O . LEU B 1 222 ? -23.281 25.469 8.672 1 94.5 222 LEU B O 1
ATOM 4677 N N . SER B 1 223 ? -24.547 26.141 10.32 1 95.19 223 SER B N 1
ATOM 4678 C CA . SER B 1 223 ? -24.891 27.391 9.664 1 95.19 223 SER B CA 1
ATOM 4679 C C . SER B 1 223 ? -23.766 28.406 9.773 1 95.19 223 SER B C 1
ATOM 4681 O O . SER B 1 223 ? -23.547 29.203 8.859 1 95.19 223 SER B O 1
ATOM 4683 N N . ASP B 1 224 ? -23.031 28.297 10.883 1 97.06 224 ASP B N 1
ATOM 4684 C CA . ASP B 1 224 ? -21.969 29.266 11.156 1 97.06 224 ASP B CA 1
ATOM 4685 C C . ASP B 1 224 ? -20.609 28.703 10.758 1 97.06 224 ASP B C 1
ATOM 4687 O O . ASP B 1 224 ? -19.672 29.469 10.492 1 97.06 224 ASP B O 1
ATOM 4691 N N . TRP B 1 225 ? -20.516 27.438 10.844 1 97.62 225 TRP B N 1
ATOM 4692 C CA . TRP B 1 225 ? -19.234 26.781 10.586 1 97.62 225 TRP B CA 1
ATOM 4693 C C . TRP B 1 225 ? -19.312 25.938 9.312 1 97.62 225 TRP B C 1
ATOM 4695 O O . TRP B 1 225 ? -20.297 25.25 9.062 1 97.62 225 TRP B O 1
ATOM 4705 N N . GLU B 1 226 ? -18.25 26.031 8.562 1 96.12 226 GLU B N 1
ATOM 4706 C CA . GLU B 1 226 ? -18.156 25.281 7.309 1 96.12 226 GLU B CA 1
ATOM 4707 C C . GLU B 1 226 ? -17.062 24.234 7.371 1 96.12 226 GLU B C 1
ATOM 4709 O O . GLU B 1 226 ? -15.938 24.516 7.785 1 96.12 226 GLU B O 1
ATOM 4714 N N . LEU B 1 227 ? -17.391 22.984 7 1 96.31 227 LEU B N 1
ATOM 4715 C CA . LEU B 1 227 ? -16.391 21.938 6.902 1 96.31 227 LEU B CA 1
ATOM 4716 C C . LEU B 1 227 ? -15.398 22.219 5.781 1 96.31 227 LEU B C 1
ATOM 4718 O O . LEU B 1 227 ? -15.797 22.438 4.633 1 96.31 227 LEU B O 1
ATOM 4722 N N . GLN B 1 228 ? -14.102 22.25 6.125 1 96.44 228 GLN B N 1
ATOM 4723 C CA . GLN B 1 228 ? -13.062 22.594 5.16 1 96.44 228 GLN B CA 1
ATOM 4724 C C . GLN B 1 228 ? -12.336 21.344 4.66 1 96.44 228 GLN B C 1
ATOM 4726 O O . GLN B 1 228 ? -11.898 21.297 3.512 1 96.44 228 GLN B O 1
ATOM 4731 N N . LEU B 1 229 ? -12.195 20.406 5.547 1 97.19 229 LEU B N 1
ATOM 4732 C CA . LEU B 1 229 ? -11.438 19.203 5.23 1 97.19 229 LEU B CA 1
ATOM 4733 C C . LEU B 1 229 ? -11.852 18.047 6.133 1 97.19 229 LEU B C 1
ATOM 4735 O O . LEU B 1 229 ? -12.023 18.219 7.34 1 97.19 229 LEU B O 1
ATOM 4739 N N . ALA B 1 230 ? -12.008 16.906 5.578 1 97.62 230 ALA B N 1
ATOM 4740 C CA . ALA B 1 230 ? -12.344 15.695 6.309 1 97.62 230 ALA B CA 1
ATOM 4741 C C . ALA B 1 230 ? -11.578 14.492 5.758 1 97.62 230 ALA B C 1
ATOM 4743 O O . ALA B 1 230 ? -11.172 14.492 4.59 1 97.62 230 ALA B O 1
ATOM 4744 N N . PRO B 1 231 ? -11.344 13.492 6.621 1 97.94 231 PRO B N 1
ATOM 4745 C CA . PRO B 1 231 ? -10.641 12.305 6.137 1 97.94 231 PRO B CA 1
ATOM 4746 C C . PRO B 1 231 ? -11.266 11.711 4.879 1 97.94 231 PRO B C 1
ATOM 4748 O O . PRO B 1 231 ? -12.492 11.57 4.801 1 97.94 231 PRO B O 1
ATOM 4751 N N . GLY B 1 232 ? -10.367 11.367 3.914 1 96.88 232 GLY B N 1
ATOM 4752 C CA . GLY B 1 232 ? -10.844 10.797 2.666 1 96.88 232 GLY B CA 1
ATOM 4753 C C . GLY B 1 232 ? -10.82 11.773 1.51 1 96.88 232 GLY B C 1
ATOM 4754 O O . GLY B 1 232 ? -10.867 11.375 0.345 1 96.88 232 GLY B O 1
ATOM 4755 N N . GLU B 1 233 ? -10.75 13.07 1.818 1 96.75 233 GLU B N 1
ATOM 4756 C CA . GLU B 1 233 ? -10.664 14.094 0.781 1 96.75 233 GLU B CA 1
ATOM 4757 C C . GLU B 1 233 ? -9.227 14.289 0.314 1 96.75 233 GLU B C 1
ATOM 4759 O O . GLU B 1 233 ? -8.289 13.852 0.983 1 96.75 233 GLU B O 1
ATOM 4764 N N . GLN B 1 234 ? -9.117 14.883 -0.801 1 96.25 234 GLN B N 1
ATOM 4765 C CA . GLN B 1 234 ? -7.797 15.266 -1.289 1 96.25 234 GLN B CA 1
ATOM 4766 C C . GLN B 1 234 ? -7.219 16.422 -0.471 1 96.25 234 GLN B C 1
ATOM 4768 O O . GLN B 1 234 ? -7.934 17.359 -0.124 1 96.25 234 GLN B O 1
ATOM 4773 N N . ALA B 1 235 ? -6.004 16.281 -0.137 1 96.44 235 ALA B N 1
ATOM 4774 C CA . ALA B 1 235 ? -5.273 17.359 0.539 1 96.44 235 ALA B CA 1
ATOM 4775 C C . ALA B 1 235 ? -3.871 17.516 -0.041 1 96.44 235 ALA B C 1
ATOM 4777 O O . ALA B 1 235 ? -3.441 16.703 -0.872 1 96.44 235 ALA B O 1
ATOM 4778 N N . VAL B 1 236 ? -3.221 18.578 0.299 1 97.44 236 VAL B N 1
ATOM 4779 C CA . VAL B 1 236 ? -1.826 18.797 -0.067 1 97.44 236 VAL B CA 1
ATOM 4780 C C . VAL B 1 236 ? -0.943 18.703 1.175 1 97.44 236 VAL B C 1
ATOM 4782 O O . VAL B 1 236 ? -1.11 19.453 2.129 1 97.44 236 VAL B O 1
ATOM 4785 N N . ALA B 1 237 ? -0.082 17.75 1.137 1 98.12 237 ALA B N 1
ATOM 4786 C CA . ALA B 1 237 ? 0.863 17.562 2.234 1 98.12 237 ALA B CA 1
ATOM 4787 C C . ALA B 1 237 ? 2.135 18.375 2.012 1 98.12 237 ALA B C 1
ATOM 4789 O O . ALA B 1 237 ? 2.621 18.484 0.883 1 98.12 237 ALA B O 1
ATOM 4790 N N . VAL B 1 238 ? 2.646 18.875 3.104 1 98.06 238 VAL B N 1
ATOM 4791 C CA . VAL B 1 238 ? 3.928 19.578 3.105 1 98.06 238 VAL B CA 1
ATOM 4792 C C . VAL B 1 238 ? 4.992 18.703 3.77 1 98.06 238 VAL B C 1
ATOM 4794 O O . VAL B 1 238 ? 4.766 18.156 4.852 1 98.06 238 VAL B O 1
ATOM 4797 N N . HIS B 1 239 ? 6.062 18.562 3.049 1 97.38 239 HIS B N 1
ATOM 4798 C CA . HIS B 1 239 ? 7.215 17.844 3.584 1 97.38 239 HIS B CA 1
ATOM 4799 C C . HIS B 1 239 ? 8.422 18.766 3.715 1 97.38 239 HIS B C 1
ATOM 4801 O O . HIS B 1 239 ? 8.609 19.672 2.902 1 97.38 239 HIS B O 1
ATOM 4807 N N . ILE B 1 240 ? 9.211 18.516 4.77 1 96.81 240 ILE B N 1
ATOM 4808 C CA . ILE B 1 240 ? 10.406 19.312 5.016 1 96.81 240 ILE B CA 1
ATOM 4809 C C . ILE B 1 240 ? 11.656 18.5 4.707 1 96.81 240 ILE B C 1
ATOM 4811 O O . ILE B 1 240 ? 12.008 17.594 5.465 1 96.81 240 ILE B O 1
ATOM 4815 N N . PRO B 1 241 ? 12.297 18.875 3.652 1 92.88 241 PRO B N 1
ATOM 4816 C CA . PRO B 1 241 ? 13.492 18.094 3.326 1 92.88 241 PRO B CA 1
ATOM 4817 C C . PRO B 1 241 ? 14.641 18.328 4.305 1 92.88 241 PRO B C 1
ATOM 4819 O O . PRO B 1 241 ? 14.664 19.344 4.996 1 92.88 241 PRO B O 1
ATOM 4822 N N . GLU B 1 242 ? 15.523 17.344 4.332 1 85.62 242 GLU B N 1
ATOM 4823 C CA . GLU B 1 242 ? 16.734 17.516 5.121 1 85.62 242 GLU B CA 1
ATOM 4824 C C . GLU B 1 242 ? 17.531 18.734 4.672 1 85.62 242 GLU B C 1
ATOM 4826 O O . GLU B 1 242 ? 17.719 18.969 3.475 1 85.62 242 GLU B O 1
ATOM 4831 N N . GLY B 1 243 ? 17.859 19.594 5.664 1 83.56 243 GLY B N 1
ATOM 4832 C CA . GLY B 1 243 ? 18.688 20.75 5.367 1 83.56 243 GLY B CA 1
ATOM 4833 C C . GLY B 1 243 ? 17.875 21.938 4.859 1 83.56 243 GLY B C 1
ATOM 4834 O O . GLY B 1 243 ? 18.453 22.922 4.375 1 83.56 243 GLY B O 1
ATOM 4835 N N . ALA B 1 244 ? 16.656 21.875 4.953 1 91.56 244 ALA B N 1
ATOM 4836 C CA . ALA B 1 244 ? 15.781 22.938 4.469 1 91.56 244 ALA B CA 1
ATOM 4837 C C . ALA B 1 244 ? 16.062 24.25 5.207 1 91.56 244 ALA B C 1
ATOM 4839 O O . ALA B 1 244 ? 16.297 24.25 6.418 1 91.56 244 ALA B O 1
ATOM 4840 N N . ASP B 1 245 ? 16.047 25.344 4.469 1 95.44 245 ASP B N 1
ATOM 4841 C CA . ASP B 1 245 ? 16.047 26.688 5.059 1 95.44 245 ASP B CA 1
ATOM 4842 C C . ASP B 1 245 ? 14.68 27.047 5.625 1 95.44 245 ASP B C 1
ATOM 4844 O O . ASP B 1 245 ? 13.734 27.281 4.871 1 95.44 245 ASP B O 1
ATOM 4848 N N . LEU B 1 246 ? 14.602 27.188 6.957 1 97.06 246 LEU B N 1
ATOM 4849 C CA . LEU B 1 246 ? 13.312 27.406 7.602 1 97.06 246 LEU B CA 1
ATOM 4850 C C . LEU B 1 246 ? 13.094 28.875 7.91 1 97.06 246 LEU B C 1
ATOM 4852 O O . LEU B 1 246 ? 12.234 29.219 8.727 1 97.06 246 LEU B O 1
ATOM 4856 N N . SER B 1 247 ? 13.891 29.719 7.301 1 97.19 247 SER B N 1
ATOM 4857 C CA . SER B 1 247 ? 13.633 31.141 7.473 1 97.19 247 SER B CA 1
ATOM 4858 C C . SER B 1 247 ? 12.25 31.516 6.965 1 97.19 247 SER B C 1
ATOM 4860 O O . SER B 1 247 ? 11.766 30.953 5.98 1 97.19 247 SER B O 1
ATOM 4862 N N . PRO B 1 248 ? 11.648 32.469 7.637 1 96.75 248 PRO B N 1
ATOM 4863 C CA . PRO B 1 248 ? 10.289 32.875 7.246 1 96.75 248 PRO B CA 1
ATOM 4864 C C . PRO B 1 248 ? 10.188 33.25 5.773 1 96.75 248 PRO B C 1
ATOM 4866 O O . PRO B 1 248 ? 9.242 32.844 5.086 1 96.75 248 PRO B O 1
ATOM 4869 N N . ASP B 1 249 ? 11.188 33.969 5.281 1 97.06 249 ASP B N 1
ATOM 4870 C CA . ASP B 1 249 ? 11.148 34.406 3.889 1 97.06 249 ASP B CA 1
ATOM 4871 C C . ASP B 1 249 ? 11.211 33.188 2.943 1 97.06 249 ASP B C 1
ATOM 4873 O O . ASP B 1 249 ? 10.516 33.188 1.925 1 97.06 249 ASP B O 1
ATOM 4877 N N . SER B 1 250 ? 12.07 32.281 3.262 1 97.06 250 SER B N 1
ATOM 4878 C CA . SER B 1 250 ? 12.211 31.094 2.43 1 97.06 250 SER B CA 1
ATOM 4879 C C . SER B 1 250 ? 10.93 30.266 2.424 1 97.06 250 SER B C 1
ATOM 4881 O O . SER B 1 250 ? 10.516 29.766 1.378 1 97.06 250 SER B O 1
ATOM 4883 N N . ILE B 1 251 ? 10.32 30.156 3.555 1 97.44 251 ILE B N 1
ATOM 4884 C CA . ILE B 1 251 ? 9.078 29.391 3.686 1 97.44 251 ILE B CA 1
ATOM 4885 C C . ILE B 1 251 ? 7.957 30.094 2.922 1 97.44 251 ILE B C 1
ATOM 4887 O O . ILE B 1 251 ? 7.223 29.453 2.164 1 97.44 251 ILE B O 1
ATOM 4891 N N . ASP B 1 252 ? 7.871 31.438 3.068 1 97.06 252 ASP B N 1
ATOM 4892 C CA . ASP B 1 252 ? 6.855 32.219 2.357 1 97.06 252 ASP B CA 1
ATOM 4893 C C . ASP B 1 252 ? 6.996 32.031 0.846 1 97.06 252 ASP B C 1
ATOM 4895 O O . ASP B 1 252 ? 6 31.859 0.14 1 97.06 252 ASP B O 1
ATOM 4899 N N . SER B 1 253 ? 8.219 32.094 0.465 1 96.31 253 SER B N 1
ATOM 4900 C CA . SER B 1 253 ? 8.484 31.953 -0.964 1 96.31 253 SER B CA 1
ATOM 4901 C C . SER B 1 253 ? 8.062 30.578 -1.476 1 96.31 253 SER B C 1
ATOM 4903 O O . SER B 1 253 ? 7.473 30.469 -2.551 1 96.31 253 SER B O 1
ATOM 4905 N N . ALA B 1 254 ? 8.383 29.516 -0.736 1 95.88 254 ALA B N 1
ATOM 4906 C CA . ALA B 1 254 ? 8.016 28.156 -1.11 1 95.88 254 ALA B CA 1
ATOM 4907 C C . ALA B 1 254 ? 6.496 28 -1.195 1 95.88 254 ALA B C 1
ATOM 4909 O O . ALA B 1 254 ? 5.977 27.438 -2.162 1 95.88 254 ALA B O 1
ATOM 4910 N N . LEU B 1 255 ? 5.781 28.578 -0.251 1 96.44 255 LEU B N 1
ATOM 4911 C CA . LEU B 1 255 ? 4.324 28.5 -0.202 1 96.44 255 LEU B CA 1
ATOM 4912 C C . LEU B 1 255 ? 3.695 29.25 -1.366 1 96.44 255 LEU B C 1
ATOM 4914 O O . LEU B 1 255 ? 2.754 28.766 -1.994 1 96.44 255 LEU B O 1
ATOM 4918 N N . GLU B 1 256 ? 4.215 30.375 -1.659 1 95.25 256 GLU B N 1
ATOM 4919 C CA . GLU B 1 256 ? 3.688 31.188 -2.75 1 95.25 256 GLU B CA 1
ATOM 4920 C C . GLU B 1 256 ? 3.869 30.484 -4.094 1 95.25 256 GLU B C 1
ATOM 4922 O O . GLU B 1 256 ? 2.941 30.453 -4.906 1 95.25 256 GLU B O 1
ATOM 4927 N N . THR B 1 257 ? 5.031 29.938 -4.309 1 93.19 257 THR B N 1
ATOM 4928 C CA . THR B 1 257 ? 5.32 29.25 -5.566 1 93.19 257 THR B CA 1
ATOM 4929 C C . THR B 1 257 ? 4.43 28.031 -5.734 1 93.19 257 THR B C 1
ATOM 4931 O O . THR B 1 257 ? 3.951 27.734 -6.836 1 93.19 257 THR B O 1
ATOM 4934 N N . ALA B 1 258 ? 4.176 27.344 -4.688 1 93.69 258 ALA B N 1
ATOM 4935 C CA . ALA B 1 258 ? 3.402 26.094 -4.723 1 93.69 258 ALA B CA 1
ATOM 4936 C C . ALA B 1 258 ? 1.957 26.375 -5.129 1 93.69 258 ALA B C 1
ATOM 4938 O O . ALA B 1 258 ? 1.287 25.5 -5.68 1 93.69 258 ALA B O 1
ATOM 4939 N N . LYS B 1 259 ? 1.447 27.562 -4.957 1 93.06 259 LYS B N 1
ATOM 4940 C CA . LYS B 1 259 ? 0.066 27.922 -5.266 1 93.06 259 LYS B CA 1
ATOM 4941 C C . LYS B 1 259 ? -0.212 27.812 -6.762 1 93.06 259 LYS B C 1
ATOM 4943 O O . LYS B 1 259 ? -1.364 27.656 -7.176 1 93.06 259 LYS B O 1
ATOM 4948 N N . ASP B 1 260 ? 0.787 27.875 -7.508 1 89.88 260 ASP B N 1
ATOM 4949 C CA . ASP B 1 260 ? 0.633 27.781 -8.953 1 89.88 260 ASP B CA 1
ATOM 4950 C C . ASP B 1 260 ? 0.409 26.328 -9.383 1 89.88 260 ASP B C 1
ATOM 4952 O O . ASP B 1 260 ? -0.014 26.078 -10.516 1 89.88 260 ASP B O 1
ATOM 4956 N N . TYR B 1 261 ? 0.634 25.422 -8.508 1 90 261 TYR B N 1
ATOM 4957 C CA . TYR B 1 261 ? 0.667 24.031 -8.945 1 90 261 TYR B CA 1
ATOM 4958 C C . TYR B 1 261 ? -0.372 23.203 -8.203 1 90 261 TYR B C 1
ATOM 4960 O O . TYR B 1 261 ? -0.727 22.109 -8.641 1 90 261 TYR B O 1
ATOM 4968 N N . TYR B 1 262 ? -0.792 23.672 -7.102 1 92.81 262 TYR B N 1
ATOM 4969 C CA . TYR B 1 262 ? -1.731 22.938 -6.273 1 92.81 262 TYR B CA 1
ATOM 4970 C C . TYR B 1 262 ? -2.977 23.766 -5.98 1 92.81 262 TYR B C 1
ATOM 4972 O O . TYR B 1 262 ? -2.918 24.984 -5.941 1 92.81 262 TYR B O 1
ATOM 4980 N N . THR B 1 263 ? -3.996 22.953 -5.805 1 86.25 263 THR B N 1
ATOM 4981 C CA . THR B 1 263 ? -5.262 23.578 -5.441 1 86.25 263 THR B CA 1
ATOM 4982 C C . THR B 1 263 ? -5.691 23.156 -4.039 1 86.25 263 THR B C 1
ATOM 4984 O O . THR B 1 263 ? -5.23 22.141 -3.52 1 86.25 263 THR B O 1
ATOM 4987 N N . GLY B 1 264 ? -6.43 23.984 -3.412 1 83.88 264 GLY B N 1
ATOM 4988 C CA . GLY B 1 264 ? -6.934 23.703 -2.078 1 83.88 264 GLY B CA 1
ATOM 4989 C C . GLY B 1 264 ? -6.754 24.859 -1.112 1 83.88 264 GLY B C 1
ATOM 4990 O O . GLY B 1 264 ? -6.074 25.828 -1.424 1 83.88 264 GLY B O 1
ATOM 4991 N N . SER B 1 265 ? -7.355 24.688 0.087 1 86.44 265 SER B N 1
ATOM 4992 C CA . SER B 1 265 ? -7.352 25.797 1.035 1 86.44 265 SER B CA 1
ATOM 4993 C C . SER B 1 265 ? -6.477 25.484 2.244 1 86.44 265 SER B C 1
ATOM 4995 O O . SER B 1 265 ? -6.094 26.391 2.988 1 86.44 265 SER B O 1
ATOM 4997 N N . LEU B 1 266 ? -6.176 24.219 2.404 1 96.25 266 LEU B N 1
ATOM 4998 C CA . LEU B 1 266 ? -5.414 23.812 3.586 1 96.25 266 LEU B CA 1
ATOM 4999 C C . LEU B 1 266 ? -4.234 22.938 3.199 1 96.25 266 LEU B C 1
ATOM 5001 O O . LEU B 1 266 ? -4.363 22.062 2.336 1 96.25 266 LEU B O 1
ATOM 5005 N N . LEU B 1 267 ? -3.139 23.188 3.766 1 98.06 267 LEU B N 1
ATOM 5006 C CA . LEU B 1 267 ? -1.98 22.312 3.742 1 98.06 267 LEU B CA 1
ATOM 5007 C C . LEU B 1 267 ? -1.92 21.453 5.008 1 98.06 267 LEU B C 1
ATOM 5009 O O . LEU B 1 267 ? -2.299 21.922 6.086 1 98.06 267 LEU B O 1
ATOM 5013 N N . VAL B 1 268 ? -1.483 20.234 4.836 1 98.5 268 VAL B N 1
ATOM 5014 C CA . VAL B 1 268 ? -1.36 19.359 6.004 1 98.5 268 VAL B CA 1
ATOM 5015 C C . VAL B 1 268 ? 0.079 18.875 6.133 1 98.5 268 VAL B C 1
ATOM 5017 O O . VAL B 1 268 ? 0.793 18.75 5.133 1 98.5 268 VAL B O 1
ATOM 5020 N N . CYS B 1 269 ? 0.472 18.562 7.375 1 98.56 269 CYS B N 1
ATOM 5021 C CA . CYS B 1 269 ? 1.83 18.125 7.676 1 98.56 269 CYS B CA 1
ATOM 5022 C C . CYS B 1 269 ? 1.878 17.375 9 1 98.56 269 CYS B C 1
ATOM 5024 O O . CYS B 1 269 ? 1.102 17.656 9.914 1 98.56 269 CYS B O 1
ATOM 5026 N N . ASP B 1 270 ? 2.645 16.375 9.102 1 98.31 270 ASP B N 1
ATOM 5027 C CA . ASP B 1 270 ? 3.039 15.82 10.398 1 98.31 270 ASP B CA 1
ATOM 5028 C C . ASP B 1 270 ? 4.559 15.758 10.523 1 98.31 270 ASP B C 1
ATOM 5030 O O . ASP B 1 270 ? 5.246 15.297 9.609 1 98.31 270 ASP B O 1
ATOM 5034 N N . SER B 1 271 ? 5.066 16.266 11.594 1 98.12 271 SER B N 1
ATOM 5035 C CA . SER B 1 271 ? 6.512 16.391 11.773 1 98.12 271 SER B CA 1
ATOM 5036 C C . SER B 1 271 ? 6.867 16.641 13.234 1 98.12 271 SER B C 1
ATOM 5038 O O . SER B 1 271 ? 6.055 17.172 13.992 1 98.12 271 SER B O 1
ATOM 5040 N N . TRP B 1 272 ? 8.102 16.281 13.547 1 97.88 272 TRP B N 1
ATOM 5041 C CA . TRP B 1 272 ? 8.648 16.688 14.844 1 97.88 272 TRP B CA 1
ATOM 5042 C C . TRP B 1 272 ? 8.805 18.203 14.914 1 97.88 272 TRP B C 1
ATOM 5044 O O . TRP B 1 272 ? 8.789 18.781 16 1 97.88 272 TRP B O 1
ATOM 5054 N N . LEU B 1 273 ? 8.828 18.875 13.805 1 98.12 273 LEU B N 1
ATOM 5055 C CA . LEU B 1 273 ? 9.031 20.328 13.711 1 98.12 273 LEU B CA 1
ATOM 5056 C C . LEU B 1 273 ? 7.766 21.078 14.109 1 98.12 273 LEU B C 1
ATOM 5058 O O . LEU B 1 273 ? 7.793 22.297 14.297 1 98.12 273 LEU B O 1
ATOM 5062 N N . LEU B 1 274 ? 6.668 20.328 14.289 1 98.44 274 LEU B N 1
ATOM 5063 C CA . LEU B 1 274 ? 5.414 20.969 14.68 1 98.44 274 LEU B CA 1
ATOM 5064 C C . LEU B 1 274 ? 5.152 20.797 16.172 1 98.44 274 LEU B C 1
ATOM 5066 O O . LEU B 1 274 ? 4.148 21.281 16.688 1 98.44 274 LEU B O 1
ATOM 5070 N N . ASP B 1 275 ? 6.066 20.156 16.891 1 98.5 275 ASP B N 1
ATOM 5071 C CA . ASP B 1 275 ? 5.918 19.891 18.312 1 98.5 275 ASP B CA 1
ATOM 5072 C C . ASP B 1 275 ? 6.027 21.188 19.125 1 98.5 275 ASP B C 1
ATOM 5074 O O . ASP B 1 275 ? 7.086 21.812 19.156 1 98.5 275 ASP B O 1
ATOM 5078 N N . PRO B 1 276 ? 4.977 21.516 19.875 1 98 276 PRO B N 1
ATOM 5079 C CA . PRO B 1 276 ? 5.047 22.75 20.641 1 98 276 PRO B CA 1
ATOM 5080 C C . PRO B 1 276 ? 6.066 22.672 21.781 1 98 276 PRO B C 1
ATOM 5082 O O . PRO B 1 276 ? 6.523 23.703 22.281 1 98 276 PRO B O 1
ATOM 5085 N N . HIS B 1 277 ? 6.488 21.5 22.203 1 97.88 277 HIS B N 1
ATOM 5086 C CA . HIS B 1 277 ? 7.48 21.328 23.266 1 97.88 277 HIS B CA 1
ATOM 5087 C C . HIS B 1 277 ? 8.844 21.875 22.828 1 97.88 277 HIS B C 1
ATOM 5089 O O . HIS B 1 277 ? 9.734 22.062 23.656 1 97.88 277 HIS B O 1
ATOM 5095 N N . LEU B 1 278 ? 8.969 22.141 21.562 1 98.12 278 LEU B N 1
ATOM 5096 C CA . LEU B 1 278 ? 10.203 22.734 21.047 1 98.12 278 LEU B CA 1
ATOM 5097 C C . LEU B 1 278 ? 10.484 24.062 21.719 1 98.12 278 LEU B C 1
ATOM 5099 O O . LEU B 1 278 ? 11.641 24.484 21.828 1 98.12 278 LEU B O 1
ATOM 5103 N N . GLU B 1 279 ? 9.453 24.719 22.188 1 97.56 279 GLU B N 1
ATOM 5104 C CA . GLU B 1 279 ? 9.602 26 22.875 1 97.56 279 GLU B CA 1
ATOM 5105 C C . GLU B 1 279 ? 10.438 25.859 24.141 1 97.56 279 GLU B C 1
ATOM 5107 O O . GLU B 1 279 ? 11.062 26.812 24.594 1 97.56 279 GLU B O 1
ATOM 5112 N N . ALA B 1 280 ? 10.469 24.656 24.656 1 96.81 280 ALA B N 1
ATOM 5113 C CA . ALA B 1 280 ? 11.203 24.406 25.906 1 96.81 280 ALA B CA 1
ATOM 5114 C C . ALA B 1 280 ? 12.695 24.219 25.625 1 96.81 280 ALA B C 1
ATOM 5116 O O . ALA B 1 280 ? 13.516 24.344 26.531 1 96.81 280 ALA B O 1
ATOM 5117 N N . ILE B 1 281 ? 13.039 23.938 24.391 1 96.94 281 ILE B N 1
ATOM 5118 C CA . ILE B 1 281 ? 14.422 23.531 24.203 1 96.94 281 ILE B CA 1
ATOM 5119 C C . ILE B 1 281 ? 15.086 24.438 23.156 1 96.94 281 ILE B C 1
ATOM 5121 O O . ILE B 1 281 ? 16.281 24.312 22.906 1 96.94 281 ILE B O 1
ATOM 5125 N N . LEU B 1 282 ? 14.328 25.344 22.547 1 97.19 282 LEU B N 1
ATOM 5126 C CA . LEU B 1 282 ? 14.875 26.25 21.531 1 97.19 282 LEU B CA 1
ATOM 5127 C C . LEU B 1 282 ? 14.625 27.703 21.938 1 97.19 282 LEU B C 1
ATOM 5129 O O . LEU B 1 282 ? 13.648 28 22.625 1 97.19 282 LEU B O 1
ATOM 5133 N N . PRO B 1 283 ? 15.547 28.609 21.406 1 95.12 283 PRO B N 1
ATOM 5134 C CA . PRO B 1 283 ? 15.273 30.031 21.625 1 95.12 283 PRO B CA 1
ATOM 5135 C C . PRO B 1 283 ? 14 30.5 20.922 1 95.12 283 PRO B C 1
ATOM 5137 O O . PRO B 1 283 ? 13.656 29.984 19.859 1 95.12 283 PRO B O 1
ATOM 5140 N N . GLU B 1 284 ? 13.398 31.469 21.406 1 93 284 GLU B N 1
ATOM 5141 C CA . GLU B 1 284 ? 12.125 32 20.906 1 93 284 GLU B CA 1
ATOM 5142 C C . GLU B 1 284 ? 12.266 32.469 19.469 1 93 284 GLU B C 1
ATOM 5144 O O . GLU B 1 284 ? 11.344 32.312 18.656 1 93 284 GLU B O 1
ATOM 5149 N N . LYS B 1 285 ? 13.367 32.969 19.141 1 93 285 LYS B N 1
ATOM 5150 C CA . LYS B 1 285 ? 13.547 33.562 17.812 1 93 285 LYS B CA 1
ATOM 5151 C C . LYS B 1 285 ? 14.102 32.562 16.828 1 93 285 LYS B C 1
ATOM 5153 O O . LYS B 1 285 ? 14.492 32.906 15.711 1 93 285 LYS B O 1
ATOM 5158 N N . SER B 1 286 ? 14.125 31.375 17.266 1 95.38 286 SER B N 1
ATOM 5159 C CA . SER B 1 286 ? 14.633 30.344 16.375 1 95.38 286 SER B CA 1
ATOM 5160 C C . SER B 1 286 ? 13.742 30.188 15.133 1 95.38 286 SER B C 1
ATOM 5162 O O . SER B 1 286 ? 12.531 30.375 15.219 1 95.38 286 SER B O 1
ATOM 5164 N N . ARG B 1 287 ? 14.328 29.828 13.922 1 96.25 287 ARG B N 1
ATOM 5165 C CA . ARG B 1 287 ? 13.609 29.609 12.68 1 96.25 287 ARG B CA 1
ATOM 5166 C C . ARG B 1 287 ? 12.68 28.391 12.797 1 96.25 287 ARG B C 1
ATOM 5168 O O . ARG B 1 287 ? 11.617 28.359 12.164 1 96.25 287 ARG B O 1
ATOM 5175 N N . ILE B 1 288 ? 13.031 27.453 13.617 1 97.12 288 ILE B N 1
ATOM 5176 C CA . ILE B 1 288 ? 12.227 26.266 13.828 1 97.12 288 ILE B CA 1
ATOM 5177 C C . ILE B 1 288 ? 10.93 26.641 14.539 1 97.12 288 ILE B C 1
ATOM 5179 O O . ILE B 1 288 ? 9.844 26.188 14.156 1 97.12 288 ILE B O 1
ATOM 5183 N N . ILE B 1 289 ? 11.039 27.484 15.562 1 97.75 289 ILE B N 1
ATOM 5184 C CA . ILE B 1 289 ? 9.867 27.922 16.312 1 97.75 289 ILE B CA 1
ATOM 5185 C C . ILE B 1 289 ? 8.938 28.719 15.383 1 97.75 289 ILE B C 1
ATOM 5187 O O . ILE B 1 289 ? 7.723 28.516 15.398 1 97.75 289 ILE B O 1
ATOM 5191 N N . SER B 1 290 ? 9.539 29.578 14.602 1 97.5 290 SER B N 1
ATOM 5192 C CA . SER B 1 290 ? 8.75 30.359 13.648 1 97.5 290 SER B CA 1
ATOM 5193 C C . SER B 1 290 ? 7.973 29.438 12.711 1 97.5 290 SER B C 1
ATOM 5195 O O . SER B 1 290 ? 6.801 29.703 12.414 1 97.5 290 SER B O 1
ATOM 5197 N N . PHE B 1 291 ? 8.625 28.453 12.25 1 98 291 PHE B N 1
ATOM 5198 C CA . PHE B 1 291 ? 7.973 27.5 11.367 1 98 291 PHE B CA 1
ATOM 5199 C C . PHE B 1 291 ? 6.863 26.75 12.109 1 98 291 PHE B C 1
ATOM 5201 O O . PHE B 1 291 ? 5.746 26.641 11.602 1 98 291 PHE B O 1
ATOM 5208 N N . MET B 1 292 ? 7.176 26.234 13.273 1 98.19 292 MET B N 1
ATOM 5209 C CA . MET B 1 292 ? 6.246 25.484 14.117 1 98.19 292 MET B CA 1
ATOM 5210 C C . MET B 1 292 ? 4.969 26.281 14.359 1 98.19 292 MET B C 1
ATOM 5212 O O . MET B 1 292 ? 3.865 25.734 14.258 1 98.19 292 MET B O 1
ATOM 5216 N N . GLU B 1 293 ? 5.043 27.547 14.539 1 97.44 293 GLU B N 1
ATOM 5217 C CA . GLU B 1 293 ? 3.936 28.406 14.945 1 97.44 293 GLU B CA 1
ATOM 5218 C C . GLU B 1 293 ? 2.988 28.672 13.781 1 97.44 293 GLU B C 1
ATOM 5220 O O . GLU B 1 293 ? 1.867 29.141 13.977 1 97.44 293 GLU B O 1
ATOM 5225 N N . ARG B 1 294 ? 3.387 28.359 12.586 1 96.94 294 ARG B N 1
ATOM 5226 C CA . ARG B 1 294 ? 2.559 28.609 11.414 1 96.94 294 ARG B CA 1
ATOM 5227 C C . ARG B 1 294 ? 1.392 27.625 11.352 1 96.94 294 ARG B C 1
ATOM 5229 O O . ARG B 1 294 ? 0.395 27.891 10.672 1 96.94 294 ARG B O 1
ATOM 5236 N N . PHE B 1 295 ? 1.51 26.516 12.008 1 98.44 295 PHE B N 1
ATOM 5237 C CA . PHE B 1 295 ? 0.542 25.438 11.852 1 98.44 295 PHE B CA 1
ATOM 5238 C C . PHE B 1 295 ? -0.387 25.359 13.055 1 98.44 295 PHE B C 1
ATOM 5240 O O . PHE B 1 295 ? 0.051 25.531 14.195 1 98.44 295 PHE B O 1
ATOM 5247 N N . TYR B 1 296 ? -1.691 25.188 12.727 1 98.75 296 TYR B N 1
ATOM 5248 C CA . TYR B 1 296 ? -2.578 24.656 13.75 1 98.75 296 TYR B CA 1
ATOM 5249 C C . TYR B 1 296 ? -2.244 23.203 14.07 1 98.75 296 TYR B C 1
ATOM 5251 O O . TYR B 1 296 ? -1.898 22.438 13.172 1 98.75 296 TYR B O 1
ATOM 5259 N N . LYS B 1 297 ? -2.406 22.781 15.359 1 98.75 297 LYS B N 1
ATOM 5260 C CA . LYS B 1 297 ? -1.827 21.516 15.758 1 98.75 297 LYS B CA 1
ATOM 5261 C C . LYS B 1 297 ? -2.912 20.531 16.203 1 98.75 297 LYS B C 1
ATOM 5263 O O . LYS B 1 297 ? -3.928 20.938 16.766 1 98.75 297 LYS B O 1
ATOM 5268 N N . MET B 1 298 ? -2.648 19.266 15.883 1 98.69 298 MET B N 1
ATOM 5269 C CA . MET B 1 298 ? -3.469 18.125 16.297 1 98.69 298 MET B CA 1
ATOM 5270 C C . MET B 1 298 ? -2.594 16.953 16.688 1 98.69 298 MET B C 1
ATOM 5272 O O . MET B 1 298 ? -1.515 16.75 16.125 1 98.69 298 MET B O 1
ATOM 5276 N N . PRO B 1 299 ? -3.045 16.188 17.688 1 98.38 299 PRO B N 1
ATOM 5277 C CA . PRO B 1 299 ? -2.238 15.023 18.031 1 98.38 299 PRO B CA 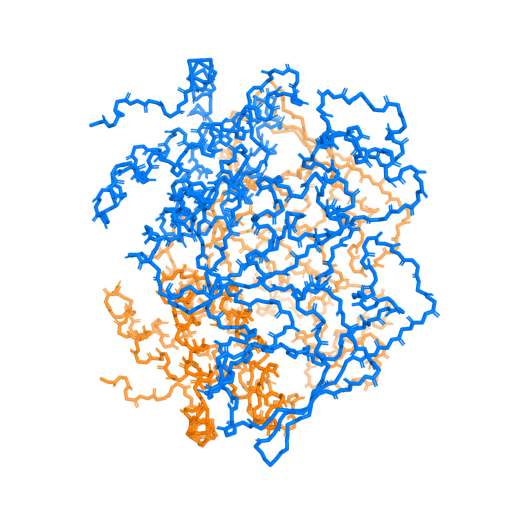1
ATOM 5278 C C . PRO B 1 299 ? -2.312 13.922 16.969 1 98.38 299 PRO B C 1
ATOM 5280 O O . PRO B 1 299 ? -3.305 13.828 16.25 1 98.38 299 PRO B O 1
ATOM 5283 N N . ILE B 1 300 ? -1.307 13.172 16.828 1 98.06 300 ILE B N 1
ATOM 5284 C CA . ILE B 1 300 ? -1.269 11.977 15.992 1 98.06 300 ILE B CA 1
ATOM 5285 C C . ILE B 1 300 ? -0.537 10.852 16.734 1 98.06 300 ILE B C 1
ATOM 5287 O O . ILE B 1 300 ? 0.28 11.117 17.609 1 98.06 300 ILE B O 1
ATOM 5291 N N . LYS B 1 301 ? -0.87 9.688 16.406 1 96.75 301 LYS B N 1
ATOM 5292 C CA . LYS B 1 301 ? -0.232 8.547 17.062 1 96.75 301 LYS B CA 1
ATOM 5293 C C . LYS B 1 301 ? 1.003 8.094 16.281 1 96.75 301 LYS B C 1
ATOM 5295 O O . LYS B 1 301 ? 0.905 7.707 15.117 1 96.75 301 LYS B O 1
ATOM 5300 N N . VAL B 1 302 ? 2.074 8.164 16.891 1 95.56 302 VAL B N 1
ATOM 5301 C CA . VAL B 1 302 ? 3.33 7.605 16.406 1 95.56 302 VAL B CA 1
ATOM 5302 C C . VAL B 1 302 ? 4.004 6.801 17.516 1 95.56 302 VAL B C 1
ATOM 5304 O O . VAL B 1 302 ? 3.939 7.172 18.688 1 95.56 302 VAL B O 1
ATOM 5307 N N . GLU B 1 303 ? 4.672 5.738 17.156 1 92.25 303 GLU B N 1
ATOM 5308 C CA . GLU B 1 303 ? 5.277 4.863 18.141 1 92.25 303 GLU B CA 1
ATOM 5309 C C . GLU B 1 303 ? 6.512 5.508 18.766 1 92.25 303 GLU B C 1
ATOM 5311 O O . GLU B 1 303 ? 6.75 5.367 19.969 1 92.25 303 GLU B O 1
ATOM 5316 N N . ARG B 1 304 ? 7.332 6.105 17.922 1 90.56 304 ARG B N 1
ATOM 5317 C CA . ARG B 1 304 ? 8.539 6.797 18.359 1 90.56 304 ARG B CA 1
ATOM 5318 C C . ARG B 1 304 ? 8.609 8.195 17.766 1 90.56 304 ARG B C 1
ATOM 5320 O O . ARG B 1 304 ? 8.391 8.375 16.562 1 90.56 304 ARG B O 1
ATOM 5327 N N . PRO B 1 305 ? 8.875 9.094 18.656 1 92.38 305 PRO B N 1
ATOM 5328 C CA . PRO B 1 305 ? 8.977 10.445 18.094 1 92.38 305 PRO B CA 1
ATOM 5329 C C . PRO B 1 305 ? 10.102 10.578 17.078 1 92.38 305 PRO B C 1
ATOM 5331 O O . PRO B 1 305 ? 11.211 10.086 17.297 1 92.38 305 PRO B O 1
ATOM 5334 N N . GLN B 1 306 ? 9.836 11.344 16.047 1 93.62 306 GLN B N 1
ATOM 5335 C CA . GLN B 1 306 ? 10.75 11.477 14.914 1 93.62 306 GLN B CA 1
ATOM 5336 C C . GLN B 1 306 ? 12 12.258 15.305 1 93.62 306 GLN B C 1
ATOM 5338 O O . GLN B 1 306 ? 13.055 12.117 14.68 1 93.62 306 GLN B O 1
ATOM 5343 N N . ILE B 1 307 ? 11.891 13.109 16.281 1 95.56 307 ILE B N 1
ATOM 5344 C CA . ILE B 1 307 ? 12.93 14.078 16.578 1 95.56 307 ILE B CA 1
ATOM 5345 C C . ILE B 1 307 ? 14.219 13.344 16.969 1 95.56 307 ILE B C 1
ATOM 5347 O O . ILE B 1 307 ? 15.32 13.828 16.703 1 95.56 307 ILE B O 1
ATOM 5351 N N . LEU B 1 308 ? 14.148 12.203 17.641 1 93.81 308 LEU B N 1
ATOM 5352 C CA . LEU B 1 308 ? 15.352 11.492 18.062 1 93.81 308 LEU B CA 1
ATOM 5353 C C . LEU B 1 308 ? 16.203 11.117 16.859 1 93.81 308 LEU B C 1
ATOM 5355 O O . LEU B 1 308 ? 17.391 11.453 16.812 1 93.81 308 LEU B O 1
ATOM 5359 N N . GLU B 1 309 ? 15.586 10.57 15.891 1 91.69 309 GLU B N 1
ATOM 5360 C CA . GLU B 1 309 ? 16.328 10.141 14.711 1 91.69 309 GLU B CA 1
ATOM 5361 C C . GLU B 1 309 ? 16.734 11.336 13.852 1 91.69 309 GLU B C 1
ATOM 5363 O O . GLU B 1 309 ? 17.812 11.328 13.242 1 91.69 309 GLU B O 1
ATOM 5368 N N . ARG B 1 310 ? 15.945 12.375 13.789 1 92.94 310 ARG B N 1
ATOM 5369 C CA . ARG B 1 310 ? 16.172 13.484 12.875 1 92.94 310 ARG B CA 1
ATOM 5370 C C . ARG B 1 310 ? 17.203 14.453 13.43 1 92.94 310 ARG B C 1
ATOM 5372 O O . ARG B 1 310 ? 17.953 15.078 12.672 1 92.94 310 ARG B O 1
ATOM 5379 N N . VAL B 1 311 ? 17.281 14.562 14.68 1 94.5 311 VAL B N 1
ATOM 5380 C CA . VAL B 1 311 ? 18.172 15.531 15.305 1 94.5 311 VAL B CA 1
ATOM 5381 C C . VAL B 1 311 ? 19.438 14.82 15.797 1 94.5 311 VAL B C 1
ATOM 5383 O O . VAL B 1 311 ? 20.547 15.297 15.578 1 94.5 311 VAL B O 1
ATOM 5386 N N . MET B 1 312 ? 19.297 13.672 16.484 1 93.62 312 MET B N 1
ATOM 5387 C CA . MET B 1 312 ? 20.453 12.977 17.031 1 93.62 312 MET B CA 1
ATOM 5388 C C . MET B 1 312 ? 21.109 12.086 15.992 1 93.62 312 MET B C 1
ATOM 5390 O O . MET B 1 312 ? 22.344 12.062 15.875 1 93.62 312 MET B O 1
ATOM 5394 N N . GLY B 1 313 ? 20.297 11.422 15.25 1 89.12 313 GLY B N 1
ATOM 5395 C CA . GLY B 1 313 ? 20.812 10.492 14.266 1 89.12 313 GLY B CA 1
ATOM 5396 C C . GLY B 1 313 ? 20.078 9.164 14.258 1 89.12 313 GLY B C 1
ATOM 5397 O O . GLY B 1 313 ? 19.516 8.758 15.273 1 89.12 313 GLY B O 1
ATOM 5398 N N . PHE B 1 314 ? 20.172 8.523 13.141 1 86.69 314 PHE B N 1
ATOM 5399 C CA . PHE B 1 314 ? 19.422 7.285 12.938 1 86.69 314 PHE B CA 1
ATOM 5400 C C . PHE B 1 314 ? 19.984 6.164 13.797 1 86.69 314 PHE B C 1
ATOM 5402 O O . PHE B 1 314 ? 19.328 5.145 14.016 1 86.69 314 PHE B O 1
ATOM 5409 N N . ASP B 1 315 ? 21.141 6.355 14.258 1 86.12 315 ASP B N 1
ATOM 5410 C CA . ASP B 1 315 ? 21.766 5.328 15.086 1 86.12 315 ASP B CA 1
ATOM 5411 C C . ASP B 1 315 ? 21.578 5.625 16.562 1 86.12 315 ASP B C 1
ATOM 5413 O O . ASP B 1 315 ? 22.094 4.898 17.422 1 86.12 315 ASP B O 1
ATOM 5417 N N . CYS B 1 316 ? 20.859 6.625 16.859 1 89.25 316 CYS B N 1
ATOM 5418 C CA . CYS B 1 316 ? 20.641 6.984 18.266 1 89.25 316 CYS B CA 1
ATOM 5419 C C . CYS B 1 316 ? 19.375 6.309 18.797 1 89.25 316 CYS B C 1
ATOM 5421 O O . CYS B 1 316 ? 18.391 6.172 18.078 1 89.25 316 CYS B O 1
ATOM 5423 N N . SER B 1 317 ? 19.406 5.836 19.984 1 90.56 317 SER B N 1
ATOM 5424 C CA . SER B 1 317 ? 18.281 5.312 20.75 1 90.56 317 SER B CA 1
ATOM 5425 C C . SER B 1 317 ? 18.25 5.891 22.156 1 90.56 317 SER B C 1
ATOM 5427 O O . SER B 1 317 ? 19.219 6.508 22.609 1 90.56 317 SER B O 1
ATOM 5429 N N . MET B 1 318 ? 17.156 5.738 22.797 1 89.56 318 MET B N 1
ATOM 5430 C CA . MET B 1 318 ? 17.047 6.25 24.156 1 89.56 318 MET B CA 1
ATOM 5431 C C . MET B 1 318 ? 18.062 5.594 25.078 1 89.56 318 MET B C 1
ATOM 5433 O O . MET B 1 318 ? 18.609 6.242 25.969 1 89.56 318 MET B O 1
ATOM 5437 N N . GLU B 1 319 ? 18.328 4.348 24.766 1 90.56 319 GLU B N 1
ATOM 5438 C CA . GLU B 1 319 ? 19.297 3.609 25.562 1 90.56 319 GLU B CA 1
ATOM 5439 C C . GLU B 1 319 ? 20.703 4.172 25.391 1 90.56 319 GLU B C 1
ATOM 5441 O O . GLU B 1 319 ? 21.5 4.141 26.328 1 90.56 319 GLU B O 1
ATOM 5446 N N . LYS B 1 320 ? 21.047 4.754 24.25 1 91.94 320 LYS B N 1
ATOM 5447 C CA . LYS B 1 320 ? 22.391 5.242 23.938 1 91.94 320 LYS B CA 1
ATOM 5448 C C . LYS B 1 320 ? 22.484 6.746 24.172 1 91.94 320 LYS B C 1
ATOM 5450 O O . LYS B 1 320 ? 23.562 7.328 24.031 1 91.94 320 LYS B O 1
ATOM 5455 N N . LEU B 1 321 ? 21.438 7.336 24.562 1 94.31 321 LEU B N 1
ATOM 5456 C CA . LEU B 1 321 ? 21.312 8.789 24.531 1 94.31 321 LEU B CA 1
ATOM 5457 C C . LEU B 1 321 ? 22.344 9.438 25.469 1 94.31 321 LEU B C 1
ATOM 5459 O O . LEU B 1 321 ? 22.984 10.43 25.094 1 94.31 321 LEU B O 1
ATOM 5463 N N . GLU B 1 322 ? 22.5 8.906 26.625 1 94.19 322 GLU B N 1
ATOM 5464 C CA . GLU B 1 322 ? 23.359 9.508 27.641 1 94.19 322 GLU B CA 1
ATOM 5465 C C . GLU B 1 322 ? 24.781 9.688 27.125 1 94.19 322 GLU B C 1
ATOM 5467 O O . GLU B 1 322 ? 25.406 10.734 27.344 1 94.19 322 GLU B O 1
ATOM 5472 N N . LYS B 1 323 ? 25.219 8.711 26.391 1 94.5 323 LYS B N 1
ATOM 5473 C CA . LYS B 1 323 ? 26.609 8.727 25.938 1 94.5 323 LYS B CA 1
ATOM 5474 C C . LYS B 1 323 ? 26.703 9.188 24.484 1 94.5 323 LYS B C 1
ATOM 5476 O O . LYS B 1 323 ? 27.797 9.258 23.922 1 94.5 323 LYS B O 1
ATOM 5481 N N . TYR B 1 324 ? 25.609 9.531 23.969 1 94.12 324 TYR B N 1
ATOM 5482 C CA . TYR B 1 324 ? 25.625 9.898 22.562 1 94.12 324 TYR B CA 1
ATOM 5483 C C . TYR B 1 324 ? 26.281 11.258 22.359 1 94.12 324 TYR B C 1
ATOM 5485 O O . TYR B 1 324 ? 25.938 12.227 23.047 1 94.12 324 TYR B O 1
ATOM 5493 N N . PRO B 1 325 ? 27.234 11.328 21.438 1 93.44 325 PRO B N 1
ATOM 5494 C CA . PRO B 1 325 ? 27.922 12.602 21.219 1 93.44 325 PRO B CA 1
ATOM 5495 C C . PRO B 1 325 ? 27.016 13.656 20.578 1 93.44 325 PRO B C 1
ATOM 5497 O O . PRO B 1 325 ? 26.172 13.328 19.734 1 93.44 325 PRO B O 1
ATOM 5500 N N . CYS B 1 326 ? 27.141 14.859 21.125 1 95.25 326 CYS B N 1
ATOM 5501 C CA . CYS B 1 326 ? 26.375 15.984 20.594 1 95.25 326 CYS B CA 1
ATOM 5502 C C . CYS B 1 326 ? 27.297 17.031 19.984 1 95.25 326 CYS B C 1
ATOM 5504 O O . CYS B 1 326 ? 28.344 17.359 20.562 1 95.25 326 CYS B O 1
ATOM 5506 N N . SER B 1 327 ? 26.922 17.531 18.812 1 93.38 327 SER B N 1
ATOM 5507 C CA . SER B 1 327 ? 27.766 18.5 18.109 1 93.38 327 SER B CA 1
ATOM 5508 C C . SER B 1 327 ? 27.031 19.812 17.875 1 93.38 327 SER B C 1
ATOM 5510 O O . SER B 1 327 ? 27.641 20.812 17.469 1 93.38 327 SER B O 1
ATOM 5512 N N . THR B 1 328 ? 25.734 19.875 18.062 1 93.38 328 THR B N 1
ATOM 5513 C CA . THR B 1 328 ? 24.953 21.094 17.859 1 93.38 328 THR B CA 1
ATOM 5514 C C . THR B 1 328 ? 24.234 21.5 19.141 1 93.38 328 THR B C 1
ATOM 5516 O O . THR B 1 328 ? 24.047 20.672 20.047 1 93.38 328 THR B O 1
ATOM 5519 N N . SER B 1 329 ? 23.906 22.703 19.219 1 93.88 329 SER B N 1
ATOM 5520 C CA . SER B 1 329 ? 23.188 23.219 20.391 1 93.88 329 SER B CA 1
ATOM 5521 C C . SER B 1 329 ? 21.859 22.5 20.562 1 93.88 329 SER B C 1
ATOM 5523 O O . SER B 1 329 ? 21.453 22.188 21.703 1 93.88 329 SER B O 1
ATOM 5525 N N . LEU B 1 330 ? 21.203 22.203 19.5 1 95.25 330 LEU B N 1
ATOM 5526 C CA . LEU B 1 330 ? 19.922 21.516 19.578 1 95.25 330 LEU B CA 1
ATOM 5527 C C . LEU B 1 330 ? 20.078 20.109 20.141 1 95.25 330 LEU B C 1
ATOM 5529 O O . LEU B 1 330 ? 19.281 19.672 20.953 1 95.25 330 LEU B O 1
ATOM 5533 N N . GLN B 1 331 ? 21.094 19.406 19.75 1 96.62 331 GLN B N 1
ATOM 5534 C CA . GLN B 1 331 ? 21.359 18.062 20.25 1 96.62 331 GLN B CA 1
ATOM 5535 C C . GLN B 1 331 ? 21.609 18.094 21.766 1 96.62 331 GLN B C 1
ATOM 5537 O O . GLN B 1 331 ? 21.078 17.25 22.5 1 96.62 331 GLN B O 1
ATOM 5542 N N . ILE B 1 332 ? 22.344 19.094 22.188 1 96.75 332 ILE B N 1
ATOM 5543 C CA . ILE B 1 332 ? 22.703 19.219 23.594 1 96.75 332 ILE B CA 1
ATOM 5544 C C . ILE B 1 332 ? 21.453 19.484 24.438 1 96.75 332 ILE B C 1
ATOM 5546 O O . ILE B 1 332 ? 21.219 18.812 25.438 1 96.75 332 ILE B O 1
ATOM 5550 N N . THR B 1 333 ? 20.688 20.422 23.969 1 96.94 333 THR B N 1
ATOM 5551 C CA . THR B 1 333 ? 19.5 20.797 24.734 1 96.94 333 THR B CA 1
ATOM 5552 C C . THR B 1 333 ? 18.469 19.672 24.719 1 96.94 333 THR B C 1
ATOM 5554 O O . THR B 1 333 ? 17.812 19.406 25.719 1 96.94 333 THR B O 1
ATOM 5557 N N . LEU B 1 334 ? 18.328 19.016 23.578 1 97.62 334 LEU B N 1
ATOM 5558 C CA . LEU B 1 334 ? 17.406 17.891 23.469 1 97.62 334 LEU B CA 1
ATOM 5559 C C . LEU B 1 334 ? 17.812 16.75 24.391 1 97.62 334 LEU B C 1
ATOM 5561 O O . LEU B 1 334 ? 16.969 16.203 25.109 1 97.62 334 LEU B O 1
ATOM 5565 N N . LYS B 1 335 ? 19.094 16.438 24.344 1 97.19 335 LYS B N 1
ATOM 5566 C CA . LYS B 1 335 ? 19.609 15.383 25.203 1 97.19 335 LYS B CA 1
ATOM 5567 C C . LYS B 1 335 ? 19.297 15.664 26.672 1 97.19 335 LYS B C 1
ATOM 5569 O O . LYS B 1 335 ? 18.781 14.797 27.375 1 97.19 335 LYS B O 1
ATOM 5574 N N . LYS B 1 336 ? 19.609 16.844 27.125 1 97.06 336 LYS B N 1
ATOM 5575 C CA . LYS B 1 336 ? 19.328 17.234 28.5 1 97.06 336 LYS B CA 1
ATOM 5576 C C . LYS B 1 336 ? 17.844 17.109 28.828 1 97.06 336 LYS B C 1
ATOM 5578 O O . LYS B 1 336 ? 17.469 16.547 29.859 1 97.06 336 LYS B O 1
ATOM 5583 N N . TYR B 1 337 ? 17.016 17.625 27.984 1 97.81 337 TYR B N 1
ATOM 5584 C CA . TYR B 1 337 ? 15.57 17.625 28.141 1 97.81 337 TYR B CA 1
ATOM 5585 C C . TYR B 1 337 ? 15.031 16.203 28.281 1 97.81 337 TYR B C 1
ATOM 5587 O O . TYR B 1 337 ? 14.234 15.914 29.188 1 97.81 337 TYR B O 1
ATOM 5595 N N . LEU B 1 338 ? 15.477 15.258 27.453 1 96.56 338 LEU B N 1
ATOM 5596 C CA . LEU B 1 338 ? 15.008 13.875 27.438 1 96.56 338 LEU B CA 1
ATOM 5597 C C . LEU B 1 338 ? 15.531 13.117 28.656 1 96.56 338 LEU B C 1
ATOM 5599 O O . LEU B 1 338 ? 14.82 12.281 29.219 1 96.56 338 LEU B O 1
ATOM 5603 N N . LEU B 1 339 ? 16.75 13.445 29.062 1 96.12 339 LEU B N 1
ATOM 5604 C CA . LEU B 1 339 ? 17.344 12.773 30.219 1 96.12 339 LEU B CA 1
ATOM 5605 C C . LEU B 1 339 ? 16.656 13.18 31.516 1 96.12 339 LEU B C 1
ATOM 5607 O O . LEU B 1 339 ? 16.734 12.469 32.5 1 96.12 339 LEU B O 1
ATOM 5611 N N . GLU B 1 340 ? 16.031 14.273 31.531 1 96.62 340 GLU B N 1
ATOM 5612 C CA . GLU B 1 340 ? 15.242 14.727 32.688 1 96.62 340 GLU B CA 1
ATOM 5613 C C . GLU B 1 340 ? 13.891 14.023 32.75 1 96.62 340 GLU B C 1
ATOM 5615 O O . GLU B 1 340 ? 13.078 14.312 33.625 1 96.62 340 GLU B O 1
ATOM 5620 N N . GLY B 1 341 ? 13.57 13.242 31.75 1 93.44 341 GLY B N 1
ATOM 5621 C CA . GLY B 1 341 ? 12.352 12.453 31.766 1 93.44 341 GLY B CA 1
ATOM 5622 C C . GLY B 1 341 ? 11.211 13.109 31 1 93.44 341 GLY B C 1
ATOM 5623 O O . GLY B 1 341 ? 10.078 12.625 31.031 1 93.44 341 GLY B O 1
ATOM 5624 N N . LYS B 1 342 ? 11.516 14.188 30.344 1 95.69 342 LYS B N 1
ATOM 5625 C CA . LYS B 1 342 ? 10.5 14.875 29.562 1 95.69 342 LYS B CA 1
ATOM 5626 C C . LYS B 1 342 ? 10.391 14.281 28.156 1 95.69 342 LYS B C 1
ATOM 5628 O O . LYS B 1 342 ? 11.281 13.547 27.719 1 95.69 342 LYS B O 1
ATOM 5633 N N . GLU B 1 343 ? 9.242 14.547 27.484 1 95.5 343 GLU B N 1
ATOM 5634 C CA . GLU B 1 343 ? 8.969 13.867 26.219 1 95.5 343 GLU B CA 1
ATOM 5635 C C . GLU B 1 343 ? 8.805 14.867 25.078 1 95.5 343 GLU B C 1
ATOM 5637 O O . GLU B 1 343 ? 8.398 16.016 25.312 1 95.5 343 GLU B O 1
ATOM 5642 N N . MET B 1 344 ? 9.18 14.461 23.953 1 97.44 344 MET B N 1
ATOM 5643 C CA . MET B 1 344 ? 8.898 15.141 22.688 1 97.44 344 MET B CA 1
ATOM 5644 C C . MET B 1 344 ? 7.891 14.344 21.859 1 97.44 344 MET B C 1
ATOM 5646 O O . MET B 1 344 ? 7.723 13.141 22.078 1 97.44 344 MET B O 1
ATOM 5650 N N . PHE B 1 345 ? 7.242 15.062 20.906 1 97.88 345 PHE B N 1
ATOM 5651 C CA . PHE B 1 345 ? 6.18 14.398 20.156 1 97.88 345 PHE B CA 1
ATOM 5652 C C . PHE B 1 345 ? 6.281 14.742 18.672 1 97.88 345 PHE B C 1
ATOM 5654 O O . PHE B 1 345 ? 6.848 15.773 18.297 1 97.88 345 PHE B O 1
ATOM 5661 N N . THR B 1 346 ? 5.895 13.805 17.812 1 98.19 346 THR B N 1
ATOM 5662 C CA . THR B 1 346 ? 5.488 14.141 16.453 1 98.19 346 THR B CA 1
ATOM 5663 C C . THR B 1 346 ? 4.07 14.711 16.438 1 98.19 346 THR B C 1
ATOM 5665 O O . THR B 1 346 ? 3.188 14.203 17.125 1 98.19 346 THR B O 1
ATOM 5668 N N . THR B 1 347 ? 3.885 15.758 15.711 1 98.56 347 THR B N 1
ATOM 5669 C CA . THR B 1 347 ? 2.613 16.469 15.758 1 98.56 347 THR B CA 1
ATOM 5670 C C . THR B 1 347 ? 2.068 16.703 14.352 1 98.56 347 THR B C 1
ATOM 5672 O O . THR B 1 347 ? 2.826 17.016 13.422 1 98.56 347 THR B O 1
ATOM 5675 N N . ALA B 1 348 ? 0.773 16.469 14.203 1 98.62 348 ALA B N 1
ATOM 5676 C CA . ALA B 1 348 ? 0.1 16.812 12.953 1 98.62 348 ALA B CA 1
ATOM 5677 C C . ALA B 1 348 ? -0.343 18.266 12.961 1 98.62 348 ALA B C 1
ATOM 5679 O O . ALA B 1 348 ? -0.557 18.859 14.031 1 98.62 348 ALA B O 1
ATOM 5680 N N . GLY B 1 349 ? -0.424 18.844 11.789 1 98.69 349 GLY B N 1
ATOM 5681 C CA . GLY B 1 349 ? -0.877 20.219 11.703 1 98.69 349 GLY B CA 1
ATOM 5682 C C . GLY B 1 349 ? -1.471 20.562 10.352 1 98.69 349 GLY B C 1
ATOM 5683 O O . GLY B 1 349 ? -1.351 19.797 9.398 1 98.69 349 GLY B O 1
ATOM 5684 N N . PHE B 1 350 ? -2.264 21.609 10.32 1 98.69 350 PHE B N 1
ATOM 5685 C CA . PHE B 1 350 ? -2.756 22.172 9.062 1 98.69 350 PHE B CA 1
ATOM 5686 C C . PHE B 1 350 ? -2.494 23.672 9 1 98.69 350 PHE B C 1
ATOM 5688 O O . PHE B 1 350 ? -2.375 24.328 10.031 1 98.69 350 PHE B O 1
ATOM 5695 N N . LEU B 1 351 ? -2.309 24.203 7.852 1 98.12 351 LEU B N 1
ATOM 5696 C CA . LEU B 1 351 ? -1.99 25.594 7.559 1 98.12 351 LEU B CA 1
ATOM 5697 C C . LEU B 1 351 ? -2.873 26.125 6.438 1 98.12 351 LEU B C 1
ATOM 5699 O O . LEU B 1 351 ? -2.859 25.594 5.324 1 98.12 351 LEU B O 1
ATOM 5703 N N . PRO B 1 352 ? -3.744 27.109 6.754 1 95.38 352 PRO B N 1
ATOM 5704 C CA . PRO B 1 352 ? -4.492 27.75 5.664 1 95.38 352 PRO B CA 1
ATOM 5705 C C . PRO B 1 352 ? -3.586 28.406 4.633 1 95.38 352 PRO B C 1
ATOM 5707 O O . PRO B 1 352 ? -2.588 29.031 4.992 1 95.38 352 PRO B O 1
ATOM 5710 N N . TRP B 1 353 ? -3.852 28.094 3.367 1 84.69 353 TRP B N 1
ATOM 5711 C CA . TRP B 1 353 ? -3.018 28.484 2.236 1 84.69 353 TRP B CA 1
ATOM 5712 C C . TRP B 1 353 ? -3.6 29.719 1.539 1 84.69 353 TRP B C 1
ATOM 5714 O O . TRP B 1 353 ? -3.328 29.953 0.359 1 84.69 353 TRP B O 1
ATOM 5724 N N . LYS B 1 354 ? -4.277 30.781 2.082 1 63.03 354 LYS B N 1
ATOM 5725 C CA . LYS B 1 354 ? -4.762 31.938 1.332 1 63.03 354 LYS B CA 1
ATOM 5726 C C . LYS B 1 354 ? -3.623 32.906 1.008 1 63.03 354 LYS B C 1
ATOM 5728 O O . LYS B 1 354 ? -2.641 32.969 1.748 1 63.03 354 LYS B O 1
#

Nearest PDB structures (foldseek):
  4q38-assembly1_A  TM=8.298E-01  e=9.422E-13  Actinoplanes teichomyceticus
  6iix-assembly1_A  TM=8.273E-01  e=2.262E-12  Actinoplanes teichomyceticus
  4mfq-assembly1_A  TM=8.245E-01  e=3.405E-12  Actinoplanes teichomyceticus
  4mfz-assembly1_A  TM=8.151E-01  e=2.787E-11  Nonomuraea gerenzanensis
  2d8j-assembly1_A  TM=3.680E-01  e=9.103E+00  Mus musculus

Foldseek 3Di:
DPPDDLEDPVLVVVLVVQLVVLVVDPVLVVLLVVLLCCQAPVVHLPVSLVSLVVVLVVCVVVVHPSQCSLVNSCVVCVVVLVVVCVVVVHDPVFLSQLLNLVHVQQVQCCVVPVRDGGGDPRSVNSCSSSVQWTFFQQKIKGKDFDAQQWWWKAFPPPRDIWIFGDWFFKAAPFQATPQAQPDDGPDIDTWYWDDDPQKIKTWTDPQQQAGIDPPDIDMDRNVGMPTFDHGGDIAMEMDGGPPGDLAPVRVVSRLVVCPVPDDGFKYKYKALLLHNCVPVQDDCPDSSNVNNRQWGWHHDGDNRHPCCCNPQHVPDDPVCLVVRDDDDSSSVSVSVCVVVVHDGHIIMTMHTRD/DPPDDLEDPVLVVVLVVQLVVLVVDPVLVVLLVVLLCCQAPVVHLPVSLVSLVVVLVVCVVVVHPSQCSLVNSCVVCVVVLQVVCVVVVHDPVFLSQLLNLVRVQQVQCCVVPVRDGGGDPRSVNSCSSSVQWTFFQQKIKGKDFDAQQWWWKAFPPPRDIWIFGDWFFKAAPFQATPQAQPDDGPDIDTWYWDDDPQKIKTWTDPQQQAGIDPPDIDMDRNVGMPTFDHGGDIAMEMDGGPPGDLAPVRVVRRLVVCPVPDDGFKYKYKALLLHNCVPVQDPCPDSSNVNNRQWGWHHDGDNRHPCCCNPQHVPDDPVCLVVRDDDDSSSVSVSVCVVVVHDGHIIMTMHTSD

Solvent-accessible surface area (backbone atoms only — not comparable to full-atom values): 37461 Å² total; per-residue (Å²): 120,89,78,69,68,85,53,56,72,70,54,46,53,55,37,55,60,48,42,58,56,45,66,72,36,69,64,52,49,47,29,46,54,39,32,48,44,27,23,74,71,42,52,30,26,65,61,20,35,51,25,47,51,32,42,31,54,52,27,49,56,69,72,47,74,28,53,35,46,66,55,35,52,50,60,69,44,43,68,58,48,50,52,50,39,52,73,70,65,50,54,66,67,44,52,53,52,30,52,47,54,50,47,52,44,29,51,53,33,16,70,77,48,85,65,39,70,28,61,76,64,49,41,67,50,33,26,39,69,44,60,52,34,43,28,37,87,31,33,28,39,27,76,40,66,31,67,62,67,40,38,34,30,33,29,70,85,79,63,47,74,48,45,31,38,44,60,74,41,50,26,28,79,80,19,39,38,63,51,34,55,66,49,85,78,90,43,74,47,66,43,45,55,47,65,57,95,62,27,41,36,22,32,33,44,41,42,75,69,22,26,41,39,86,84,60,70,44,75,45,47,51,88,50,33,41,84,74,45,44,43,18,23,69,35,32,36,52,41,77,51,90,85,45,54,52,42,68,68,42,43,50,50,18,56,58,60,45,55,78,78,51,80,74,56,50,34,34,37,70,35,41,64,46,26,55,64,47,65,79,57,45,62,83,85,35,42,60,49,56,52,25,68,62,36,40,24,31,54,52,74,44,63,62,44,50,47,52,40,73,65,71,26,80,85,55,45,82,87,48,45,87,77,48,87,63,90,46,71,63,38,46,38,48,49,53,46,46,73,73,70,50,82,77,48,40,18,27,30,41,31,78,56,126,120,88,78,67,69,86,51,55,72,71,56,46,56,54,36,55,57,49,41,59,56,47,66,72,36,69,62,52,50,46,27,46,53,39,32,47,43,27,23,75,71,41,53,30,27,65,62,21,33,50,24,48,52,32,42,30,53,52,26,49,54,70,71,46,75,28,52,34,49,68,55,36,52,50,60,71,46,42,66,60,48,52,51,51,39,52,72,70,65,49,52,66,67,43,50,53,53,30,53,47,55,50,47,53,44,28,50,53,33,15,71,78,48,85,65,40,70,27,61,75,63,48,39,66,51,34,27,38,68,44,58,52,34,42,28,37,87,32,34,27,41,28,78,39,68,32,68,62,68,40,37,33,30,33,29,72,85,80,63,48,73,48,45,33,37,43,60,74,42,50,26,28,79,79,18,39,37,62,53,34,56,65,49,85,78,90,41,76,47,68,43,46,55,45,64,56,95,62,27,40,37,23,33,33,46,41,41,76,69,22,26,41,40,86,84,60,68,44,75,46,46,51,89,50,33,41,82,74,47,44,42,18,23,69,36,32,35,54,42,76,52,90,86,45,54,50,42,67,69,44,44,50,50,18,55,58,60,45,56,80,76,51,81,75,59,51,35,32,37,70,33,40,65,46,24,55,64,48,66,78,57,45,63,82,85,34,45,58,50,56,52,26,66,62,36,40,26,31,56,50,74,44,63,63,45,50,47,51,40,73,65,70,25,82,85,54,44,81,88,48,44,88,78,49,85,64,90,46,72,62,40,46,36,47,49,54,46,45,74,73,69,50,82,76,51,41,18,28,30,40,28,78,60,128

Sequence (708 aa):
MIKHSIFNEDTQKAVASASAVFRSYPFFMNNYIWCRELLLKRKDPEEAAEAVALGIQHAKLLNLDAELLPVVYLDWMMPEVYEESQNQGIPERVFLESMKDIEIWIKVYRKYHEGKVGLDQIEWVFRSISGDVRRFGSLQFEEVTYEFPFLIFKNRQTGEYRALACPGLKVDQEGYFSGTNGRGIIRESETYLNVLDRSVTGFSPDLKQGVLNMENPVTLSLSDWELQLAPGEQAVAVHIPEGADLSPDSIDSALETAKDYYTGSLLVCDSWLLDPHLEAILPEKSRIISFMERFYKMPIKVERPQILERVMGFDCSMEKLEKYPCSTSLQITLKKYLLEGKEMFTTAGFLPWKMIKHSIFNEDTQKAVASASAVFRSYPFFMNNYIWCRELLLKRKDPEEAAEAVALGIQHAKLLNLDAELLPVVYLDWMMPEVYEESQNQGIPERVFLESMKDIEIWIKVYRKYHEGKVGLDQIEWVFRSISGDVRRFGSLQFEEVTYEFPFLIFKNRQTGEYRALACPGLKVDQEGYFSGTNGRGIIRESETYLNVLDRSVTGFSPDLKQGVLNMENPVTLSLSDWELQLAPGEQAVAVHIPEGADLSPDSIDSALETAKDYYTGSLLVCDSWLLDPHLEAILPEKSRIISFMERFYKMPIKVERPQILERVMGFDCSMEKLEKYPCSTSLQITLKKYLLEGKEMFTTAGFLPWK

Radius of gyration: 27.86 Å; Cα contacts (8 Å, |Δi|>4): 1283; chains: 2; bounding box: 65×73×62 Å

Secondary structure (DSSP, 8-state):
---S-SS-HHHHHHHHHHHHHHHTSHHHHHHHHHHHIIIIIS--HHHHHHHHHHHHHHHHHTTS-GGGHHHHHHHHHHHHHHHHHHHTT--HHHHHHHHHHHHHHHHHHHHHTTT----S-HHHHHHHHHTSEEEETTEEEEEEE--SSEEEEEETTT--EEEEEPTT-EEETTSSBTTGGG---S-EEE--EEEETTEEEE--EETTTTEE--SS-EEEETTTEEEEE-TTSEEEEEE--TT----HHHHHHHHHHHTTT---SEEEEEEGGG-GGGGGTS-TT-HHHHHHTTSEEEE---SS-HHIIIII-TT--GGGGGG----SHHHHHHHHHHHTT-----EEEEEE--/---S-SS-HHHHHHHHHHHHHHHTSHHHHHHHHHHHIIIIIS--HHHHHHHHHHHHHHHHHTTS-GGGHHHHHHHHHHHHHHHHHHHTT--HHHHHHHHHHHHHHHHHHHHHTTT----S-HHHHHHHHHTSEEEETTEEEEEEE--SSEEEEEETTT--EEEEEPTT-EEETTSSBTTGGG---S-EEE--EEEETTEEEE--EETTTTEE--SS-EEEETTTEEEEE-TTSEEEEEE--TT----HHHHHHHHHHHTTT---SEEEEEEGGG-GGGGGTS-TT-HHHHHHTTSEEEE---SS-HHIIIII-TT--GGGGGG----SHHHHHHHHHHHTT-----EEEEEE--

InterPro domains:
  IPR041273 N-acyltransferase, N-terminal domain [PF18082] (9-131)
  IPR041644 GNAT-like C-terminal domain [PF18164] (135-351)

Organism: NCBI:txid29354

pLDDT: mean 93.85, std 7.04, range [30.08, 98.75]